Protein 6XYS (pdb70)

InterPro domains:
  IPR000997 Cholinesterase [PR00878] (109-123)
  IPR000997 Cholinesterase [PR00878] (186-215)
  IPR000997 Cholinesterase [PR00878] (406-414)
  IPR000997 Cholinesterase [PR00878] (472-480)
  IPR000997 Cholinesterase [PR00878] (510-517)
  IPR000997 Cholinesterase [PR00878] (518-530)
  IPR001445 Acetylcholinesterase, insect [PR00880] (46-51)
  IPR001445 Acetylcholinesterase, insect [PR00880] (60-68)
  IPR001445 Acetylcholinesterase, insect [PR00880] (89-93)
  IPR001445 Acetylcholinesterase, insect [PR00880] (107-112)
  IPR001445 Acetylcholinesterase, insect [PR00880] (141-146)
  IPR001445 Acetylcholinesterase, insect [PR00880] (201-210)
  IPR001445 Acetylcholinesterase, insect [PR00880] (254-258)
  IPR001445 Acetylcholinesterase, insect [PR00880] (352-358)
  IPR001445 Acetylcholinesterase, insect [PR00880] (564-571)
  IPR002018 Carboxylesterase, type B [PF00135] (43-601)
  IPR019819 Carboxylesterase type B, conserved site [PS00941] (129-139)
  IPR019826 Carboxylesterase type B, active site [PS00122] (263-278)
  IPR029058 Alpha/Beta hydrolase fold [G3DSA:3.40.50.1820] (39-623)
  IPR029058 Alpha/Beta hydrolase fold [SSF53474] (42-609)

Nearest PDB structures (foldseek):
  6xys-assembly1_A-2  TM=1.002E+00  e=0.000E+00  Drosophila melanogaster
  6xyu-assembly1_A  TM=1.000E+00  e=0.000E+00  Drosophila melanogaster
  2xup-assembly1_B  TM=9.476E-01  e=1.719E-56  Mus musculus
  4m0e-assembly1_B  TM=9.428E-01  e=2.270E-56  Homo sapiens
  6wuv-assembly1_B  TM=9.493E-01  e=4.942E-56  Homo sapiens

Radius of gyration: 22.42 Å; Cα contacts (8 Å, |Δi|>4): 1233; chains: 1; bounding box: 50×58×64 Å

Secondary structure (DSSP, 8-state):
-TTEEEETTEEEE-EEEEETTEEEEEEEEEE-B----GGGTTSPPPBPPP--S-EE--SPPPBPS-----SSSS-HHHHTTS-SS-B-S---EEEEEEE---EEEEEEE--STTSS--TTSGGG--HHHHHHHT-EEEEE----THHHH-B-GGGS-GGGGGGSBS-HHHHHHHHHHHHHHHTTGGGTEEEEEEEEEEETHHHHHHHHHHH-TTTTTS--EEEEES--TTSGGG-B-HHHHHHHHHHHHHHTSS-SSSTTTS-THHHHHHHSS-HHHHHHHGGGG--STT--S---B--SSSS-S-HHHHHHH---TT-EEEEEEETTTTHHHHHHHTTTTS-SSS-----SHHHHHHHHHHTTTS-HHHHHHHHHHT--SSS-TTHHHHHHHHHHHHIIIIIHHHHHHHHHHHHTT-EEEEEEE----TT--S-GGG-S-TTTTHHHHTTGGG-TTS---HHHHHHHHHHHHHHHHHHHHS----TT---PPP-SSS--EEEE-S-TTS-SEE-HHHHHHHHIIIIIHHHHT--

Foldseek 3Di:
DLQWFQAPQGIEGFDWDQDPNWIKTKFAFAAQFPLCAQQNQQFATHGDHHDYDHHYRYDHFAAEQADADPPPPPLVLRCLQPDPHHYDSSFFGKMKIFIVCFFAEEEEFEADLLHGGGCPRVLNDLNCLCGVLVHMYMYGHFHGFCRQAQDAQVVEDPVCCRVRLGRSSLSSVLSNLVSCLRCRVSRGGDQQLYEYEYFALSLQSQQLCPLFPVNHPSHQEYEREQYHCLFQSAEEENVLSLVLNLQLLCLLPLPSVCCYVDNCSSVSSVSPRDSVSSSPSSCVVDDLQSNGSGHHYCRCHSNVDRVLVSLVPDQSQPHQYEYEYEDQEQLVRCCPVPVVQADFAEAWQAAPVVLLVVLCRNPVVADPLVSVVLSVVLDDDPDDRRLSSSLSVSLSRRQNRTGLSVLVVLQSNVVSNYQYAYEYEQAAWPPPSTYCSSRTYRPNCSSLLSLVLCVPVDDTPPVSSVLSVLNVQLNSCCSVPSGSADPPGDGHTAYPVQNWHAYRYSPPPDDRIDGPPSCVSNCSVPPVSVVSRPD

Structure (mmCIF, N/CA/C/O backbone):
data_6XYS
#
_entry.id   6XYS
#
_cell.length_a   94.620
_cell.length_b   94.620
_cell.length_c   159.010
_cell.angle_alpha   90.000
_cell.angle_beta   90.000
_cell.angle_gamma   90.000
#
_symmetry.space_group_name_H-M   'P 43 21 2'
#
loop_
_entity.id
_entity.type
_entity.pdbx_description
1 polymer Acetylcholinesterase
2 branched alpha-D-mannopyranose-(1-3)-beta-D-mannopyranose-(1-3)-alpha-D-mannopyranose-(1-4)-2-acetamido-2-deoxy-beta-D-glucopyranose-(1-4)-2-acetamido-2-deoxy-beta-D-glucopyranose
3 non-polymer 'CHLORIDE ION'
4 non-polymer 'ACETATE ION'
5 water water
#
loop_
_atom_site.group_PDB
_atom_site.id
_atom_site.type_symbol
_atom_site.label_atom_id
_atom_site.label_alt_id
_atom_site.label_comp_id
_atom_site.label_asym_id
_atom_site.label_entity_id
_atom_site.label_seq_id
_atom_site.pdbx_PDB_ins_code
_atom_site.Cartn_x
_atom_site.Cartn_y
_atom_site.Cartn_z
_atom_site.occupancy
_atom_site.B_iso_or_equiv
_atom_site.auth_seq_id
_atom_site.auth_comp_id
_atom_site.auth_asym_id
_atom_site.auth_atom_id
_atom_site.pdbx_PDB_model_num
ATOM 1 N N . ASP A 1 3 ? 26.42532 43.36267 -22.25954 1.000 83.98316 3 ASP A N 1
ATOM 2 C CA . ASP A 1 3 ? 27.27226 43.89204 -21.20208 1.000 94.57008 3 ASP A CA 1
ATOM 3 C C . ASP A 1 3 ? 26.71735 43.47105 -19.82550 1.000 96.13778 3 ASP A C 1
ATOM 4 O O . ASP A 1 3 ? 25.70837 43.99590 -19.35985 1.000 94.51195 3 ASP A O 1
ATOM 9 N N . ARG A 1 4 ? 27.37926 42.49832 -19.19154 1.000 99.35987 4 ARG A N 1
ATOM 10 C CA . ARG A 1 4 ? 26.98568 42.02710 -17.86386 1.000 103.81145 4 ARG A CA 1
ATOM 11 C C . ARG A 1 4 ? 27.11038 43.10176 -16.78817 1.000 101.74550 4 ARG A C 1
ATOM 12 O O . ARG A 1 4 ? 26.59976 42.91615 -15.67424 1.000 102.30787 4 ARG A O 1
ATOM 20 N N . LEU A 1 5 ? 27.79174 44.20442 -17.08298 1.000 90.58344 5 LEU A N 1
ATOM 21 C CA . LEU A 1 5 ? 27.86113 45.34164 -16.18619 1.000 79.24704 5 LEU A CA 1
ATOM 22 C C . LEU A 1 5 ? 26.78809 46.36817 -16.49136 1.000 80.66343 5 LEU A C 1
ATOM 23 O O . LEU A 1 5 ? 26.95865 47.55198 -16.17963 1.000 84.97376 5 LEU A O 1
ATOM 28 N N . VAL A 1 6 ? 25.68523 45.93780 -17.09233 1.000 76.63545 6 VAL A N 1
ATOM 29 C CA . VAL A 1 6 ? 24.57139 46.81581 -17.40813 1.000 75.13166 6 VAL A CA 1
ATOM 30 C C . VAL A 1 6 ? 23.34341 46.32720 -16.67250 1.000 72.95059 6 VAL A C 1
ATOM 31 O O . VAL A 1 6 ? 23.00309 45.13880 -16.74027 1.000 67.59276 6 VAL A O 1
ATOM 35 N N . VAL A 1 7 ? 22.68695 47.24710 -15.97134 1.000 70.05888 7 VAL A N 1
ATOM 36 C CA . VAL A 1 7 ? 21.38955 47.01343 -15.35967 1.000 66.24350 7 VAL A CA 1
ATOM 37 C C . VAL A 1 7 ? 20.38286 47.91944 -16.04551 1.000 67.76768 7 VAL A C 1
ATOM 38 O O . VAL A 1 7 ? 20.64010 49.11692 -16.22765 1.000 69.58563 7 VAL A O 1
ATOM 42 N N . GLN A 1 8 ? 19.24361 47.35674 -16.43283 1.000 66.37821 8 GLN A N 1
ATOM 43 C CA . GLN A 1 8 ? 18.15890 48.19278 -16.92993 1.000 75.87394 8 GLN A CA 1
ATOM 44 C C . GLN A 1 8 ? 17.36480 48.70056 -15.73696 1.000 73.71874 8 GLN A C 1
ATOM 45 O O . GLN A 1 8 ? 16.71445 47.91399 -15.03696 1.000 68.55381 8 GLN A O 1
ATOM 51 N N . THR A 1 9 ? 17.41675 50.01105 -15.50451 1.000 73.62258 9 THR A N 1
ATOM 52 C CA . THR A 1 9 ? 16.65799 50.60833 -14.41500 1.000 73.13961 9 THR A CA 1
ATOM 53 C C . THR A 1 9 ? 15.31987 51.12195 -14.92778 1.000 74.63519 9 THR A C 1
ATOM 54 O O . THR A 1 9 ? 15.11735 51.30857 -16.12927 1.000 76.22386 9 THR A O 1
ATOM 58 N N . SER A 1 10 ? 14.40858 51.37103 -13.98063 1.000 67.91398 10 SER A N 1
ATOM 59 C CA . SER A 1 10 ? 13.10405 51.93486 -14.29804 1.000 65.50028 10 SER A CA 1
ATOM 60 C C . SER A 1 10 ? 13.20152 53.16397 -15.18375 1.000 63.28978 10 SER A C 1
ATOM 61 O O . SER A 1 10 ? 12.21693 53.52782 -15.83562 1.000 58.14403 10 SER A O 1
ATOM 64 N N . SER A 1 11 ? 14.35318 53.83201 -15.19430 1.000 70.05858 11 SER A N 1
ATOM 65 C CA . SER A 1 11 ? 14.56112 55.01712 -16.00650 1.000 75.02935 11 SER A CA 1
ATOM 66 C C . SER A 1 11 ? 15.53497 54.78256 -17.15831 1.000 74.02620 11 SER A C 1
ATOM 67 O O . SER A 1 11 ? 15.87312 55.73441 -17.86564 1.000 78.72909 11 SER A O 1
ATOM 70 N N . GLY A 1 12 ? 16.00356 53.55114 -17.36106 1.000 66.28170 12 GLY A N 1
ATOM 71 C CA . GLY A 1 12 ? 16.96070 53.27474 -18.40494 1.000 67.68956 12 GLY A CA 1
ATOM 72 C C . GLY A 1 12 ? 18.03274 52.26729 -18.03151 1.000 65.60996 12 GLY A C 1
ATOM 73 O O . GLY A 1 12 ? 18.28183 51.99123 -16.84675 1.000 66.39293 12 GLY A O 1
ATOM 74 N N . PRO A 1 13 ? 18.66922 51.66964 -19.04946 1.000 62.58304 13 PRO A N 1
ATOM 75 C CA . PRO A 1 13 ? 19.86552 50.86094 -18.79625 1.000 62.91785 13 PRO A CA 1
ATOM 76 C C . PRO A 1 13 ? 20.98632 51.73115 -18.24833 1.000 71.65879 13 PRO A C 1
ATOM 77 O O . PRO A 1 13 ? 21.11785 52.90764 -18.60652 1.000 63.96718 13 PRO A O 1
ATOM 81 N N . VAL A 1 14 ? 21.78562 51.14656 -17.34598 1.000 61.59030 14 VAL A N 1
ATOM 82 C CA . VAL A 1 14 ? 22.96661 51.81094 -16.81273 1.000 61.69612 14 VAL A CA 1
ATOM 83 C C . VAL A 1 14 ? 24.11573 50.82247 -16.80075 1.000 63.24741 14 VAL A C 1
ATOM 84 O O . VAL A 1 14 ? 23.92761 49.61752 -16.60442 1.000 65.91642 14 VAL A O 1
ATOM 88 N N . ARG A 1 15 ? 25.31614 51.35510 -17.00335 1.000 71.58997 15 ARG A N 1
ATOM 89 C CA . ARG A 1 15 ? 26.55276 50.58991 -17.04185 1.000 72.61688 15 ARG A CA 1
ATOM 90 C C . ARG A 1 15 ? 27.39719 51.00412 -15.85075 1.000 66.98601 15 ARG A C 1
ATOM 91 O O . ARG A 1 15 ? 27.65484 52.19500 -15.66267 1.000 65.50155 15 ARG A O 1
ATOM 99 N N . GLY A 1 16 ? 27.83219 50.02958 -15.05696 1.000 64.80840 16 GLY A N 1
ATOM 100 C CA . GLY A 1 16 ? 28.71281 50.28087 -13.94411 1.000 73.96234 16 GLY A CA 1
ATOM 101 C C . GLY A 1 16 ? 30.06997 49.63699 -14.13341 1.000 74.42075 16 GLY A C 1
ATOM 102 O O . GLY A 1 16 ? 30.37454 49.06230 -15.17890 1.000 77.92453 16 GLY A O 1
ATOM 103 N N . ARG A 1 17 ? 30.88117 49.71811 -13.08232 1.000 71.76097 17 ARG A N 1
ATOM 104 C CA . ARG A 1 17 ? 32.19424 49.09631 -13.07142 1.000 75.51396 17 ARG A CA 1
ATOM 105 C C . ARG A 1 17 ? 32.15823 47.83665 -12.22551 1.000 73.59521 17 ARG A C 1
ATOM 106 O O . ARG A 1 17 ? 31.34806 47.71261 -11.30641 1.000 75.37080 17 ARG A O 1
ATOM 114 N N . SER A 1 18 ? 33.03610 46.90026 -12.55272 1.000 74.89489 18 SER A N 1
ATOM 115 C CA . S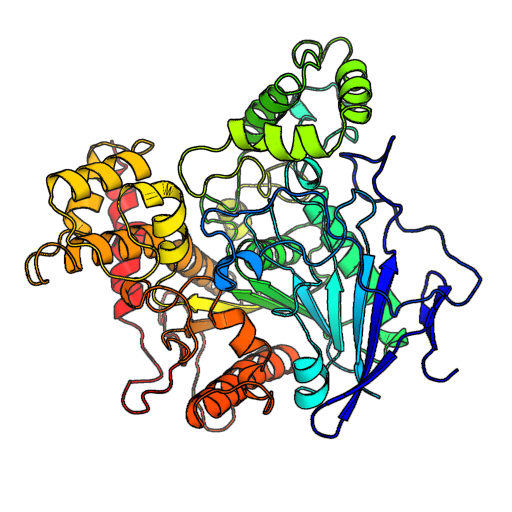ER A 1 18 ? 33.30449 45.76162 -11.69001 1.000 75.41275 18 SER A CA 1
ATOM 116 C C . SER A 1 18 ? 34.49427 46.04318 -10.79016 1.000 78.61725 18 SER A C 1
ATOM 117 O O . SER A 1 18 ? 35.51654 46.57522 -11.23061 1.000 74.20306 18 SER A O 1
ATOM 120 N N . VAL A 1 19 ? 34.35214 45.67103 -9.52516 1.000 84.45789 19 VAL A N 1
ATOM 121 C CA . VAL A 1 19 ? 35.43675 45.70407 -8.55392 1.000 86.28139 19 VAL A CA 1
ATOM 122 C C . VAL A 1 19 ? 35.43745 44.36916 -7.82635 1.000 79.94572 19 VAL A C 1
ATOM 123 O O . VAL A 1 19 ? 34.37642 43.80837 -7.52840 1.000 83.07328 19 VAL A O 1
ATOM 127 N N . THR A 1 20 ? 36.61799 43.83360 -7.58924 1.000 80.83864 20 THR A N 1
ATOM 128 C CA . THR A 1 20 ? 36.75389 42.61247 -6.81184 1.000 83.68396 20 THR A CA 1
ATOM 129 C C . THR A 1 20 ? 37.38145 42.99800 -5.47170 1.000 81.64950 20 THR A C 1
ATOM 130 O O . THR A 1 20 ? 38.56745 43.33702 -5.39893 1.000 80.35425 20 THR A O 1
ATOM 134 N N . VAL A 1 21 ? 36.56376 42.99094 -4.42608 1.000 72.02133 21 VAL A N 1
ATOM 135 C CA . VAL A 1 21 ? 36.98198 43.33112 -3.07133 1.000 80.86677 21 VAL A CA 1
ATOM 136 C C . VAL A 1 21 ? 36.89078 42.07469 -2.23197 1.000 81.63466 21 VAL A C 1
ATOM 137 O O . VAL A 1 21 ? 35.80000 41.51241 -2.07597 1.000 70.30615 21 VAL A O 1
ATOM 141 N N . GLN A 1 22 ? 38.01913 41.63681 -1.68327 1.000 88.75405 22 GLN A N 1
ATOM 142 C CA . GLN A 1 22 ? 37.99350 40.62920 -0.62717 1.000 98.93058 22 GLN A CA 1
ATOM 143 C C . GLN A 1 22 ? 37.30503 39.34740 -1.10159 1.000 95.18759 22 GLN A C 1
ATOM 144 O O . GLN A 1 22 ? 36.50944 38.73867 -0.38229 1.000 99.82774 22 GLN A O 1
ATOM 150 N N . GLY A 1 23 ? 37.57684 38.95261 -2.34258 1.000 91.16671 23 GLY A N 1
ATOM 151 C CA . GLY A 1 23 ? 37.06569 37.71499 -2.87277 1.000 87.58406 23 GLY A CA 1
ATOM 152 C C . GLY A 1 23 ? 35.75206 37.82288 -3.61620 1.000 88.61797 23 GLY A C 1
ATOM 153 O O . GLY A 1 23 ? 35.49301 37.00733 -4.50213 1.000 85.55664 23 GLY A O 1
ATOM 154 N N . ARG A 1 24 ? 34.90959 38.79246 -3.27535 1.000 94.48759 24 ARG A N 1
ATOM 155 C CA . ARG A 1 24 ? 33.65922 38.98370 -3.99770 1.000 98.06339 24 ARG A CA 1
ATOM 156 C C . ARG A 1 24 ? 33.82437 40.02581 -5.10555 1.000 88.76421 24 ARG A C 1
ATOM 157 O O . ARG A 1 24 ? 34.63374 40.95110 -5.00214 1.000 82.58067 24 ARG A O 1
ATOM 165 N N . GLU A 1 25 ? 33.06349 39.84779 -6.18533 1.000 85.49986 25 GLU A N 1
ATOM 166 C CA . GLU A 1 25 ? 32.95829 40.85129 -7.23443 1.000 84.31718 25 GLU A CA 1
ATOM 167 C C . GLU A 1 25 ? 31.77489 41.75420 -6.90976 1.000 70.81814 25 GLU A C 1
ATOM 168 O O . GLU A 1 25 ? 30.70628 41.26779 -6.52848 1.000 68.95800 25 GLU A O 1
ATOM 174 N N . VAL A 1 26 ? 31.96585 43.06521 -7.04768 1.000 66.88353 26 VAL A N 1
ATOM 175 C CA . VAL A 1 26 ? 30.90811 44.04580 -6.82327 1.000 61.78336 26 VAL A CA 1
ATOM 176 C C . VAL A 1 26 ? 30.79466 44.93372 -8.05587 1.000 62.55793 26 VAL A C 1
ATOM 177 O O . VAL A 1 26 ? 31.80034 45.46804 -8.53425 1.000 73.79966 26 VAL A O 1
ATOM 181 N N . HIS A 1 27 ? 29.57495 45.11716 -8.54959 1.000 62.13319 27 HIS A N 1
ATOM 182 C CA . HIS A 1 27 ? 29.31433 46.02232 -9.66188 1.000 69.67697 27 HIS A CA 1
ATOM 183 C C . HIS A 1 27 ? 28.83835 47.34685 -9.08391 1.000 67.35397 27 HIS A C 1
ATOM 184 O O . HIS A 1 27 ? 27.72562 47.43545 -8.55748 1.000 66.86816 27 HIS A O 1
ATOM 191 N N . VAL A 1 28 ? 29.67356 48.37638 -9.19499 1.000 63.73736 28 VAL A N 1
ATOM 192 C CA . VAL A 1 28 ? 29.43297 49.65471 -8.53821 1.000 64.20879 28 VAL A CA 1
ATOM 193 C C . VAL A 1 28 ? 29.00266 50.67977 -9.58456 1.000 59.85131 28 VAL A C 1
ATOM 194 O O . VAL A 1 28 ? 29.81049 51.14472 -10.39850 1.000 63.36110 28 VAL A O 1
ATOM 198 N N . TYR A 1 29 ? 27.72771 51.06404 -9.51904 1.000 62.76587 29 TYR A N 1
ATOM 199 C CA . TYR A 1 29 ? 27.10735 52.02986 -10.42276 1.000 68.87560 29 TYR A CA 1
ATOM 200 C C . TYR A 1 29 ? 26.98625 53.37345 -9.70221 1.000 74.24041 29 TYR A C 1
ATOM 201 O O . TYR A 1 29 ? 26.16926 53.51798 -8.79029 1.000 81.96355 29 TYR A O 1
ATOM 210 N N . THR A 1 30 ? 27.77677 54.36434 -10.11671 1.000 78.19271 30 THR A N 1
ATOM 211 C CA . THR A 1 30 ? 27.71290 55.70690 -9.54257 1.000 75.50871 30 THR A CA 1
ATOM 212 C C . THR A 1 30 ? 27.24171 56.72322 -10.58049 1.000 72.56460 30 THR A C 1
ATOM 213 O O . THR A 1 30 ? 27.66987 56.69043 -11.74329 1.000 78.61203 30 THR A O 1
ATOM 217 N N . GLY A 1 31 ? 26.33933 57.60340 -10.15348 1.000 62.51475 31 GLY A N 1
ATOM 218 C CA . GLY A 1 31 ? 25.85973 58.69529 -10.96931 1.000 59.54798 31 GLY A CA 1
ATOM 219 C C . GLY A 1 31 ? 24.50053 58.51508 -11.61606 1.000 63.67078 31 GLY A C 1
ATOM 220 O O . GLY A 1 31 ? 24.17402 59.27815 -12.53134 1.000 67.15057 31 GLY A O 1
ATOM 221 N N . ILE A 1 32 ? 23.70958 57.53178 -11.19944 1.000 54.49745 32 ILE A N 1
ATOM 222 C CA . ILE A 1 32 ? 22.38749 57.34244 -11.79867 1.000 53.83820 32 ILE A CA 1
ATOM 223 C C . ILE A 1 32 ? 21.48785 58.50539 -11.39695 1.000 67.99819 32 ILE A C 1
ATOM 224 O O . ILE A 1 32 ? 21.28735 58.73557 -10.20235 1.000 64.50523 32 ILE A O 1
ATOM 229 N N . PRO A 1 33 ? 20.91302 59.25307 -12.32928 1.000 69.13512 33 PRO A N 1
ATOM 230 C CA . PRO A 1 33 ? 19.99364 60.32160 -11.92492 1.000 65.05583 33 PRO A CA 1
ATOM 231 C C . PRO A 1 33 ? 18.70124 59.74306 -11.37932 1.000 62.70917 33 PRO A C 1
ATOM 232 O O . PRO A 1 33 ? 18.16197 58.76363 -11.90658 1.000 61.70545 33 PRO A O 1
ATOM 236 N N . TYR A 1 34 ? 18.20925 60.35504 -10.29762 1.000 55.88361 34 TYR A N 1
ATOM 237 C CA . TYR A 1 34 ? 16.94421 59.94006 -9.71557 1.000 57.99553 34 TYR A CA 1
ATOM 238 C C . TYR A 1 34 ? 15.91153 61.04376 -9.70518 1.000 56.75639 34 TYR A C 1
ATOM 239 O O . TYR A 1 34 ? 14.75200 60.78438 -9.36659 1.000 62.17558 34 TYR A O 1
ATOM 248 N N . ALA A 1 35 ? 16.29070 62.24761 -10.10386 1.000 49.79344 35 ALA A N 1
ATOM 249 C CA . ALA A 1 35 ? 15.37092 63.35728 -10.25137 1.000 58.22432 35 ALA A CA 1
ATOM 250 C C . ALA A 1 35 ? 15.90325 64.22524 -11.37486 1.000 58.18284 35 ALA A C 1
ATOM 251 O O . ALA A 1 35 ? 17.08051 64.11948 -11.75278 1.000 55.72215 35 ALA A O 1
ATOM 253 N N . LYS A 1 36 ? 15.04029 65.09479 -11.90371 1.000 63.03562 36 LYS A N 1
ATOM 254 C CA . LYS A 1 36 ? 15.56664 66.11978 -12.78971 1.000 75.70064 36 LYS A CA 1
ATOM 255 C C . LYS A 1 36 ? 16.52660 66.99301 -11.99711 1.000 80.29609 36 LYS A C 1
ATOM 256 O O . LYS A 1 36 ? 16.32281 67.20401 -10.79093 1.000 77.28548 36 LYS A O 1
ATOM 262 N N . PRO A 1 37 ? 17.61660 67.44564 -12.59571 1.000 80.58771 37 PRO A N 1
ATOM 263 C CA . PRO A 1 37 ? 18.49792 68.37966 -11.91249 1.000 84.55497 37 PRO A CA 1
ATOM 264 C C . PRO A 1 37 ? 17.68692 69.55854 -11.38631 1.000 86.45328 37 PRO A C 1
ATOM 265 O O . PRO A 1 37 ? 17.06254 70.28882 -12.16465 1.000 91.79193 37 PRO A O 1
ATOM 269 N N . PRO A 1 38 ? 17.64973 69.73813 -10.08054 1.000 79.25666 38 PRO A N 1
ATOM 270 C CA . PRO A 1 38 ? 16.75074 70.75111 -9.50875 1.000 85.28591 38 PRO A CA 1
ATOM 271 C C . PRO A 1 38 ? 17.24317 72.16789 -9.75577 1.000 88.32124 38 PRO A C 1
ATOM 272 O O . PRO A 1 38 ? 17.56242 72.89367 -8.80536 1.000 93.64016 38 PRO A O 1
ATOM 276 N N . VAL A 1 39 ? 17.29239 72.57962 -11.02424 1.000 84.94024 39 VAL A N 1
ATOM 277 C CA . VAL A 1 39 ? 17.91536 73.83871 -11.41207 1.000 83.93343 39 VAL A CA 1
ATOM 278 C C . VAL A 1 39 ? 16.87224 74.76042 -12.02904 1.000 79.78720 39 VAL A C 1
ATOM 279 O O . VAL A 1 39 ? 15.77232 74.34370 -12.39104 1.000 79.88012 39 VAL A O 1
ATOM 283 N N . GLU A 1 40 ? 17.24157 76.03375 -12.13545 1.000 83.07398 40 GLU A N 1
ATOM 284 C CA . GLU A 1 40 ? 16.38362 77.02872 -12.75903 1.000 98.60187 40 GLU A CA 1
ATOM 285 C C . GLU A 1 40 ? 15.04210 77.09047 -12.04585 1.000 93.58788 40 GLU A C 1
ATOM 286 O O . GLU A 1 40 ? 14.94614 77.54691 -10.90166 1.000 100.56975 40 GLU A O 1
ATOM 292 N N . ASP A 1 41 ? 14.00837 76.60800 -12.72894 1.000 87.17492 41 ASP A N 1
ATOM 293 C CA . ASP A 1 41 ? 12.66686 76.60620 -12.16949 1.000 83.69529 41 ASP A CA 1
ATOM 294 C C . ASP A 1 41 ? 12.58770 75.72825 -10.92812 1.000 75.61061 41 ASP A C 1
ATOM 295 O O . ASP A 1 41 ? 11.85830 76.03825 -9.98513 1.000 69.24960 41 ASP A O 1
ATOM 300 N N . LEU A 1 42 ? 13.34624 74.64115 -10.90486 1.000 75.74366 42 LEU A N 1
ATOM 301 C CA . LEU A 1 42 ? 13.19481 73.59290 -9.90764 1.000 73.51762 42 LEU A CA 1
ATOM 302 C C . LEU A 1 42 ? 14.06582 73.78896 -8.66899 1.000 75.15610 42 LEU A C 1
ATOM 303 O O . LEU A 1 42 ? 13.96332 72.98790 -7.73141 1.000 78.88206 42 LEU A O 1
ATOM 308 N N . ARG A 1 43 ? 14.92883 74.80509 -8.65026 1.000 76.54431 43 ARG A N 1
ATOM 309 C CA . ARG A 1 43 ? 15.57499 75.21423 -7.40949 1.000 80.75785 43 ARG A CA 1
ATOM 310 C C . ARG A 1 43 ? 14.51121 75.54071 -6.36500 1.000 78.03539 43 ARG A C 1
ATOM 311 O O . ARG A 1 43 ? 13.51837 76.21257 -6.66756 1.000 72.51018 43 ARG A O 1
ATOM 319 N N . PHE A 1 44 ? 14.70494 75.02996 -5.14506 1.000 68.53741 44 PHE A N 1
ATOM 320 C CA . PHE A 1 44 ? 13.85927 75.19448 -3.96614 1.000 64.91606 44 PHE A CA 1
ATOM 321 C C . PHE A 1 44 ? 12.60299 74.34158 -4.02134 1.000 67.72667 44 PHE A C 1
ATOM 322 O O . PHE A 1 44 ? 11.83601 74.35080 -3.06533 1.000 63.44216 44 PHE A O 1
ATOM 330 N N . ARG A 1 45 ? 12.34539 73.61934 -5.09413 1.000 65.93334 45 ARG A N 1
ATOM 331 C CA . ARG A 1 45 ? 11.09699 72.88416 -5.16437 1.000 61.85879 45 ARG A CA 1
ATOM 332 C C . ARG A 1 45 ? 11.32425 71.41430 -4.85288 1.000 59.17303 45 ARG A C 1
ATOM 333 O O . ARG A 1 45 ? 12.45653 70.91893 -4.84326 1.000 52.16604 45 ARG A O 1
ATOM 341 N N . LYS A 1 46 ? 10.22861 70.72066 -4.56569 1.000 54.73667 46 LYS A N 1
ATOM 342 C CA . LYS A 1 46 ? 10.32675 69.28618 -4.39873 1.000 55.30674 46 LYS A CA 1
ATOM 343 C C . LYS A 1 46 ? 10.93720 68.67362 -5.65780 1.000 54.33230 46 LYS A C 1
ATOM 344 O O . LYS A 1 46 ? 10.85395 69.25317 -6.74230 1.000 66.73971 46 LYS A O 1
ATOM 350 N N . PRO A 1 47 ? 11.59119 67.52729 -5.53638 1.000 56.18736 47 PRO A N 1
ATOM 351 C CA . PRO A 1 47 ? 12.19952 66.91503 -6.71121 1.000 48.59177 47 PRO A CA 1
ATOM 352 C C . PRO A 1 47 ? 11.12806 66.32700 -7.62548 1.000 62.34879 47 PRO A C 1
ATOM 353 O O . PRO A 1 47 ? 10.11047 65.81175 -7.15762 1.000 67.71940 47 PRO A O 1
ATOM 357 N N . VAL A 1 48 ? 11.33327 66.44891 -8.93887 1.000 56.35682 48 VAL A N 1
ATOM 358 C CA . VAL A 1 48 ? 10.54783 65.63559 -9.87645 1.000 63.50474 48 VAL A CA 1
ATOM 359 C C . VAL A 1 48 ? 11.39396 64.44570 -10.31729 1.000 58.19374 48 VAL A C 1
ATOM 360 O O . VAL A 1 48 ? 12.60929 64.59193 -10.50943 1.000 59.94287 48 VAL A O 1
ATOM 364 N N . PRO A 1 49 ? 10.79758 63.26467 -10.49348 1.000 57.51531 49 PRO A N 1
ATOM 365 C CA . PRO A 1 49 ? 11.55333 62.10547 -10.98134 1.000 59.08328 49 PRO A CA 1
ATOM 366 C C . PRO A 1 49 ? 12.26206 62.41453 -12.29103 1.000 68.34930 49 PRO A C 1
ATOM 367 O O . PRO A 1 49 ? 11.87702 63.30804 -13.04713 1.000 54.14613 49 PRO A O 1
ATOM 371 N N . ALA A 1 50 ? 13.30698 61.64765 -12.56028 1.000 66.27899 50 ALA A N 1
ATOM 372 C CA . ALA A 1 50 ? 14.12031 61.90570 -13.72998 1.000 64.74442 50 ALA A CA 1
ATOM 373 C C . ALA A 1 50 ? 13.41620 61.34998 -14.96456 1.000 59.41832 50 ALA A C 1
ATOM 374 O O . ALA A 1 50 ? 12.87581 60.24029 -14.93499 1.000 59.77682 50 ALA A O 1
ATOM 376 N N . GLU A 1 51 ? 13.38228 62.13325 -16.03395 1.000 62.07582 51 GLU A N 1
ATOM 377 C CA . GLU A 1 51 ? 12.84038 61.60092 -17.27565 1.000 69.82020 51 GLU A CA 1
ATOM 378 C C . GLU A 1 51 ? 13.71744 60.45259 -17.75557 1.000 68.07917 51 GLU A C 1
ATOM 379 O O . GLU A 1 51 ? 14.94556 60.51885 -17.62437 1.000 67.72326 51 GLU A O 1
ATOM 385 N N . PRO A 1 52 ? 13.12769 59.36508 -18.24529 1.000 75.37873 52 PRO A N 1
ATOM 386 C CA . PRO A 1 52 ? 13.92876 58.18445 -18.59607 1.000 77.89912 52 PRO A CA 1
ATOM 387 C C . PRO A 1 52 ? 14.85383 58.44315 -19.77046 1.000 77.75394 52 PRO A C 1
ATOM 388 O O . PRO A 1 52 ? 14.60895 59.31162 -20.60754 1.000 75.02154 52 PRO A O 1
ATOM 392 N N . TRP A 1 53 ? 15.93990 57.68006 -19.80622 1.000 84.25225 53 TRP A N 1
ATOM 393 C CA . TRP A 1 53 ? 16.94144 57.74166 -20.85747 1.000 88.03235 53 TRP A CA 1
ATOM 394 C C . TRP A 1 53 ? 16.91485 56.44795 -21.65544 1.000 92.59862 53 TRP A C 1
ATOM 395 O O . TRP A 1 53 ? 16.41183 55.41813 -21.18987 1.000 84.88031 53 TRP A O 1
ATOM 406 N N . HIS A 1 54 ? 17.48014 56.52125 -22.86533 1.000 104.06350 54 HIS A N 1
ATOM 407 C CA . HIS A 1 54 ? 17.43994 55.43819 -23.84422 1.000 109.60292 54 HIS A CA 1
ATOM 408 C C . HIS A 1 54 ? 18.75575 54.68104 -23.93911 1.000 96.72096 54 HIS A C 1
ATOM 409 O O . HIS A 1 54 ? 18.77865 53.46019 -23.73928 1.000 90.40477 54 HIS A O 1
ATOM 416 N N . GLY A 1 55 ? 19.85846 55.36690 -24.26512 1.000 88.65954 55 GLY A N 1
ATOM 417 C CA . GLY A 1 55 ? 21.15475 54.72186 -24.31879 1.000 86.63811 55 GLY A CA 1
ATOM 418 C C . GLY A 1 55 ? 21.59135 54.20716 -22.95689 1.000 81.35009 55 GLY A C 1
ATOM 419 O O . GLY A 1 55 ? 21.03551 54.54451 -21.91051 1.000 75.37928 55 GLY A O 1
ATOM 420 N N . VAL A 1 56 ? 22.61037 53.35381 -22.96716 1.000 85.14530 56 VAL A N 1
ATOM 421 C CA . VAL A 1 56 ? 23.12400 52.84110 -21.70199 1.000 81.70016 56 VAL A CA 1
ATOM 422 C C . VAL A 1 56 ? 23.88171 53.96661 -21.00171 1.000 79.88035 56 VAL A C 1
ATOM 423 O O . VAL A 1 56 ? 24.92950 54.40885 -21.47896 1.000 73.99903 56 VAL A O 1
ATOM 427 N N . LEU A 1 57 ? 23.35183 54.43230 -19.86414 1.000 78.38019 57 LEU A N 1
ATOM 428 C CA . LEU A 1 57 ? 23.96338 55.54635 -19.14076 1.000 80.73551 57 LEU A CA 1
ATOM 429 C C . LEU A 1 57 ? 25.28235 55.12127 -18.51479 1.000 80.40283 57 LEU A C 1
ATOM 430 O O . LEU A 1 57 ? 25.38043 54.04290 -17.92194 1.000 86.72671 57 LEU A O 1
ATOM 435 N N . ASP A 1 58 ? 26.29183 55.98083 -18.65324 1.000 80.11926 58 ASP A N 1
ATOM 436 C CA . ASP A 1 58 ? 27.60142 55.81385 -18.02437 1.000 80.13537 58 ASP A CA 1
ATOM 437 C C . ASP A 1 58 ? 27.45613 56.03941 -16.52568 1.000 79.97774 58 ASP A C 1
ATOM 438 O O . ASP A 1 58 ? 27.43553 57.18137 -16.06056 1.000 75.42615 58 ASP A O 1
ATOM 443 N N . ALA A 1 59 ? 27.33351 54.94594 -15.76453 1.000 81.73454 59 ALA A N 1
ATOM 444 C CA . ALA A 1 59 ? 27.34300 55.00972 -14.30577 1.000 80.67747 59 ALA A CA 1
ATOM 445 C C . ALA A 1 59 ? 28.66498 54.48838 -13.74811 1.000 75.81705 59 ALA A C 1
ATOM 446 O O . ALA A 1 59 ? 28.68008 53.55536 -12.93594 1.000 69.39888 59 ALA A O 1
ATOM 448 N N . THR A 1 60 ? 29.77399 55.06519 -14.21305 1.000 67.01104 60 THR A N 1
ATOM 449 C CA . THR A 1 60 ? 31.11613 54.83495 -13.69464 1.000 72.27078 60 THR A CA 1
ATOM 450 C C . THR A 1 60 ? 31.71338 56.08575 -13.07348 1.000 75.59587 60 THR A C 1
ATOM 451 O O . THR A 1 60 ? 32.32327 55.99981 -12.00635 1.000 94.51861 60 THR A O 1
ATOM 455 N N . GLY A 1 61 ? 31.51676 57.25195 -13.69103 1.000 73.34233 61 GLY A N 1
ATOM 456 C CA . GLY A 1 61 ? 31.91202 58.49254 -13.05020 1.000 77.78903 61 GLY A CA 1
ATOM 457 C C . GLY A 1 61 ? 31.18040 58.71391 -11.73552 1.000 86.15144 61 GLY A C 1
ATOM 458 O O . GLY A 1 61 ? 30.02605 58.30969 -11.55288 1.000 81.55292 61 GLY A O 1
ATOM 459 N N . LEU A 1 62 ? 31.87225 59.35499 -10.79387 1.000 87.66622 62 LEU A N 1
ATOM 460 C CA . LEU A 1 62 ? 31.22170 59.79688 -9.57000 1.000 86.11858 62 LEU A CA 1
ATOM 461 C C . LEU A 1 62 ? 30.30149 60.97944 -9.85329 1.000 79.56446 62 LEU A C 1
ATOM 462 O O . LEU A 1 62 ? 30.55019 61.79219 -10.74692 1.000 74.84470 62 LEU A O 1
ATOM 467 N N . SER A 1 63 ? 29.22841 61.07231 -9.07396 1.000 73.11628 63 SER A N 1
ATOM 468 C CA . SER A 1 63 ? 28.31569 62.19250 -9.20632 1.000 72.77530 63 SER A CA 1
ATOM 469 C C . SER A 1 63 ? 29.03113 63.51652 -8.95773 1.000 78.87829 63 SER A C 1
ATOM 470 O O . SER A 1 63 ? 30.13209 63.56581 -8.40212 1.000 90.92841 63 SER A O 1
ATOM 473 N N . ALA A 1 64 ? 28.37824 64.60247 -9.36478 1.000 74.06987 64 ALA A N 1
ATOM 474 C CA . ALA A 1 64 ? 28.73365 65.92917 -8.88046 1.000 76.79293 64 ALA A CA 1
ATOM 475 C C . ALA A 1 64 ? 28.19158 66.12604 -7.46392 1.000 76.68239 64 ALA A C 1
ATOM 476 O O . ALA A 1 64 ? 27.12515 65.61521 -7.11730 1.000 76.09709 64 ALA A O 1
ATOM 478 N N . THR A 1 65 ? 28.93284 66.87339 -6.64207 1.000 78.33414 65 THR A N 1
ATOM 479 C CA . THR A 1 65 ? 28.55290 67.09133 -5.24649 1.000 79.23414 65 THR A CA 1
ATOM 480 C C . THR A 1 65 ? 27.60483 68.28118 -5.13349 1.000 72.01562 65 THR A C 1
ATOM 481 O O . THR A 1 65 ? 27.83568 69.32173 -5.76175 1.000 76.27465 65 THR A O 1
ATOM 485 N N . CYS A 1 66 ? 26.53643 68.12171 -4.34053 1.000 60.31713 66 CYS A N 1
ATOM 486 C CA . CYS A 1 66 ? 25.55376 69.18357 -4.14699 1.000 67.42443 66 CYS A CA 1
ATOM 487 C C . CYS A 1 66 ? 26.23356 70.47601 -3.71598 1.000 74.13358 66 CYS A C 1
ATOM 488 O O . CYS A 1 66 ? 27.32348 70.44211 -3.13067 1.000 81.20408 66 CYS A O 1
ATOM 491 N N . VAL A 1 67 ? 25.62207 71.62509 -4.01617 1.000 75.07208 67 VAL 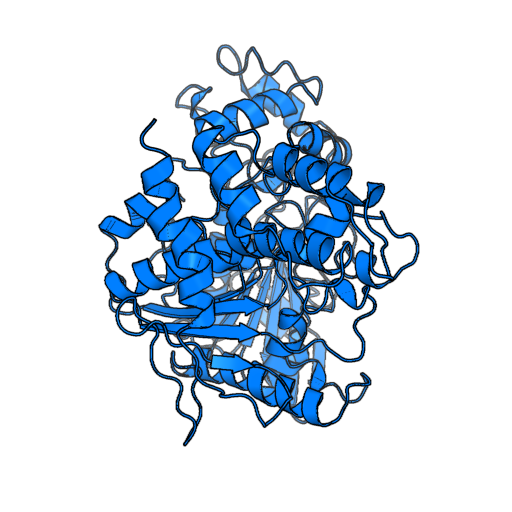A N 1
ATOM 492 C CA . VAL A 1 67 ? 26.31051 72.88601 -3.75705 1.000 83.65181 67 VAL A CA 1
ATOM 493 C C . VAL A 1 67 ? 26.44931 73.07245 -2.25768 1.000 87.99371 67 VAL A C 1
ATOM 494 O O . VAL A 1 67 ? 25.50172 72.84442 -1.49717 1.000 88.71736 67 VAL A O 1
ATOM 498 N N . GLN A 1 68 ? 27.64724 73.45522 -1.83218 1.000 93.20744 68 GLN A N 1
ATOM 499 C CA . GLN A 1 68 ? 28.03071 73.65120 -0.44271 1.000 90.85448 68 GLN A CA 1
ATOM 500 C C . GLN A 1 68 ? 29.38280 74.34859 -0.44254 1.000 94.29885 68 GLN A C 1
ATOM 501 O O . GLN A 1 68 ? 30.15625 74.20868 -1.39240 1.000 96.32684 68 GLN A O 1
ATOM 507 N N . GLU A 1 69 ? 29.66254 75.11100 0.61135 1.000 94.61494 69 GLU A N 1
ATOM 508 C CA . GLU A 1 69 ? 31.02093 75.61444 0.76397 1.000 88.87319 69 GLU A CA 1
ATOM 509 C C . GLU A 1 69 ? 31.87222 74.55103 1.45122 1.000 84.18036 69 GLU A C 1
ATOM 510 O O . GLU A 1 69 ? 31.38334 73.47819 1.82640 1.000 83.30322 69 GLU A O 1
ATOM 516 N N . ARG A 1 70 ? 33.16667 74.81468 1.60056 1.000 80.50622 70 ARG A N 1
ATOM 517 C CA . ARG A 1 70 ? 34.02183 73.80435 2.20592 1.000 89.05002 70 ARG A CA 1
ATOM 518 C C . ARG A 1 70 ? 34.95297 74.40230 3.25447 1.000 100.74562 70 ARG A C 1
ATOM 519 O O . ARG A 1 70 ? 35.52480 75.48312 3.07244 1.000 104.96724 70 ARG A O 1
ATOM 527 N N . TYR A 1 71 ? 35.05942 73.69073 4.37108 1.000 105.85683 71 TYR A N 1
ATOM 528 C CA . TYR A 1 71 ? 35.92345 74.09304 5.46462 1.000 109.82613 71 TYR A CA 1
ATOM 529 C C . TYR A 1 71 ? 37.38577 74.01345 5.06547 1.000 102.92108 71 TYR A C 1
ATOM 530 O O . TYR A 1 71 ? 37.85715 72.97668 4.59419 1.000 104.94783 71 TYR A O 1
ATOM 539 N N . GLU A 1 72 ? 38.12950 75.08196 5.30859 1.000 99.20504 72 GLU A N 1
ATOM 540 C CA . GLU A 1 72 ? 39.57367 74.93774 5.25083 1.000 105.06911 72 GLU A CA 1
ATOM 541 C C . GLU A 1 72 ? 40.23242 75.75190 6.35322 1.000 117.43270 72 GLU A C 1
ATOM 542 O O . GLU A 1 72 ? 41.14546 76.54301 6.12143 1.000 135.25962 72 GLU A O 1
ATOM 548 N N . TYR A 1 73 ? 39.79686 75.50765 7.58344 1.000 116.55274 73 TYR A N 1
ATOM 549 C CA . TYR A 1 73 ? 40.48652 76.02877 8.74841 1.000 122.17911 73 TYR A CA 1
ATOM 550 C C . TYR A 1 73 ? 41.83263 75.35508 8.95893 1.000 126.39805 73 TYR A C 1
ATOM 551 O O . TYR A 1 73 ? 42.57133 75.76935 9.85514 1.000 133.18741 73 TYR A O 1
ATOM 560 N N . PHE A 1 74 ? 42.16329 74.33517 8.16318 1.000 120.09299 74 PHE A N 1
ATOM 561 C CA . PHE A 1 74 ? 43.46093 73.66375 8.23519 1.000 119.85771 74 PHE A CA 1
ATOM 562 C C . PHE A 1 74 ? 43.92048 73.37652 6.81610 1.000 116.42115 74 PHE A C 1
ATOM 563 O O . PHE A 1 74 ? 43.56674 72.34860 6.22190 1.000 116.38063 74 PHE A O 1
ATOM 571 N N . PRO A 1 75 ? 44.73332 74.26190 6.24114 1.000 117.44651 75 PRO A N 1
ATOM 572 C CA . PRO A 1 75 ? 45.05308 74.14969 4.81694 1.000 119.92204 75 PRO A CA 1
ATOM 573 C C . PRO A 1 75 ? 46.00475 72.98950 4.57936 1.000 117.87735 75 PRO A C 1
ATOM 574 O O . PRO A 1 75 ? 47.03417 72.86282 5.24920 1.000 122.72265 75 PRO A O 1
ATOM 578 N N . GLY A 1 76 ? 45.65327 72.14695 3.62078 1.000 113.39275 76 GLY A N 1
ATOM 579 C CA . GLY A 1 76 ? 46.45800 70.96824 3.34119 1.000 110.61745 76 GLY A CA 1
ATOM 580 C C . GLY A 1 76 ? 46.13222 69.80962 4.23675 1.000 112.12931 76 GLY A C 1
ATOM 581 O O . GLY A 1 76 ? 45.90662 68.69944 3.74472 1.000 112.73311 76 GLY A O 1
ATOM 582 N N . PHE A 1 77 ? 46.10031 70.04468 5.55210 1.000 110.35178 77 PHE A N 1
ATOM 583 C CA . PHE A 1 77 ? 45.76220 69.03507 6.54518 1.000 104.89403 77 PHE A CA 1
ATOM 584 C C . PHE A 1 77 ? 44.65764 68.15757 5.99698 1.000 99.95426 77 PHE A C 1
ATOM 585 O O . PHE A 1 77 ? 43.51186 68.59764 5.86882 1.000 103.42595 77 PHE A O 1
ATOM 593 N N . SER A 1 78 ? 45.02291 66.94025 5.60188 1.000 104.40523 78 SER A N 1
ATOM 594 C CA . SER A 1 78 ? 44.07688 66.07011 4.92014 1.000 110.48738 78 SER A CA 1
ATOM 595 C C . SER A 1 78 ? 42.79729 65.91515 5.73346 1.000 108.82761 78 SER A C 1
ATOM 596 O O . SER A 1 78 ? 41.69139 66.10239 5.20749 1.000 114.16847 78 SER A O 1
ATOM 599 N N . GLY A 1 79 ? 42.93784 65.63546 7.03636 1.000 98.42407 79 GLY A N 1
ATOM 600 C CA . GLY A 1 79 ? 41.82548 65.29129 7.90317 1.000 85.42782 79 GLY A CA 1
ATOM 601 C C . GLY A 1 79 ? 40.58978 66.16519 7.79528 1.000 82.83495 79 GLY A C 1
ATOM 602 O O . GLY A 1 79 ? 39.46442 65.72047 8.07635 1.000 79.00284 79 GLY A O 1
ATOM 603 N N . GLU A 1 80 ? 40.79676 67.41757 7.37634 1.000 88.30380 80 GLU A N 1
ATOM 604 C CA . GLU A 1 80 ? 39.68357 68.32906 7.13905 1.000 92.09913 80 GLU A CA 1
ATOM 605 C C . GLU A 1 80 ? 39.12123 68.17359 5.74024 1.000 91.45244 80 GLU A C 1
ATOM 606 O O . GLU A 1 80 ? 37.89899 68.15757 5.55480 1.000 88.29488 80 GLU A O 1
ATOM 612 N N . GLU A 1 81 ? 39.99975 68.09586 4.73801 1.000 106.03909 81 GLU A N 1
ATOM 613 C CA . GLU A 1 81 ? 39.51338 68.02144 3.36785 1.000 108.44805 81 GLU A CA 1
ATOM 614 C C . GLU A 1 81 ? 38.81828 66.69787 3.06953 1.000 104.39279 81 GLU A C 1
ATOM 615 O O . GLU A 1 81 ? 38.11940 66.60714 2.05190 1.000 109.48605 81 GLU A O 1
ATOM 621 N N . ILE A 1 82 ? 38.94779 65.68739 3.93877 1.000 94.68256 82 ILE A N 1
ATOM 622 C CA . ILE A 1 82 ? 38.25356 64.42580 3.69190 1.000 90.50744 82 ILE A CA 1
ATOM 623 C C . ILE A 1 82 ? 36.75068 64.55842 3.88328 1.000 94.67059 82 ILE A C 1
ATOM 624 O O . ILE A 1 82 ? 35.99611 63.65348 3.49682 1.000 96.45656 82 ILE A O 1
ATOM 629 N N A TRP A 1 83 ? 36.30327 65.67213 4.45948 0.537 93.94856 83 TRP A N 1
ATOM 630 N N B TRP A 1 83 ? 36.29011 65.66492 4.45976 0.463 94.02531 83 TRP A N 1
ATOM 631 C CA A TRP A 1 83 ? 34.89263 66.01032 4.57695 0.537 92.82156 83 TRP A CA 1
ATOM 632 C CA B TRP A 1 83 ? 34.86908 65.96968 4.54396 0.463 92.49450 83 TRP A CA 1
ATOM 633 C C A TRP A 1 83 ? 34.45113 67.02117 3.52874 0.537 89.93161 83 TRP A C 1
ATOM 634 C C B TRP A 1 83 ? 34.46078 67.06741 3.57128 0.463 90.24395 83 TRP A C 1
ATOM 635 O O A TRP A 1 83 ? 33.27810 67.40522 3.50871 0.537 90.86064 83 TRP A O 1
ATOM 636 O O B TRP A 1 83 ? 33.33302 67.56524 3.64658 0.463 91.46591 83 TRP A O 1
ATOM 657 N N . ASN A 1 84 ? 35.33528 67.45442 2.69538 1.000 88.42978 84 ASN A N 1
ATOM 658 C CA . ASN A 1 84 ? 35.08059 68.44336 1.66641 1.000 88.44013 84 ASN A CA 1
ATOM 659 C C . ASN A 1 84 ? 34.79323 67.76659 0.32468 1.000 81.74576 84 ASN A C 1
ATOM 660 O O . ASN A 1 84 ? 35.24824 66.64137 0.08732 1.000 72.75249 84 ASN A O 1
ATOM 665 N N . PRO A 1 85 ? 34.02118 68.41110 -0.55926 1.000 84.01602 85 PRO A N 1
ATOM 666 C CA . PRO A 1 85 ? 33.61616 67.74811 -1.80889 1.000 85.17957 85 PRO A CA 1
ATOM 667 C C . PRO A 1 85 ? 34.82582 67.33622 -2.62839 1.000 82.52361 85 PRO A C 1
ATOM 668 O O . PRO A 1 85 ? 35.68315 68.15679 -2.96108 1.000 88.50320 85 PRO A O 1
ATOM 672 N N . ASN A 1 86 ? 34.90351 66.03561 -2.91089 1.000 77.50159 86 ASN A N 1
ATOM 673 C CA . ASN A 1 86 ? 35.92109 65.47135 -3.78505 1.000 81.49923 86 ASN A CA 1
ATOM 674 C C . ASN A 1 86 ? 35.56255 65.58635 -5.25871 1.000 92.55543 86 ASN A C 1
ATOM 675 O O . ASN A 1 86 ? 36.39922 65.25674 -6.10986 1.000 101.20028 86 ASN A O 1
ATOM 680 N N . THR A 1 87 ? 34.34271 66.01221 -5.58428 1.000 90.97926 87 THR A N 1
ATOM 681 C CA . THR A 1 87 ? 33.94586 66.20535 -6.96815 1.000 74.77682 87 THR A CA 1
ATOM 682 C C . THR A 1 87 ? 33.37396 67.59852 -7.17868 1.000 90.68610 87 THR A C 1
ATOM 683 O O . THR A 1 87 ? 33.14971 68.36866 -6.24146 1.000 85.88329 87 THR A O 1
ATOM 687 N N . ASN A 1 88 ? 33.15955 67.90711 -8.45447 1.000 100.39993 88 ASN A N 1
ATOM 688 C CA . ASN A 1 88 ? 32.62359 69.19710 -8.84781 1.000 102.34500 88 ASN A CA 1
ATOM 689 C C . ASN A 1 88 ? 31.30451 69.44110 -8.12741 1.000 88.68809 88 ASN A C 1
ATOM 690 O O . ASN A 1 88 ? 30.49829 68.52389 -7.93483 1.000 78.39290 88 ASN A O 1
ATOM 695 N N . VAL A 1 89 ? 31.12393 70.68085 -7.69056 1.000 84.81405 89 VAL A N 1
ATOM 696 C CA . VAL A 1 89 ? 29.94982 71.11960 -6.94771 1.000 86.62550 89 VAL A CA 1
ATOM 697 C C . VAL A 1 89 ? 28.99880 71.81646 -7.91379 1.000 84.86961 89 VAL A C 1
ATOM 698 O O . VAL A 1 89 ? 29.35029 72.84358 -8.50117 1.000 95.53315 89 VAL A O 1
ATOM 702 N N . SER A 1 90 ? 27.79926 71.26584 -8.08691 1.000 72.36902 90 SER A N 1
ATOM 703 C CA . SER A 1 90 ? 26.78075 71.88509 -8.92275 1.000 73.04444 90 SER A CA 1
ATOM 704 C C . SER A 1 90 ? 25.41144 71.54286 -8.36537 1.000 82.09838 90 SER A C 1
ATOM 705 O O . SER A 1 90 ? 25.24452 70.54153 -7.66051 1.000 91.45769 90 SER A O 1
ATOM 708 N N . GLU A 1 91 ? 24.42219 72.38920 -8.67178 1.000 70.06223 91 GLU A N 1
ATOM 709 C CA . GLU A 1 91 ? 23.05381 72.02483 -8.30973 1.000 66.97876 91 GLU A CA 1
ATOM 710 C C . GLU A 1 91 ? 22.64000 70.72365 -8.97291 1.000 81.02421 91 GLU A C 1
ATOM 711 O O . GLU A 1 91 ? 21.83768 69.97127 -8.41561 1.000 82.18759 91 GLU A O 1
ATOM 717 N N . ASP A 1 92 ? 23.14373 70.46981 -10.18385 1.000 89.35497 92 ASP A N 1
ATOM 718 C CA . ASP A 1 92 ? 23.00276 69.19128 -10.86552 1.000 77.68549 92 ASP A CA 1
ATOM 719 C C . ASP A 1 92 ? 23.70528 68.14453 -10.01935 1.000 67.23158 92 ASP A C 1
ATOM 720 O O . ASP A 1 92 ? 24.90911 67.91240 -10.16473 1.000 69.45881 92 ASP A O 1
ATOM 725 N N . CYS A 1 93 ? 22.97518 67.52737 -9.10590 1.000 71.86092 93 CYS A N 1
ATOM 726 C CA . CYS A 1 93 ? 23.64319 66.71841 -8.08870 1.000 70.37821 93 CYS A CA 1
ATOM 727 C C . CYS A 1 93 ? 22.78020 65.57606 -7.59140 1.000 64.43015 93 CYS A C 1
ATOM 728 O O . CYS A 1 93 ? 23.26786 64.67554 -6.90299 1.000 75.29379 93 CYS A O 1
ATOM 731 N N . LEU A 1 94 ? 21.51200 65.59255 -7.98052 1.000 58.52622 94 LEU A N 1
ATOM 732 C CA . LEU A 1 94 ? 20.54417 64.59031 -7.57187 1.000 61.20088 94 LEU A CA 1
ATOM 733 C C . LEU A 1 94 ? 20.80455 63.29551 -8.33701 1.000 66.50213 94 LEU A C 1
ATOM 734 O O . LEU A 1 94 ? 20.09265 62.93705 -9.27850 1.000 66.86282 94 LEU A O 1
ATOM 739 N N . TYR A 1 95 ? 21.82536 62.55862 -7.89032 1.000 64.78865 95 TYR A N 1
ATOM 740 C CA . TYR A 1 95 ? 22.15047 61.25221 -8.44822 1.000 64.40504 95 TYR A CA 1
ATOM 741 C C . TYR A 1 95 ? 22.30364 60.19531 -7.35441 1.000 62.14237 95 TYR A C 1
ATOM 742 O O . TYR A 1 95 ? 22.59036 60.49603 -6.19223 1.000 74.10504 95 TYR A O 1
ATOM 751 N N . ILE A 1 96 ? 22.13452 58.93941 -7.76528 1.000 59.51218 96 ILE A N 1
ATOM 752 C CA . ILE A 1 96 ? 22.17104 57.77285 -6.89449 1.000 56.48275 96 ILE A CA 1
ATOM 753 C C . ILE A 1 96 ? 23.44271 56.98804 -7.18085 1.000 58.83357 96 ILE A C 1
ATOM 754 O O . ILE A 1 96 ? 24.00408 57.04841 -8.27656 1.000 72.14133 96 ILE A O 1
ATOM 759 N N . ASN A 1 97 ? 23.91532 56.26973 -6.17316 1.000 57.96660 97 ASN A N 1
ATOM 760 C CA . ASN A 1 97 ? 24.98870 55.30692 -6.34126 1.000 67.23338 97 ASN A CA 1
ATOM 761 C C . ASN A 1 97 ? 24.52093 53.97313 -5.76961 1.000 71.58247 97 ASN A C 1
ATOM 762 O O . ASN A 1 97 ? 23.82052 53.93723 -4.74944 1.000 71.34613 97 ASN A O 1
ATOM 767 N N . VAL A 1 98 ? 24.87700 52.88122 -6.45171 1.000 61.98327 98 VAL A N 1
ATOM 768 C CA . VAL A 1 98 ? 24.42764 51.53707 -6.09747 1.000 58.29560 98 VAL A CA 1
ATOM 769 C C . VAL A 1 98 ? 25.60192 50.56747 -6.17566 1.000 59.53994 98 VAL A C 1
ATOM 770 O O . VAL A 1 98 ? 26.29128 50.49726 -7.19792 1.000 57.82873 98 VAL A O 1
ATOM 774 N N . TRP A 1 99 ? 25.83279 49.83158 -5.08487 1.000 62.64976 99 TRP A N 1
ATOM 775 C CA . TRP A 1 99 ? 26.82998 48.76813 -5.01469 1.000 61.97345 99 TRP A CA 1
ATOM 776 C C . TRP A 1 99 ? 26.09392 47.44247 -5.01520 1.000 68.94006 99 TRP A C 1
ATOM 777 O O . TRP A 1 99 ? 25.28316 47.19254 -4.11958 1.000 70.75625 99 TRP A O 1
ATOM 788 N N . ALA A 1 100 ? 26.37218 46.58995 -6.00259 1.000 66.35921 100 ALA A N 1
ATOM 789 C CA . ALA A 1 100 ? 25.66546 45.31968 -6.10397 1.000 55.00057 100 ALA A CA 1
ATOM 790 C C . ALA A 1 100 ? 26.66407 44.18617 -6.28226 1.000 60.90199 100 ALA A C 1
ATOM 791 O O . ALA A 1 100 ? 27.48600 44.22599 -7.21840 1.000 73.07489 100 ALA A O 1
ATOM 793 N N . PRO A 1 101 ? 26.66236 43.19584 -5.39823 1.000 67.73408 101 PRO A N 1
ATOM 794 C CA . PRO A 1 101 ? 27.54442 42.03595 -5.57797 1.000 74.36953 101 PRO A CA 1
ATOM 795 C C . PRO A 1 101 ? 27.13101 41.21897 -6.78841 1.000 69.84904 101 PRO A C 1
ATOM 796 O O . PRO A 1 101 ? 25.96101 41.20620 -7.17242 1.000 63.82076 101 PRO A O 1
ATOM 800 N N . ALA A 1 102 ? 28.09831 40.49281 -7.35097 1.000 70.85699 102 ALA A N 1
ATOM 801 C CA . ALA A 1 102 ? 27.88174 39.67650 -8.54582 1.000 78.29620 102 ALA A CA 1
ATOM 802 C C . ALA A 1 102 ? 27.25921 38.32426 -8.20476 1.000 82.55107 102 ALA A C 1
ATOM 803 O O . ALA A 1 102 ? 26.23225 37.94707 -8.77725 1.000 86.77545 102 ALA A O 1
ATOM 805 N N . ASN A 1 139 ? 15.18652 35.66232 -2.10326 1.000 92.42667 139 ASN A N 1
ATOM 806 C CA . ASN A 1 139 ? 14.31436 36.57479 -2.84755 1.000 89.05601 139 ASN A CA 1
ATOM 807 C C . ASN A 1 139 ? 14.95871 37.96400 -3.00230 1.000 70.50116 139 ASN A C 1
ATOM 808 O O . ASN A 1 139 ? 14.28087 39.00334 -3.05322 1.000 50.96842 139 ASN A O 1
ATOM 813 N N . GLY A 1 140 ? 16.27483 37.98996 -3.08295 1.000 71.37139 140 GLY A N 1
ATOM 814 C CA . GLY A 1 140 ? 16.88909 39.30043 -3.19599 1.000 70.90699 140 GLY A CA 1
ATOM 815 C C . GLY A 1 140 ? 17.75850 39.60515 -1.99082 1.000 75.81865 140 GLY A C 1
ATOM 816 O O . GLY A 1 140 ? 17.42178 39.26293 -0.84978 1.000 77.71544 140 GLY A O 1
ATOM 817 N N . LEU A 1 141 ? 18.88802 40.25790 -2.25602 1.000 71.23107 141 LEU A N 1
ATOM 818 C CA . LEU A 1 141 ? 19.85608 40.63905 -1.24254 1.000 65.15601 141 LEU A CA 1
ATOM 819 C C . LEU A 1 141 ? 19.36270 41.84834 -0.42834 1.000 64.52891 141 LEU A C 1
ATOM 820 O O . LEU A 1 141 ? 18.55184 42.64334 -0.91571 1.000 66.26981 141 LEU A O 1
ATOM 825 N N . PRO A 1 142 ? 19.84532 42.01575 0.81058 1.000 53.68464 142 PRO A N 1
ATOM 826 C CA . PRO A 1 142 ? 19.41824 43.16661 1.62493 1.000 58.40584 142 PRO A CA 1
ATOM 827 C C . PRO A 1 142 ? 19.99883 44.47521 1.10697 1.000 59.13470 142 PRO A C 1
ATOM 828 O O . PRO A 1 142 ? 21.09820 44.51358 0.54878 1.000 59.19982 142 PRO A O 1
ATOM 832 N N . ILE A 1 143 ? 19.24945 45.55908 1.31597 1.000 59.28901 143 ILE A N 1
ATOM 833 C CA . ILE A 1 143 ? 19.57682 46.88051 0.77670 1.000 65.53479 143 ILE A CA 1
ATOM 834 C C . ILE A 1 143 ? 19.90523 47.80102 1.93875 1.000 61.11777 143 ILE A C 1
ATOM 835 O O . ILE A 1 143 ? 19.04182 48.04926 2.78680 1.000 68.32654 143 ILE A O 1
ATOM 840 N N . LEU A 1 144 ? 21.12521 48.34211 1.96055 1.000 52.03611 144 LEU A N 1
ATOM 841 C CA . LEU A 1 144 ? 21.50665 49.37273 2.92322 1.000 50.41888 144 LEU A CA 1
ATOM 842 C C . LEU A 1 144 ? 21.66423 50.68525 2.17939 1.000 55.01608 144 LEU A C 1
ATOM 843 O O . LEU A 1 144 ? 22.48213 50.78317 1.26040 1.000 67.97046 144 LEU A O 1
ATOM 848 N N . ILE A 1 145 ? 20.89892 51.69018 2.58308 1.000 44.23589 145 ILE A N 1
ATOM 849 C CA . ILE A 1 145 ? 20.91561 52.99622 1.94215 1.000 51.75547 145 ILE A CA 1
ATOM 850 C C . ILE A 1 145 ? 21.63667 53.95741 2.86661 1.000 49.67753 145 ILE A C 1
ATOM 851 O O . ILE A 1 145 ? 21.21643 54.14948 4.01448 1.000 40.36778 145 ILE A O 1
ATOM 856 N N . TRP A 1 146 ? 22.68200 54.60219 2.35306 1.000 47.35101 146 TRP A N 1
ATOM 857 C CA . TRP A 1 146 ? 23.51976 55.47792 3.15551 1.000 48.80678 146 TRP A CA 1
ATOM 858 C C . TRP A 1 146 ? 23.12821 56.93089 2.94368 1.000 51.29817 146 TRP A C 1
ATOM 859 O O . TRP A 1 146 ? 23.12567 57.41743 1.80860 1.000 61.64969 146 TRP A O 1
ATOM 870 N N . ILE A 1 147 ? 22.82437 57.62815 4.03651 1.000 45.49028 147 ILE A N 1
ATOM 871 C CA . ILE A 1 147 ? 22.55195 59.05770 3.99864 1.000 38.92937 147 ILE A CA 1
ATOM 872 C C . ILE A 1 147 ? 23.69729 59.76861 4.68823 1.000 57.56967 147 ILE A C 1
ATOM 873 O O . ILE A 1 147 ? 23.98166 59.51409 5.86234 1.000 66.96493 147 ILE A O 1
ATOM 878 N N . TYR A 1 148 ? 24.37670 60.63806 3.96199 1.000 59.99939 148 TYR A N 1
ATOM 879 C CA . TYR A 1 148 ? 25.53337 61.25452 4.57460 1.000 63.61716 148 TYR A CA 1
ATOM 880 C C . TYR A 1 148 ? 25.09648 62.38314 5.49456 1.000 62.60949 148 TYR A C 1
ATOM 881 O O . TYR A 1 148 ? 23.99410 62.92838 5.37353 1.000 60.67422 148 TYR A O 1
ATOM 890 N N . GLY A 1 149 ? 26.00023 62.74935 6.40335 1.000 56.99337 149 GLY A N 1
ATOM 891 C CA . GLY A 1 149 ? 25.75973 63.81642 7.34251 1.000 65.52120 149 GLY A CA 1
ATOM 892 C C . GLY A 1 149 ? 26.42602 65.10570 6.91714 1.000 62.32519 149 GLY A C 1
ATOM 893 O O . GLY A 1 149 ? 26.94477 65.23906 5.81518 1.000 58.13169 149 GLY A O 1
ATOM 894 N N . GLY A 1 150 ? 26.42317 66.07040 7.82980 1.000 70.98953 150 GLY A N 1
ATOM 895 C CA . GLY A 1 150 ? 27.04130 67.34332 7.53392 1.000 65.64997 150 GLY A CA 1
ATOM 896 C C . GLY A 1 150 ? 26.12298 68.48927 7.87426 1.000 60.34368 150 GLY A C 1
ATOM 897 O O . GLY A 1 150 ? 26.21678 69.57288 7.29305 1.000 63.58483 150 GLY A O 1
ATOM 898 N N . GLY A 1 151 ? 25.23145 68.25452 8.82894 1.000 68.28854 151 GLY A N 1
ATOM 899 C CA . GLY A 1 151 ? 24.42111 69.32723 9.36251 1.000 73.59175 151 GLY A CA 1
ATOM 900 C C . GLY A 1 151 ? 23.49147 69.94748 8.35314 1.000 67.77070 151 GLY A C 1
ATOM 901 O O . GLY A 1 151 ? 23.18740 71.14107 8.45086 1.000 70.27180 151 GLY A O 1
ATOM 902 N N . PHE A 1 152 ? 23.03816 69.16798 7.37728 1.000 65.45549 152 PHE A N 1
ATOM 903 C CA . PHE A 1 152 ? 22.13225 69.65584 6.33837 1.000 64.39389 152 PHE A CA 1
ATOM 904 C C . PHE A 1 152 ? 22.71463 70.87591 5.63893 1.000 68.10147 152 PHE A C 1
ATOM 905 O O . PHE A 1 152 ? 21.99709 71.81155 5.27445 1.000 73.92743 152 PHE A O 1
ATOM 913 N N . MET A 1 153 ? 24.03945 70.86376 5.45954 1.000 65.06110 153 MET A N 1
ATOM 914 C CA . MET A 1 153 ? 24.77270 72.04053 5.01110 1.000 68.55173 153 MET A CA 1
ATOM 915 C C . MET A 1 153 ? 26.01687 71.63758 4.22062 1.000 72.99598 153 MET A C 1
ATOM 916 O O . MET A 1 153 ? 26.66472 72.47173 3.58051 1.000 75.07957 153 MET A O 1
ATOM 921 N N . THR A 1 154 ? 26.32643 70.34840 4.23446 1.000 72.97302 154 THR A N 1
ATOM 922 C CA . THR A 1 154 ? 27.59618 69.81900 3.75981 1.000 77.93994 154 THR A CA 1
ATOM 923 C C . THR A 1 154 ? 27.39035 68.32554 3.51914 1.000 74.34607 154 THR A C 1
ATOM 924 O O . THR A 1 154 ? 26.36188 67.74699 3.89230 1.000 73.17020 154 THR A O 1
ATOM 928 N N . GLY A 1 155 ? 28.35831 67.71211 2.87892 1.000 61.90183 155 GLY A N 1
ATOM 929 C CA . GLY A 1 155 ? 28.26941 66.27639 2.76032 1.000 62.10815 155 GLY A CA 1
ATOM 930 C C . GLY A 1 155 ? 28.03078 65.87583 1.32126 1.000 66.29087 155 GLY A C 1
ATOM 931 O O . GLY A 1 155 ? 27.44027 66.61998 0.52902 1.000 59.92891 155 GLY A O 1
ATOM 932 N N . SER A 1 156 ? 28.50466 64.68409 0.97404 1.000 61.79291 156 SER A N 1
ATOM 933 C CA . SER A 1 156 ? 28.37745 64.15206 -0.36898 1.000 73.41936 156 SER A CA 1
ATOM 934 C C . SER A 1 156 ? 28.39309 62.64132 -0.25095 1.000 73.99171 156 SER A C 1
ATOM 935 O O . SER A 1 156 ? 29.10305 62.09921 0.59634 1.000 71.04346 156 SER A O 1
ATOM 938 N N . ALA A 1 157 ? 27.60077 61.96347 -1.08646 1.000 74.89190 157 ALA A N 1
ATOM 939 C CA . ALA A 1 157 ? 27.65321 60.50377 -1.05819 1.000 74.94635 157 ALA A CA 1
ATOM 940 C C . ALA A 1 157 ? 28.95347 59.94623 -1.62770 1.000 63.94109 157 ALA A C 1
ATOM 941 O O . ALA A 1 157 ? 29.15464 58.72575 -1.55935 1.000 52.90991 157 ALA A O 1
ATOM 943 N N . THR A 1 158 ? 29.84731 60.79795 -2.14018 1.000 63.75784 158 THR A N 1
ATOM 944 C CA . THR A 1 158 ? 30.97206 60.34902 -2.94630 1.000 76.79965 158 THR A CA 1
ATOM 945 C C . THR A 1 158 ? 32.31066 60.38677 -2.23090 1.000 92.01319 158 THR A C 1
ATOM 946 O O . THR A 1 158 ? 33.30639 59.92567 -2.80969 1.000 105.52530 158 THR A O 1
ATOM 950 N N . LEU A 1 159 ? 32.37699 60.94817 -1.02334 1.000 82.10662 159 LEU A N 1
ATOM 951 C CA . LEU A 1 159 ? 33.62765 60.94885 -0.27864 1.000 80.56802 159 LEU A CA 1
ATOM 952 C C . LEU A 1 159 ? 34.07736 59.51413 -0.04517 1.000 79.08085 159 LEU A C 1
ATOM 953 O O . LEU A 1 159 ? 33.26679 58.63453 0.26127 1.000 84.70494 159 LEU A O 1
ATOM 958 N N . ASP A 1 160 ? 35.37657 59.27207 -0.19234 1.000 78.20930 160 ASP A N 1
ATOM 959 C CA . ASP A 1 160 ? 35.85724 57.89944 -0.09006 1.000 80.68664 160 ASP A CA 1
ATOM 960 C C . ASP A 1 160 ? 35.57464 57.30202 1.27672 1.000 86.43247 160 ASP A C 1
ATOM 961 O O . ASP A 1 160 ? 35.42900 56.07900 1.39840 1.000 84.87828 160 ASP A O 1
ATOM 966 N N . ILE A 1 161 ? 35.45638 58.14590 2.29765 1.000 92.39942 161 ILE A N 1
ATOM 967 C CA . ILE A 1 161 ? 35.00699 57.67471 3.59896 1.000 91.27331 161 ILE A CA 1
ATOM 968 C C . ILE A 1 161 ? 33.72916 56.84698 3.45408 1.000 80.95170 161 ILE A C 1
ATOM 969 O O . ILE A 1 161 ? 33.55945 55.83153 4.14162 1.000 73.04599 161 ILE A O 1
ATOM 974 N N . TYR A 1 162 ? 32.86474 57.19955 2.49216 1.000 78.91683 162 TYR A N 1
ATOM 975 C CA . TYR A 1 162 ? 31.58891 56.51572 2.28158 1.000 71.02818 162 TYR A CA 1
ATOM 976 C C . TYR A 1 162 ? 31.66595 55.38699 1.26152 1.000 68.95236 162 TYR A C 1
ATOM 977 O O . TYR A 1 162 ? 30.61866 54.86591 0.85182 1.000 71.35244 162 TYR A O 1
ATOM 986 N N . ASN A 1 163 ? 32.86625 54.99342 0.84359 1.000 66.52476 163 ASN A N 1
ATOM 987 C CA . ASN A 1 163 ? 32.96894 53.91858 -0.12474 1.000 67.53601 163 ASN A CA 1
ATOM 988 C C . ASN A 1 163 ? 32.37702 52.64750 0.44124 1.000 63.42320 163 ASN A C 1
ATOM 989 O O . ASN A 1 163 ? 32.88772 52.09055 1.41964 1.000 67.10830 163 ASN A O 1
ATOM 994 N N . ALA A 1 164 ? 31.31906 52.17171 -0.19715 1.000 59.45165 164 ALA A N 1
ATOM 995 C CA . ALA A 1 164 ? 30.65470 50.95074 0.21993 1.000 53.11434 164 ALA A CA 1
ATOM 996 C C . ALA A 1 164 ? 31.20448 49.69397 -0.45203 1.000 60.65090 164 ALA A C 1
ATOM 997 O O . ALA A 1 164 ? 30.53035 48.66056 -0.40875 1.000 68.02468 164 ALA A O 1
ATOM 999 N N . ASP A 1 165 ? 32.40249 49.74036 -1.05453 1.000 56.27067 165 ASP A N 1
ATOM 1000 C CA . ASP A 1 165 ? 32.91520 48.55470 -1.73902 1.000 69.30575 165 ASP A CA 1
ATOM 1001 C C . ASP A 1 165 ? 33.07790 47.38329 -0.77333 1.000 79.81633 165 ASP A C 1
ATOM 1002 O O . ASP A 1 165 ? 32.59231 46.27629 -1.03119 1.000 82.72692 165 ASP A O 1
ATOM 1007 N N . ILE A 1 166 ? 33.74459 47.61538 0.35888 1.000 86.56601 166 ILE A N 1
ATOM 1008 C CA . ILE A 1 166 ? 33.99078 46.54264 1.31912 1.000 89.33184 166 ILE A CA 1
ATOM 1009 C C . ILE A 1 166 ? 32.68975 46.06217 1.95217 1.000 76.44104 166 ILE A C 1
ATOM 1010 O O . ILE A 1 166 ? 32.48843 44.85781 2.14925 1.000 78.25875 166 ILE A O 1
ATOM 1015 N N . MET A 1 167 ? 31.78360 46.98434 2.26994 1.000 61.13095 167 MET A N 1
ATOM 1016 C CA . MET A 1 167 ? 30.52850 46.58603 2.89272 1.000 57.33033 167 MET A CA 1
ATOM 1017 C C . MET A 1 167 ? 29.73098 45.65947 1.98574 1.000 63.37190 167 MET A C 1
ATOM 1018 O O . MET A 1 167 ? 29.21572 44.62596 2.42873 1.000 66.50315 167 MET A O 1
ATOM 1023 N N . ALA A 1 168 ? 29.60291 46.02537 0.71055 1.000 71.22033 168 ALA A N 1
ATOM 1024 C CA . ALA A 1 168 ? 28.88947 45.17770 -0.24306 1.000 66.75709 168 ALA A CA 1
ATOM 1025 C C . ALA A 1 168 ? 29.54959 43.80666 -0.36503 1.000 67.33810 168 ALA A C 1
ATOM 1026 O O . ALA A 1 168 ? 28.88401 42.77359 -0.25885 1.000 73.69866 168 ALA A O 1
ATOM 1028 N N . ALA A 1 169 ? 30.86636 43.77521 -0.55797 1.000 65.08752 169 ALA A N 1
ATOM 1029 C CA . ALA A 1 169 ? 31.53300 42.49909 -0.79533 1.000 75.77464 169 ALA A CA 1
ATOM 1030 C C . ALA A 1 169 ? 31.49481 41.62307 0.44883 1.000 85.16411 169 ALA A C 1
ATOM 1031 O O . ALA A 1 169 ? 31.01297 40.48244 0.40832 1.000 90.29286 169 ALA A O 1
ATOM 1033 N N . VAL A 1 170 ? 31.99028 42.15219 1.56936 1.000 81.72191 170 VAL A N 1
ATOM 1034 C CA . VAL A 1 170 ? 32.07932 41.37264 2.79893 1.000 68.79253 170 VAL A CA 1
ATOM 1035 C C . VAL A 1 170 ? 30.68625 41.04910 3.32686 1.000 66.84880 170 VAL A C 1
ATOM 1036 O O . VAL A 1 170 ? 30.37548 39.89427 3.64074 1.000 69.91285 170 VAL A O 1
ATOM 1040 N N . GLY A 1 171 ? 29.81759 42.05548 3.40338 1.000 57.13804 171 GLY A N 1
ATOM 1041 C CA . GLY A 1 171 ? 28.48125 41.83314 3.91084 1.000 62.48480 171 GLY A CA 1
ATOM 1042 C C . GLY A 1 171 ? 27.53556 41.17840 2.93711 1.000 72.15297 171 GLY A C 1
ATOM 1043 O O . GLY A 1 171 ? 26.41899 40.82352 3.33636 1.000 76.75964 171 GLY A O 1
ATOM 1044 N N . ASN A 1 172 ? 27.96113 40.98962 1.69044 1.000 68.65940 172 ASN A N 1
ATOM 1045 C CA . ASN A 1 172 ? 27.11824 40.46668 0.62407 1.000 54.70287 172 ASN A CA 1
ATOM 1046 C C . ASN A 1 172 ? 25.73726 41.09344 0.67128 1.000 60.97067 172 ASN A C 1
ATOM 1047 O O . ASN A 1 172 ? 24.71994 40.43928 0.89559 1.000 73.60244 172 ASN A O 1
ATOM 1052 N N . VAL A 1 173 ? 25.72774 42.40293 0.46683 1.000 59.14451 173 VAL A N 1
ATOM 1053 C CA . VAL A 1 173 ? 24.51556 43.20002 0.57018 1.000 54.59852 173 VAL A CA 1
ATOM 1054 C C . VAL A 1 173 ? 24.63053 44.28806 -0.46340 1.000 57.18006 173 VAL A C 1
ATOM 1055 O O . VAL A 1 173 ? 25.72397 44.62846 -0.91472 1.000 63.46335 173 VAL A O 1
ATOM 1059 N N . ILE A 1 174 ? 23.49233 44.85453 -0.81467 1.000 57.53966 174 ILE A N 1
ATOM 1060 C CA . ILE A 1 174 ? 23.45031 45.98705 -1.71883 1.000 53.13381 174 ILE A CA 1
ATOM 1061 C C . ILE A 1 174 ? 23.49429 47.24223 -0.87775 1.000 62.74571 174 ILE A C 1
ATOM 1062 O O . ILE A 1 174 ? 22.63143 47.46324 -0.01639 1.000 67.40834 174 ILE A O 1
ATOM 1067 N N . VAL A 1 175 ? 24.51549 48.05163 -1.10319 1.000 60.19770 175 VAL A N 1
ATOM 1068 C CA . VAL A 1 175 ? 24.58075 49.37514 -0.51212 1.000 60.90090 175 VAL A CA 1
ATOM 1069 C C . VAL A 1 175 ? 24.26829 50.40280 -1.59523 1.000 63.29229 175 VAL A C 1
ATOM 1070 O O . VAL A 1 175 ? 24.80250 50.33072 -2.71294 1.000 61.35445 175 VAL A O 1
ATOM 1074 N N . ALA A 1 176 ? 23.38903 51.34702 -1.27067 1.000 53.83441 176 ALA A N 1
ATOM 1075 C CA . ALA A 1 176 ? 23.14214 52.47789 -2.14108 1.000 58.20944 176 ALA A CA 1
ATOM 1076 C C . ALA A 1 176 ? 23.37433 53.76156 -1.36528 1.000 58.29954 176 ALA A C 1
ATOM 1077 O O . ALA A 1 176 ? 23.38468 53.76929 -0.13425 1.000 57.96214 176 ALA A O 1
ATOM 1079 N N . SER A 1 177 ? 23.60088 54.84608 -2.10517 1.000 62.81839 177 SER A N 1
ATOM 1080 C CA . SER A 1 177 ? 23.65832 56.17736 -1.51823 1.000 57.45415 177 SER A CA 1
ATOM 1081 C C . SER A 1 177 ? 23.23887 57.17512 -2.58333 1.000 65.42644 177 SER A C 1
ATOM 1082 O O . SER A 1 177 ? 22.95702 56.81053 -3.73038 1.000 65.38964 177 SER A O 1
ATOM 1085 N N . PHE A 1 178 ? 23.21654 58.44718 -2.19848 1.000 64.38959 178 PHE A N 1
ATOM 1086 C CA . PHE A 1 178 ? 22.65804 59.45970 -3.07416 1.000 55.41021 178 PHE A CA 1
ATOM 1087 C C . PHE A 1 178 ? 22.89416 60.82894 -2.47155 1.000 51.31449 178 PHE A C 1
ATOM 1088 O O . PHE A 1 178 ? 22.81924 60.99692 -1.25210 1.000 71.91045 178 PHE A O 1
ATOM 1096 N N . GLN A 1 179 ? 23.15478 61.79867 -3.33280 1.000 51.63359 179 GLN A N 1
ATOM 1097 C CA . GLN A 1 179 ? 23.12631 63.18953 -2.92590 1.000 57.25062 179 GLN A CA 1
ATOM 1098 C C . GLN A 1 179 ? 21.68984 63.64908 -2.70062 1.000 62.66970 179 GLN A C 1
ATOM 1099 O O . GLN A 1 179 ? 20.76631 63.27559 -3.43881 1.000 54.45405 179 GLN A O 1
ATOM 1105 N N . TYR A 1 180 ? 21.50731 64.43514 -1.63965 1.000 60.48015 180 TYR A N 1
ATOM 1106 C CA . TYR A 1 180 ? 20.29327 65.18552 -1.38020 1.000 50.37658 180 TYR A CA 1
ATOM 1107 C C . TYR A 1 180 ? 20.69494 66.64688 -1.27629 1.000 52.64753 180 TYR A C 1
ATOM 1108 O O . TYR A 1 180 ? 21.81627 66.95899 -0.86687 1.000 55.13297 180 TYR A O 1
ATOM 1117 N N . ARG A 1 181 ? 19.80489 67.54439 -1.69623 1.000 58.63348 181 ARG A N 1
ATOM 1118 C CA . ARG A 1 181 ? 20.11800 68.96812 -1.61952 1.000 63.59763 181 ARG A CA 1
ATOM 1119 C C . ARG A 1 181 ? 20.30876 69.39015 -0.15772 1.000 66.53412 181 ARG A C 1
ATOM 1120 O O . ARG A 1 181 ? 19.46568 69.10910 0.69781 1.000 58.47398 181 ARG A O 1
ATOM 1128 N N . VAL A 1 182 ? 21.43058 70.05929 0.12047 1.000 68.57421 182 VAL A N 1
ATOM 1129 C CA . VAL A 1 182 ? 21.77218 70.54916 1.44580 1.000 67.43040 182 VAL A CA 1
ATOM 1130 C C . VAL A 1 182 ? 21.90436 72.06409 1.39400 1.000 69.66320 182 VAL A C 1
ATOM 1131 O O . VAL A 1 182 ? 21.93609 72.68145 0.33052 1.000 64.88193 182 VAL A O 1
ATOM 1135 N N . GLY A 1 183 ? 22.03579 72.65242 2.57772 1.000 72.05140 183 GLY A N 1
ATOM 1136 C CA . GLY A 1 183 ? 22.08917 74.09183 2.67613 1.000 75.43357 183 GLY A CA 1
ATOM 1137 C C . GLY A 1 183 ? 20.74610 74.70629 2.31546 1.000 68.00373 183 GLY A C 1
ATOM 1138 O O . GLY A 1 183 ? 19.69136 74.05296 2.30667 1.000 57.91917 183 GLY A O 1
ATOM 1139 N N . ALA A 1 184 ? 20.79647 75.99720 1.99898 1.000 72.59844 184 ALA A N 1
ATOM 1140 C CA . ALA A 1 184 ? 19.58924 76.66275 1.53671 1.000 74.89279 184 ALA A CA 1
ATOM 1141 C C . ALA A 1 184 ? 18.98518 75.98604 0.31035 1.000 79.80606 184 ALA A C 1
ATOM 1142 O O . ALA A 1 184 ? 17.79680 76.18931 0.03836 1.000 84.33031 184 ALA A O 1
ATOM 1144 N N . PHE A 1 185 ? 19.76396 75.17280 -0.42361 1.000 74.28922 185 PHE A N 1
ATOM 1145 C CA . PHE A 1 185 ? 19.24156 74.52911 -1.62862 1.000 77.02848 185 PHE A CA 1
ATOM 1146 C C . PHE A 1 185 ? 18.24618 73.43880 -1.28011 1.000 83.19959 185 PHE A C 1
ATOM 1147 O O . PHE A 1 185 ? 17.36353 73.12842 -2.09287 1.000 85.44425 185 PHE A O 1
ATOM 1155 N N . GLY A 1 186 ? 18.36298 72.86244 -0.07809 1.000 78.12288 186 GLY A N 1
ATOM 1156 C CA . GLY A 1 186 ? 17.51973 71.75252 0.32299 1.000 70.55748 186 GLY A CA 1
ATOM 1157 C C . GLY A 1 186 ? 16.43598 72.11102 1.31846 1.000 70.38078 186 GLY A C 1
ATOM 1158 O O . GLY A 1 186 ? 15.48007 71.34278 1.50097 1.000 70.18071 186 GLY A O 1
ATOM 1159 N N . PHE A 1 187 ? 16.56138 73.28639 1.96060 1.000 67.21665 187 PHE A N 1
ATOM 1160 C CA . PHE A 1 187 ? 15.79605 73.53157 3.16999 1.000 70.04177 187 PHE A CA 1
ATOM 1161 C C . PHE A 1 187 ? 15.20194 74.91547 3.31394 1.000 68.32078 187 PHE A C 1
ATOM 1162 O O . PHE A 1 187 ? 14.57320 75.18438 4.34191 1.000 68.61999 187 PHE A O 1
ATOM 1170 N N . LEU A 1 188 ? 15.36092 75.78425 2.33247 1.000 61.86022 188 LEU A N 1
ATOM 1171 C CA . LEU A 1 188 ? 14.70182 77.07461 2.37267 1.000 64.08311 188 LEU A CA 1
ATOM 1172 C C . LEU A 1 188 ? 13.19101 76.89041 2.48972 1.000 62.71019 188 LEU A C 1
ATOM 1173 O O . LEU A 1 188 ? 12.59933 76.06485 1.79226 1.000 65.77075 188 LEU A O 1
ATOM 1178 N N . HIS A 1 189 ? 12.56876 77.65266 3.39462 1.000 70.20002 189 HIS A N 1
ATOM 1179 C CA . HIS A 1 189 ? 11.18197 77.43509 3.81386 1.000 76.13795 189 HIS A CA 1
ATOM 1180 C C . HIS A 1 189 ? 10.49324 78.79028 3.84591 1.000 77.52630 189 HIS A C 1
ATOM 1181 O O . HIS A 1 189 ? 10.85377 79.64147 4.66586 1.000 79.77486 189 HIS A O 1
ATOM 1188 N N . LEU A 1 190 ? 9.50973 79.00186 2.94112 1.000 77.05852 190 LEU A N 1
ATOM 1189 C CA . LEU A 1 190 ? 8.80884 80.28293 2.88761 1.000 71.91556 190 LEU A CA 1
ATOM 1190 C C . LEU A 1 190 ? 7.31011 80.18426 2.61215 1.000 66.31788 190 LEU A C 1
ATOM 1191 O O . LEU A 1 190 ? 6.66753 81.22724 2.42673 1.000 69.38132 190 LEU A O 1
ATOM 1196 N N . ALA A 1 191 ? 6.72334 78.99262 2.57833 1.000 63.43984 191 ALA A N 1
ATOM 1197 C CA . ALA A 1 191 ? 5.30710 78.90980 2.23274 1.000 64.01496 191 ALA A CA 1
ATOM 1198 C C . ALA A 1 191 ? 4.41497 79.68097 3.19634 1.000 70.63032 191 ALA A C 1
ATOM 1199 O O . ALA A 1 191 ? 3.49099 80.36410 2.71719 1.000 74.11099 191 ALA A O 1
ATOM 1201 N N . PRO A 1 192 ? 4.61254 79.62902 4.52445 1.000 69.66994 192 PRO A N 1
ATOM 1202 C CA . PRO A 1 192 ? 3.80625 80.47881 5.41036 1.000 72.97872 192 PRO A CA 1
ATOM 1203 C C . PRO A 1 192 ? 3.77492 81.94188 5.00804 1.000 80.75026 192 PRO A C 1
ATOM 1204 O O . PRO A 1 192 ? 2.70562 82.56222 5.07629 1.000 86.88058 192 PRO A O 1
ATOM 1208 N N . GLU A 1 193 ? 4.89593 82.50732 4.55698 1.000 79.52678 193 GLU A N 1
ATOM 1209 C CA . GLU A 1 193 ? 4.89942 83.91264 4.16924 1.000 76.44864 193 GLU A CA 1
ATOM 1210 C C . GLU A 1 193 ? 4.32702 84.15926 2.78903 1.000 78.35312 193 GLU A C 1
ATOM 1211 O O . GLU A 1 193 ? 4.25347 85.32026 2.37308 1.000 82.23066 193 GLU A O 1
ATOM 1217 N N . MET A 1 194 ? 3.93497 83.11498 2.07428 1.000 76.03515 194 MET A N 1
ATOM 1218 C CA . MET A 1 194 ? 3.34883 83.28688 0.75403 1.000 80.03448 194 MET A CA 1
ATOM 1219 C C . MET A 1 194 ? 1.88512 82.88948 0.75742 1.000 77.89222 194 MET A C 1
ATOM 1220 O O . MET A 1 194 ? 1.45908 82.06611 1.57229 1.000 75.28145 194 MET A O 1
ATOM 1225 N N . PRO A 1 195 ? 1.10323 83.44103 -0.15040 1.000 80.97483 195 PRO A N 1
ATOM 1226 C CA . PRO A 1 195 ? -0.25580 82.93303 -0.36480 1.000 81.09443 195 PRO A CA 1
ATOM 1227 C C . PRO A 1 195 ? -0.28397 81.44711 -0.67401 1.000 80.65284 195 PRO A C 1
ATOM 1228 O O . PRO A 1 195 ? 0.74971 80.82831 -0.94826 1.000 80.73842 195 PRO A O 1
ATOM 1232 N N . SER A 1 196 ? -1.48536 80.87284 -0.63974 1.000 81.76703 196 SER A N 1
ATOM 1233 C CA . SER A 1 196 ? -1.62727 79.42609 -0.75599 1.000 78.85572 196 SER A CA 1
ATOM 1234 C C . SER A 1 196 ? -1.13393 78.91734 -2.10528 1.000 75.94943 196 SER A C 1
ATOM 1235 O O . SER A 1 196 ? -0.44205 77.88889 -2.17632 1.000 70.39505 196 SER A O 1
ATOM 1238 N N . GLU A 1 197 ? -1.47787 79.62873 -3.18647 1.000 80.28637 197 GLU A N 1
ATOM 1239 C CA . GLU A 1 197 ? -1.11270 79.17756 -4.52473 1.000 79.11759 197 GLU A CA 1
ATOM 1240 C C . GLU A 1 197 ? 0.38637 78.94909 -4.64587 1.000 76.33193 197 GLU A C 1
ATOM 1241 O O . GLU A 1 197 ? 0.82169 78.06101 -5.39119 1.000 73.29827 197 GLU A O 1
ATOM 1247 N N . PHE A 1 198 ? 1.18676 79.71168 -3.89994 1.000 75.00032 198 PHE A N 1
ATOM 1248 C CA . PHE A 1 198 ? 2.63576 79.60785 -3.95532 1.000 73.52001 198 PHE A CA 1
ATOM 1249 C C . PHE A 1 198 ? 3.19565 78.55793 -3.00550 1.000 69.34920 198 PHE A C 1
ATOM 1250 O O . PHE A 1 198 ? 4.39129 78.60473 -2.69049 1.000 72.30788 198 PHE A O 1
ATOM 1258 N N . ALA A 1 199 ? 2.37220 77.60006 -2.56829 1.000 67.25534 199 ALA A N 1
ATOM 1259 C CA . ALA A 1 199 ? 2.83684 76.61650 -1.59479 1.000 71.29380 199 ALA A CA 1
ATOM 1260 C C . ALA A 1 199 ? 4.05764 75.86413 -2.09622 1.000 75.84554 199 ALA A C 1
ATOM 1261 O O . ALA A 1 199 ? 5.03832 75.70081 -1.36172 1.000 77.61981 199 ALA A O 1
ATOM 1263 N N . GLU A 1 200 ? 4.02127 75.39343 -3.34072 1.000 79.07908 200 GLU A N 1
ATOM 1264 C CA . GLU A 1 200 ? 5.11020 74.55731 -3.82453 1.000 76.68774 200 GLU A CA 1
ATOM 1265 C C . GLU A 1 200 ? 6.32066 75.35605 -4.27159 1.000 77.71947 200 GLU A C 1
ATOM 1266 O O . GLU A 1 200 ? 7.26125 74.76523 -4.81741 1.000 60.74378 200 GLU A O 1
ATOM 1272 N N . GLU A 1 201 ? 6.33096 76.66349 -4.00123 1.000 64.25681 201 GLU A N 1
ATOM 1273 C CA . GLU A 1 201 ? 7.44062 77.51236 -4.40272 1.000 69.83696 201 GLU A CA 1
ATOM 1274 C C . GLU A 1 201 ? 8.65908 77.31091 -3.51383 1.000 74.66456 201 GLU A C 1
ATOM 1275 O O . GLU A 1 201 ? 9.78694 77.20485 -4.01478 1.000 72.13351 201 GLU A O 1
ATOM 1281 N N . ALA A 1 202 ? 8.44915 77.24579 -2.19642 1.000 75.62234 202 ALA A N 1
ATOM 1282 C CA . ALA A 1 202 ? 9.52873 76.98813 -1.24537 1.000 78.43194 202 ALA A CA 1
ATOM 1283 C C . ALA A 1 202 ? 8.95766 76.30658 0.00126 1.000 79.32447 202 ALA A C 1
ATOM 1284 O O . ALA A 1 202 ? 8.96225 76.86969 1.09763 1.000 76.00554 202 ALA A O 1
ATOM 1286 N N . PRO A 1 203 ? 8.48291 75.06390 -0.14868 1.000 76.14942 203 PRO A N 1
ATOM 1287 C CA . PRO A 1 203 ? 7.82511 74.40228 0.99002 1.000 67.37585 203 PRO A CA 1
ATOM 1288 C C . PRO A 1 203 ? 8.75881 74.14154 2.15283 1.000 62.71486 203 PRO A C 1
ATOM 1289 O O . PRO A 1 203 ? 8.28545 73.99558 3.28689 1.000 52.86421 203 PRO A O 1
ATOM 1293 N N . GLY A 1 204 ? 10.06085 74.08410 1.89489 1.000 67.45111 204 GLY A N 1
ATOM 1294 C CA . GLY A 1 204 ? 11.02947 73.54988 2.80957 1.000 50.75546 204 GLY A CA 1
ATOM 1295 C C . GLY A 1 204 ? 11.11131 72.04590 2.75609 1.000 47.91348 204 GLY A C 1
ATOM 1296 O O . GLY A 1 204 ? 10.15218 71.35694 2.38399 1.000 59.22528 204 GLY A O 1
ATOM 1297 N N . ASN A 1 205 ? 12.27467 71.53434 3.14821 1.000 55.85675 205 ASN A N 1
ATOM 1298 C CA . ASN A 1 205 ? 12.57235 70.12586 3.37401 1.000 51.07738 205 ASN A CA 1
ATOM 1299 C C . ASN A 1 205 ? 12.80010 69.37680 2.08003 1.000 47.27045 205 ASN A C 1
ATOM 1300 O O . ASN A 1 205 ? 12.77827 68.12266 2.10428 1.000 48.91444 205 ASN A O 1
ATOM 1305 N N . VAL A 1 206 ? 12.99918 70.07853 0.95623 1.000 56.68938 206 VAL A N 1
ATOM 1306 C CA . VAL A 1 206 ? 13.07028 69.38824 -0.33303 1.000 52.10061 206 VAL A CA 1
ATOM 1307 C C . VAL A 1 206 ? 14.24737 68.41474 -0.34758 1.000 48.97884 206 VAL A C 1
ATOM 1308 O O . VAL A 1 206 ? 14.13078 67.29591 -0.87585 1.000 43.55470 206 VAL A O 1
ATOM 1312 N N . GLY A 1 207 ? 15.33864 68.76700 0.36244 1.000 46.78686 207 GLY A N 1
ATOM 1313 C CA . GLY A 1 207 ? 16.41469 67.81285 0.63242 1.000 50.37358 207 GLY A CA 1
ATOM 1314 C C . GLY A 1 207 ? 15.93688 66.49109 1.21008 1.000 55.74235 207 GLY A C 1
ATOM 1315 O O . GLY A 1 207 ? 16.43104 65.42276 0.83149 1.000 62.26061 207 GLY A O 1
ATOM 1316 N N . LEU A 1 208 ? 14.95197 66.53850 2.11218 1.000 45.03819 208 LEU A N 1
ATOM 1317 C CA . LEU A 1 208 ? 14.38972 65.30419 2.65779 1.000 43.01118 208 LEU A CA 1
ATOM 1318 C C . LEU A 1 208 ? 13.50403 64.61236 1.64126 1.000 47.23457 208 LEU A C 1
ATOM 1319 O O . LEU A 1 208 ? 13.53245 63.38146 1.50859 1.000 50.33907 208 LEU A O 1
ATOM 1324 N N . TRP A 1 209 ? 12.67919 65.39317 0.94669 1.000 49.44130 209 TRP A N 1
ATOM 1325 C CA . TRP A 1 209 ? 11.95233 64.87760 -0.20757 1.000 52.03017 209 TRP A CA 1
ATOM 1326 C C . TRP A 1 209 ? 12.88841 64.23933 -1.22427 1.000 52.34908 209 TRP A C 1
ATOM 1327 O O . TRP A 1 209 ? 12.56861 63.18968 -1.78459 1.000 39.01545 209 TRP A O 1
ATOM 1338 N N . ASP A 1 210 ? 14.03877 64.86852 -1.48647 1.000 40.88795 210 ASP A N 1
ATOM 1339 C CA . ASP A 1 210 ? 15.04929 64.25044 -2.34249 1.000 41.34238 210 ASP A CA 1
ATOM 1340 C C . ASP A 1 210 ? 15.35556 62.83344 -1.88325 1.000 51.15796 210 ASP A C 1
ATOM 1341 O O . ASP A 1 210 ? 15.21720 61.87315 -2.65135 1.000 55.87638 210 ASP A O 1
ATOM 1346 N N . GLN A 1 211 ? 15.78778 62.70270 -0.62119 1.000 56.44135 211 GLN A N 1
ATOM 1347 C CA . GLN A 1 211 ? 16.00744 61.40326 0.01391 1.000 51.55574 211 GLN A CA 1
ATOM 1348 C C . GLN A 1 211 ? 14.79540 60.50550 -0.14358 1.000 45.75293 211 GLN A C 1
ATOM 1349 O O . GLN A 1 211 ? 14.92187 59.34115 -0.52893 1.000 46.37040 211 GLN A O 1
ATOM 1355 N N . ALA A 1 212 ? 13.61070 61.02288 0.18944 1.000 35.71576 212 ALA A N 1
ATOM 1356 C CA . ALA A 1 212 ? 12.39903 60.23970 0.01509 1.000 35.13330 212 ALA A CA 1
ATOM 1357 C C . ALA A 1 212 ? 12.32572 59.69282 -1.403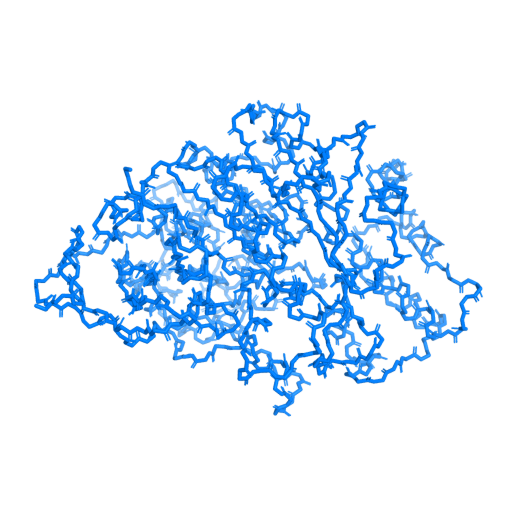78 1.000 37.66251 212 ALA A C 1
ATOM 1358 O O . ALA A 1 212 ? 12.16473 58.48436 -1.60628 1.000 38.46231 212 ALA A O 1
ATOM 1360 N N . LEU A 1 213 ? 12.48013 60.58185 -2.39668 1.000 46.39093 213 LEU A N 1
ATOM 1361 C CA . LEU A 1 213 ? 12.49081 60.17548 -3.80213 1.000 55.19732 213 LEU A CA 1
ATOM 1362 C C . LEU A 1 213 ? 13.57475 59.14155 -4.06849 1.000 44.70926 213 LEU A C 1
ATOM 1363 O O . LEU A 1 213 ? 13.29653 58.07592 -4.62832 1.000 45.82739 213 LEU A O 1
ATOM 1368 N N . ALA A 1 214 ? 14.81439 59.42837 -3.65404 1.000 38.24763 214 ALA A N 1
ATOM 1369 C CA . ALA A 1 214 ? 15.90715 58.48162 -3.88247 1.000 45.57301 214 ALA A CA 1
ATOM 1370 C C . ALA A 1 214 ? 15.58611 57.11810 -3.29847 1.000 49.82015 214 ALA A C 1
ATOM 1371 O O . ALA A 1 214 ? 15.76097 56.08500 -3.96047 1.000 51.31522 214 ALA A O 1
ATOM 1373 N N . ILE A 1 215 ? 15.10613 57.10628 -2.04819 1.000 49.47362 215 ILE A N 1
ATOM 1374 C CA . ILE A 1 215 ? 14.69486 55.87146 -1.39580 1.000 51.52440 215 ILE A CA 1
ATOM 1375 C C . ILE A 1 215 ? 13.55825 55.21896 -2.16612 1.000 54.28345 215 ILE A C 1
ATOM 1376 O O . ILE A 1 215 ? 13.53167 53.99535 -2.34269 1.000 62.30634 215 ILE A O 1
ATOM 1381 N N . ARG A 1 216 ? 12.58687 56.01343 -2.61660 1.000 49.28025 216 ARG A N 1
ATOM 1382 C CA . ARG A 1 216 ? 11.51588 55.43951 -3.42343 1.000 63.01925 216 ARG A CA 1
ATOM 1383 C C . ARG A 1 216 ? 12.07633 54.83609 -4.71240 1.000 57.60671 216 ARG A C 1
ATOM 1384 O O . ARG A 1 216 ? 11.70106 53.71870 -5.09896 1.000 52.38796 216 ARG A O 1
ATOM 1392 N N . TRP A 1 217 ? 13.02263 55.54013 -5.35018 1.000 52.29092 217 TRP A N 1
ATOM 1393 C CA . TRP A 1 217 ? 13.70119 55.00874 -6.52572 1.000 56.24348 217 TRP A CA 1
ATOM 1394 C C . TRP A 1 217 ? 14.33327 53.65860 -6.23020 1.000 59.53777 217 TRP A C 1
ATOM 1395 O O . TRP A 1 217 ? 14.25313 52.73168 -7.04828 1.000 60.40150 217 TRP A O 1
ATOM 1406 N N . LEU A 1 218 ? 14.95489 53.52169 -5.05359 1.000 61.65232 218 LEU A N 1
ATOM 1407 C CA . LEU A 1 218 ? 15.69442 52.30009 -4.74155 1.000 50.47602 218 LEU A CA 1
ATOM 1408 C C . LEU A 1 218 ? 14.76163 51.12706 -4.48259 1.000 54.27371 218 LEU A C 1
ATOM 1409 O O . LEU A 1 218 ? 15.08464 49.99278 -4.84498 1.000 63.98699 218 LEU A O 1
ATOM 1414 N N . LYS A 1 219 ? 13.59857 51.37079 -3.87894 1.000 55.66992 219 LYS A N 1
ATOM 1415 C CA . LYS A 1 219 ? 12.62134 50.30034 -3.73877 1.000 60.44964 219 LYS A CA 1
ATOM 1416 C C . LYS A 1 219 ? 12.12979 49.82820 -5.10855 1.000 66.21219 219 LYS A C 1
ATOM 1417 O O . LYS A 1 219 ? 11.97974 48.62119 -5.35156 1.000 65.68192 219 LYS A O 1
ATOM 1423 N N . ASP A 1 220 ? 11.88420 50.77102 -6.01882 1.000 64.11400 220 ASP A N 1
ATOM 1424 C CA . ASP A 1 220 ? 11.40637 50.41329 -7.34766 1.000 64.44781 220 ASP A CA 1
ATOM 1425 C C . ASP A 1 220 ? 12.40528 49.53612 -8.08107 1.000 65.61719 220 ASP A C 1
ATOM 1426 O O . ASP A 1 220 ? 12.01490 48.60051 -8.79385 1.000 63.98952 220 ASP A O 1
ATOM 1431 N N . ASN A 1 221 ? 13.69748 49.84301 -7.94256 1.000 57.75683 221 ASN A N 1
ATOM 1432 C CA . ASN A 1 221 ? 14.73781 49.19242 -8.72405 1.000 53.12021 221 ASN A CA 1
ATOM 1433 C C . ASN A 1 221 ? 15.52629 48.19873 -7.90682 1.000 57.75516 221 ASN A C 1
ATOM 1434 O O . ASN A 1 221 ? 16.57635 47.72150 -8.36431 1.000 50.65323 221 ASN A O 1
ATOM 1439 N N . ALA A 1 222 ? 15.02556 47.87050 -6.71255 1.000 61.96738 222 ALA A N 1
ATOM 1440 C CA . ALA A 1 222 ? 15.67647 46.89465 -5.85380 1.000 59.64913 222 ALA A CA 1
ATOM 1441 C C . ALA A 1 222 ? 15.94994 45.60664 -6.60555 1.000 61.20752 222 ALA A C 1
ATOM 1442 O O . ALA A 1 222 ? 17.09568 45.15652 -6.70125 1.000 55.05731 222 ALA A O 1
ATOM 1444 N N . HIS A 1 223 ? 14.89458 45.00669 -7.15956 1.000 66.62050 223 HIS A N 1
ATOM 1445 C CA . HIS A 1 223 ? 15.05471 43.73188 -7.84343 1.000 71.36969 223 HIS A CA 1
ATOM 1446 C C . HIS A 1 223 ? 16.03864 43.84132 -9.00296 1.000 67.39830 223 HIS A C 1
ATOM 1447 O O . HIS A 1 223 ? 16.81736 42.91324 -9.24325 1.000 59.54032 223 HIS A O 1
ATOM 1454 N N . ALA A 1 224 ? 16.05859 44.97999 -9.70049 1.000 69.37837 224 ALA A N 1
ATOM 1455 C CA . ALA A 1 224 ? 16.88726 45.08868 -10.89846 1.000 72.43721 224 ALA A CA 1
ATOM 1456 C C . ALA A 1 224 ? 18.37491 45.05838 -10.58492 1.000 71.14903 224 ALA A C 1
ATOM 1457 O O . ALA A 1 224 ? 19.18191 44.81215 -11.48983 1.000 79.38566 224 ALA A O 1
ATOM 1459 N N . PHE A 1 225 ? 18.75206 45.31617 -9.33750 1.000 59.30578 225 PHE A N 1
ATOM 1460 C CA . PHE A 1 225 ? 20.13772 45.26273 -8.89848 1.000 56.54784 225 PHE A CA 1
ATOM 1461 C C . PHE A 1 225 ? 20.43746 44.02570 -8.07347 1.000 58.37043 225 PHE A C 1
ATOM 1462 O O . PHE A 1 225 ? 21.56678 43.88354 -7.58510 1.000 56.63348 225 PHE A O 1
ATOM 1470 N N . GLY A 1 226 ? 19.46375 43.13529 -7.90809 1.000 54.86521 226 GLY A N 1
ATOM 1471 C CA . GLY A 1 226 ? 19.63932 41.93562 -7.12123 1.000 56.47741 226 GLY A CA 1
ATOM 1472 C C . GLY A 1 226 ? 19.18013 42.02982 -5.67822 1.000 65.97583 226 GLY A C 1
ATOM 1473 O O . GLY A 1 226 ? 19.57117 41.18510 -4.86665 1.000 70.67259 226 GLY A O 1
ATOM 1474 N N . GLY A 1 227 ? 18.35670 43.00865 -5.33699 1.000 63.58326 227 GLY A N 1
ATOM 1475 C CA . GLY A 1 227 ? 17.96948 43.16417 -3.95963 1.000 68.67056 227 GLY A CA 1
ATOM 1476 C C . GLY A 1 227 ? 16.50354 42.97998 -3.64146 1.000 73.38354 227 GLY A C 1
ATOM 1477 O O . GLY A 1 227 ? 15.62411 43.12044 -4.49903 1.000 75.59323 227 GLY A O 1
ATOM 1478 N N . ASN A 1 228 ? 16.24548 42.67905 -2.37497 1.000 69.06728 228 ASN A N 1
ATOM 1479 C CA . ASN A 1 228 ? 14.89309 42.58901 -1.86496 1.000 62.43570 228 ASN A CA 1
ATOM 1480 C C . ASN A 1 228 ? 14.41259 43.98291 -1.49170 1.000 61.71860 228 ASN A C 1
ATOM 1481 O O . ASN A 1 228 ? 14.96453 44.58755 -0.56339 1.000 73.13743 228 ASN A O 1
ATOM 1486 N N . PRO A 1 229 ? 13.39808 44.52125 -2.16593 1.000 54.12418 229 PRO A N 1
ATOM 1487 C CA . PRO A 1 229 ? 12.91588 45.86926 -1.81062 1.000 49.90874 229 PRO A CA 1
ATOM 1488 C C . PRO A 1 229 ? 12.33493 45.96105 -0.40060 1.000 57.12691 229 PRO A C 1
ATOM 1489 O O . PRO A 1 229 ? 12.32754 47.04929 0.19478 1.000 61.33290 229 PRO A O 1
ATOM 1493 N N . GLU A 1 230 ? 11.81057 44.86223 0.13900 1.000 50.83672 230 GLU A N 1
ATOM 1494 C CA . GLU A 1 230 ? 11.25082 44.90399 1.47916 1.000 66.41628 230 GLU A CA 1
ATOM 1495 C C . GLU A 1 230 ? 12.32928 44.77386 2.55811 1.000 65.39995 230 GLU A C 1
ATOM 1496 O O . GLU A 1 230 ? 12.11986 45.19648 3.70111 1.000 63.61140 230 GLU A O 1
ATOM 1502 N N . TRP A 1 231 ? 13.49502 44.25983 2.19335 1.000 54.44565 231 TRP A N 1
ATOM 1503 C CA . TRP A 1 231 ? 14.63248 44.09815 3.08403 1.000 44.20280 231 TRP A CA 1
ATOM 1504 C C . TRP A 1 231 ? 15.51552 45.34545 3.16251 1.000 42.34940 231 TRP A C 1
ATOM 1505 O O . TRP A 1 231 ? 16.75202 45.25337 3.19157 1.000 44.50265 231 TRP A O 1
ATOM 1516 N N . MET A 1 232 ? 14.93568 46.53678 3.20861 1.000 42.79819 232 MET A N 1
ATOM 1517 C CA . MET A 1 232 ? 15.74780 47.74385 3.16513 1.000 37.91414 232 MET A CA 1
ATOM 1518 C C . MET A 1 232 ? 16.06773 48.25958 4.55897 1.000 53.36486 232 MET A C 1
ATOM 1519 O O . MET A 1 232 ? 15.29699 48.09799 5.51293 1.000 50.79181 232 MET A O 1
ATOM 1524 N N . THR A 1 233 ? 17.21153 48.92390 4.64515 1.000 51.76600 233 THR A N 1
ATOM 1525 C CA . THR A 1 233 ? 17.74195 49.43324 5.88940 1.000 53.28941 233 THR A CA 1
ATOM 1526 C C . THR A 1 233 ? 18.36422 50.77678 5.58487 1.000 53.40882 233 THR A C 1
ATOM 1527 O O . THR A 1 233 ? 19.24300 50.85276 4.72786 1.000 47.31328 233 THR A O 1
ATOM 1531 N N . LEU A 1 234 ? 17.91733 51.82590 6.27763 1.000 51.13604 234 LEU A N 1
ATOM 1532 C CA . LEU A 1 234 ? 18.58819 53.11422 6.20544 1.000 45.15095 234 LEU A CA 1
ATOM 1533 C C . LEU A 1 234 ? 19.69619 53.16256 7.25047 1.000 53.43845 234 LEU A C 1
ATOM 1534 O O . LEU A 1 234 ? 19.61891 52.51088 8.29519 1.000 54.10046 234 LEU A O 1
ATOM 1539 N N . PHE A 1 235 ? 20.75059 53.90118 6.94378 1.000 48.99500 235 PHE A N 1
ATOM 1540 C CA . PHE A 1 235 ? 21.78607 54.12268 7.92636 1.000 51.62444 235 PHE A CA 1
ATOM 1541 C C . PHE A 1 235 ? 22.56150 55.35617 7.51970 1.000 56.10807 235 PHE A C 1
ATOM 1542 O O . PHE A 1 235 ? 22.80230 55.59857 6.33493 1.000 63.44793 235 PHE A O 1
ATOM 1550 N N . GLY A 1 236 ? 22.92786 56.13863 8.52298 1.000 52.80778 236 GLY A N 1
ATOM 1551 C CA . GLY A 1 236 ? 23.56284 57.41827 8.29175 1.000 50.02947 236 GLY A CA 1
ATOM 1552 C C . GLY A 1 236 ? 24.19496 57.93017 9.56802 1.000 59.31719 236 GLY A C 1
ATOM 1553 O O . GLY A 1 236 ? 24.03205 57.36343 10.65611 1.000 54.91169 236 GLY A O 1
ATOM 1554 N N . GLU A 1 237 ? 24.90033 59.04087 9.41740 1.000 54.36997 237 GLU A N 1
ATOM 1555 C CA . GLU A 1 237 ? 25.72578 59.58337 10.47192 1.000 56.71801 237 GLU A CA 1
ATOM 1556 C C . GLU A 1 237 ? 25.48468 61.08385 10.56283 1.000 64.00059 237 GLU A C 1
ATOM 1557 O O . GLU A 1 237 ? 25.49293 61.77127 9.53829 1.000 62.04938 237 GLU A O 1
ATOM 1563 N N . SER A 1 238 ? 25.24500 61.57899 11.78268 1.000 72.70672 238 SER A N 1
ATOM 1564 C CA . SER A 1 238 ? 24.96282 63.00342 12.07108 1.000 67.02285 238 SER A CA 1
ATOM 1565 C C . SER A 1 238 ? 23.66007 63.39594 11.37403 1.000 64.23601 238 SER A C 1
ATOM 1566 O O . SER A 1 238 ? 22.63621 62.71379 11.56469 1.000 52.74288 238 SER A O 1
ATOM 1569 N N . ALA A 1 239 ? 23.65027 64.46780 10.56710 1.000 66.17546 239 ALA A N 1
ATOM 1570 C CA . ALA A 1 239 ? 22.47883 64.83169 9.77083 1.000 61.14341 239 ALA A CA 1
ATOM 1571 C C . ALA A 1 239 ? 21.98377 63.66878 8.90964 1.000 56.33606 239 ALA A C 1
ATOM 1572 O O . ALA A 1 239 ? 20.77202 63.50544 8.71277 1.000 55.30745 239 ALA A O 1
ATOM 1574 N N . GLY A 1 240 ? 22.89693 62.83727 8.40017 1.000 48.43163 240 GLY A N 1
ATOM 1575 C CA . GLY A 1 240 ? 22.45573 61.60722 7.74792 1.000 54.10972 240 GLY A CA 1
ATOM 1576 C C . GLY A 1 240 ? 21.68309 60.70734 8.69266 1.000 61.41166 240 GLY A C 1
ATOM 1577 O O . GLY A 1 240 ? 20.59792 60.20859 8.35885 1.000 56.30568 240 GLY A O 1
ATOM 1578 N N . SER A 1 241 ? 22.23906 60.49752 9.89472 1.000 61.33680 241 SER A N 1
ATOM 1579 C CA . SER A 1 241 ? 21.53539 59.79872 10.95920 1.000 55.20591 241 SER A CA 1
ATOM 1580 C C . SER A 1 241 ? 20.17910 60.43282 11.21874 1.000 47.88746 241 SER A C 1
ATOM 1581 O O . SER A 1 241 ? 19.15235 59.74890 11.28967 1.000 49.68544 241 SER A O 1
ATOM 1584 N N . SER A 1 242 ? 20.15312 61.75114 11.33649 1.000 44.31792 242 SER A N 1
ATOM 1585 C CA . SER A 1 242 ? 18.87796 62.43776 11.49016 1.000 55.55711 242 SER A CA 1
ATOM 1586 C C . SER A 1 242 ? 17.97705 62.23315 10.28361 1.000 52.18528 242 SER A C 1
ATOM 1587 O O . SER A 1 242 ? 16.75443 62.13598 10.41926 1.000 58.85880 242 SER A O 1
ATOM 1590 N N . SER A 1 243 ? 18.55492 62.20043 9.08709 1.000 55.17658 243 SER A N 1
ATOM 1591 C CA . SER A 1 243 ? 17.72598 62.02449 7.89809 1.000 42.39461 243 SER A CA 1
ATOM 1592 C C . SER A 1 243 ? 17.11937 60.63359 7.86334 1.000 46.16660 243 SER A C 1
ATOM 1593 O O . SER A 1 243 ? 15.91423 60.48368 7.62514 1.000 49.70394 243 SER A O 1
ATOM 1596 N N . VAL A 1 244 ? 17.91541 59.61024 8.16802 1.000 44.88331 244 VAL A N 1
ATOM 1597 C CA . VAL A 1 244 ? 17.33339 58.29361 8.39212 1.000 43.73660 244 VAL A CA 1
ATOM 1598 C C . VAL A 1 244 ? 16.12060 58.41594 9.30391 1.000 43.18660 244 VAL A C 1
ATOM 1599 O O . VAL A 1 244 ? 15.01767 57.96343 8.96036 1.000 40.03362 244 VAL A O 1
ATOM 1603 N N . ASN A 1 245 ? 16.30639 59.07020 10.46589 1.000 57.07346 245 ASN A N 1
ATOM 1604 C CA . ASN A 1 245 ? 15.23568 59.27180 11.45144 1.000 43.87364 245 ASN A CA 1
ATOM 1605 C C . ASN A 1 245 ? 13.98353 59.81965 10.79119 1.000 44.86610 245 ASN A C 1
ATOM 1606 O O . ASN A 1 245 ? 12.89677 59.24088 10.90172 1.000 47.11060 245 ASN A O 1
ATOM 1611 N N . ALA A 1 246 ? 14.13362 60.94161 10.08428 1.000 45.52644 246 ALA A N 1
ATOM 1612 C CA . ALA A 1 246 ? 12.99795 61.57701 9.43102 1.000 39.99538 246 ALA A CA 1
ATOM 1613 C C . ALA A 1 246 ? 12.34953 60.63936 8.41832 1.000 48.75352 246 ALA A C 1
ATOM 1614 O O . ALA A 1 246 ? 11.12251 60.45983 8.41383 1.000 58.24959 246 ALA A O 1
ATOM 1616 N N . GLN A 1 247 ? 13.16061 60.00299 7.57144 1.000 41.39751 247 GLN A N 1
ATOM 1617 C CA . GLN A 1 247 ? 12.59595 59.06235 6.60874 1.000 46.59459 247 GLN A CA 1
ATOM 1618 C C . GLN A 1 247 ? 11.82042 57.94710 7.30070 1.000 46.19744 247 GLN A C 1
ATOM 1619 O O . GLN A 1 247 ? 10.79894 57.48820 6.77837 1.000 47.16866 247 GLN A O 1
ATOM 1625 N N . LEU A 1 248 ? 12.25420 57.52321 8.49081 1.000 51.04703 248 LEU A N 1
ATOM 1626 C CA . LEU A 1 248 ? 11.51319 56.47508 9.19424 1.000 45.79467 248 LEU A CA 1
ATOM 1627 C C . LEU A 1 248 ? 10.21088 56.99816 9.79838 1.000 43.05089 248 LEU A C 1
ATOM 1628 O O . LEU A 1 248 ? 9.18879 56.30487 9.77543 1.000 48.60922 248 LEU A O 1
ATOM 1633 N N . MET A 1 249 ? 10.22009 58.20881 10.35113 1.000 52.04997 249 MET A N 1
ATOM 1634 C CA . MET A 1 249 ? 9.07065 58.69809 11.11008 1.000 55.96525 249 MET A CA 1
ATOM 1635 C C . MET A 1 249 ? 8.07035 59.45896 10.26453 1.000 55.79487 249 MET A C 1
ATOM 1636 O O . MET A 1 249 ? 6.90321 59.57730 10.66218 1.000 60.06957 249 MET A O 1
ATOM 1641 N N . SER A 1 250 ? 8.50149 60.00684 9.13791 1.000 55.21591 250 SER A N 1
ATOM 1642 C CA . SER A 1 250 ? 7.64730 60.93639 8.42975 1.000 49.55567 250 SER A CA 1
ATOM 1643 C C . SER A 1 250 ? 6.38548 60.23440 7.96355 1.000 47.56910 250 SER A C 1
ATOM 1644 O O . SER A 1 250 ? 6.46166 59.12903 7.40564 1.000 47.34713 250 SER A O 1
ATOM 1647 N N . PRO A 1 251 ? 5.21912 60.81660 8.19156 1.000 47.88503 251 PRO A N 1
ATOM 1648 C CA . PRO A 1 251 ? 4.01547 60.30436 7.52430 1.000 57.35446 251 PRO A CA 1
ATOM 1649 C C . PRO A 1 251 ? 4.17183 60.22859 6.00837 1.000 64.30416 251 PRO A C 1
ATOM 1650 O O . PRO A 1 251 ? 3.53280 59.37402 5.37902 1.000 66.66124 251 PRO A O 1
ATOM 1654 N N . VAL A 1 252 ? 5.00894 61.08757 5.40599 1.000 55.11817 252 VAL A N 1
ATOM 1655 C CA . VAL A 1 252 ? 5.19163 61.05619 3.95699 1.000 59.70434 252 VAL A CA 1
ATOM 1656 C C . VAL A 1 252 ? 5.71071 59.69965 3.50816 1.000 60.44931 252 VAL A C 1
ATOM 1657 O O . VAL A 1 252 ? 5.20028 59.09911 2.55073 1.000 60.44086 252 VAL A O 1
ATOM 1661 N N . THR A 1 253 ? 6.71636 59.19055 4.20493 1.000 49.41022 253 THR A N 1
ATOM 1662 C CA . THR A 1 253 ? 7.44745 58.01476 3.78567 1.000 49.76559 253 THR A CA 1
ATOM 1663 C C . THR A 1 253 ? 7.15892 56.78419 4.61587 1.000 61.03694 253 THR A C 1
ATOM 1664 O O . THR A 1 253 ? 7.77326 55.74424 4.36814 1.000 63.03662 253 THR A O 1
ATOM 1668 N N . ARG A 1 254 ? 6.28614 56.87071 5.61407 1.000 76.02138 254 ARG A N 1
ATOM 1669 C CA . ARG A 1 254 ? 6.31454 55.87079 6.67231 1.000 87.52588 254 ARG A CA 1
ATOM 1670 C C . ARG A 1 254 ? 5.78722 54.54215 6.16171 1.000 78.31417 254 ARG A C 1
ATOM 1671 O O . ARG A 1 254 ? 4.81718 54.48764 5.39946 1.000 69.31126 254 ARG A O 1
ATOM 1679 N N . GLY A 1 255 ? 6.45068 53.46898 6.58725 1.000 75.81917 255 GLY A N 1
ATOM 1680 C CA . GLY A 1 255 ? 6.24316 52.15683 6.04737 1.000 76.50191 255 GLY A CA 1
ATOM 1681 C C . GLY A 1 255 ? 7.21904 51.78817 4.95204 1.000 87.78149 255 GLY A C 1
ATOM 1682 O O . GLY A 1 255 ? 7.53506 50.60455 4.79865 1.000 98.72409 255 GLY A O 1
ATOM 1683 N N . LEU A 1 256 ? 7.70461 52.77688 4.18548 1.000 88.89055 256 LEU A N 1
ATOM 1684 C CA . LEU A 1 256 ? 8.65716 52.49565 3.11224 1.000 85.80678 256 LEU A CA 1
ATOM 1685 C C . LEU A 1 256 ? 9.81325 51.64618 3.63150 1.000 85.52344 256 LEU A C 1
ATOM 1686 O O . LEU A 1 256 ? 10.18167 50.63718 3.01558 1.000 96.46677 256 LEU A O 1
ATOM 1691 N N . VAL A 1 257 ? 10.36291 52.00544 4.78853 1.000 70.85074 257 VAL A N 1
ATOM 1692 C CA . VAL A 1 257 ? 11.34330 51.15447 5.45215 1.000 65.23277 257 VAL A CA 1
ATOM 1693 C C . VAL A 1 257 ? 11.27591 51.39571 6.95997 1.000 65.41552 257 VAL A C 1
ATOM 1694 O O . VAL A 1 257 ? 11.22978 52.53999 7.42346 1.000 58.61733 257 VAL A O 1
ATOM 1698 N N . LYS A 1 258 ? 11.23798 50.31218 7.72674 1.000 57.46729 258 LYS A N 1
ATOM 1699 C CA . LYS A 1 258 ? 11.13074 50.39618 9.17526 1.000 52.05160 258 LYS A CA 1
ATOM 1700 C C . LYS A 1 258 ? 12.36979 49.81173 9.85737 1.000 50.06956 258 LYS A C 1
ATOM 1701 O O . LYS A 1 258 ? 12.27935 49.20630 10.92047 1.000 47.94302 258 LYS A O 1
ATOM 1707 N N . ARG A 1 259 ? 13.54108 49.97387 9.25026 1.000 45.72308 259 ARG A N 1
ATOM 1708 C CA . ARG A 1 259 ? 14.77918 49.46192 9.82084 1.000 47.53265 259 ARG A CA 1
ATOM 1709 C C . ARG A 1 259 ? 15.86931 50.47260 9.53618 1.000 54.25536 259 ARG A C 1
ATOM 1710 O O . ARG A 1 259 ? 16.21386 50.70531 8.37261 1.000 59.19735 259 ARG A O 1
ATOM 1718 N N . GLY A 1 260 ? 16.40693 51.06424 10.58959 1.000 55.70016 260 GLY A N 1
ATOM 1719 C CA . GLY A 1 260 ? 17.31754 52.18093 10.43723 1.000 53.67125 260 GLY A CA 1
ATOM 1720 C C . GLY A 1 260 ? 18.42586 52.13514 11.46374 1.000 51.40396 260 GLY A C 1
ATOM 1721 O O . GLY A 1 260 ? 18.25550 51.65429 12.58388 1.000 54.66287 260 GLY A O 1
ATOM 1722 N N . MET A 1 261 ? 19.58097 52.61401 11.03837 1.000 41.89620 261 MET A N 1
ATOM 1723 C CA . MET A 1 261 ? 20.73444 52.81872 11.88340 1.000 41.53938 261 MET A CA 1
ATOM 1724 C C . MET A 1 261 ? 21.06724 54.29697 11.86999 1.000 50.05004 261 MET A C 1
ATOM 1725 O O . MET A 1 261 ? 21.25779 54.89022 10.80260 1.000 60.72926 261 MET A O 1
ATOM 1730 N N . MET A 1 262 ? 21.12432 54.88501 13.05307 1.000 45.36087 262 MET A N 1
ATOM 1731 C CA . MET A 1 262 ? 21.32840 56.31442 13.21330 1.000 45.50296 262 MET A CA 1
ATOM 1732 C C . MET A 1 262 ? 22.60502 56.52198 14.02231 1.000 56.95394 262 MET A C 1
ATOM 1733 O O . MET A 1 262 ? 22.71136 56.07276 15.16388 1.000 61.02726 262 MET A O 1
ATOM 1738 N N . GLN A 1 263 ? 23.58729 57.15414 13.42516 1.000 63.41584 263 GLN A N 1
ATOM 1739 C CA . GLN A 1 263 ? 24.88789 57.31090 14.05237 1.000 57.95024 263 GLN A CA 1
ATOM 1740 C C . GLN A 1 263 ? 24.99751 58.76000 14.45707 1.000 58.64081 263 GLN A C 1
ATOM 1741 O O . GLN A 1 263 ? 25.33345 59.61188 13.63056 1.000 62.21520 263 GLN A O 1
ATOM 1747 N N . SER A 1 264 ? 24.69288 59.02697 15.72472 1.000 51.83123 264 SER A N 1
ATOM 1748 C CA . SER A 1 264 ? 24.92995 60.32428 16.35577 1.000 50.63408 264 SER A CA 1
ATOM 1749 C C . SER A 1 264 ? 24.06459 61.40956 15.73814 1.000 57.55277 264 SER A C 1
ATOM 1750 O O . SER A 1 264 ? 24.51882 62.52959 15.51545 1.000 74.90327 264 SER A O 1
ATOM 1753 N N . GLY A 1 265 ? 22.81681 61.08145 15.45503 1.000 48.99836 265 GLY A N 1
ATOM 1754 C CA . GLY A 1 265 ? 21.95677 62.04242 14.80044 1.000 44.50294 265 GLY A CA 1
ATOM 1755 C C . GLY A 1 265 ? 20.50847 61.66439 14.96054 1.000 48.08967 265 GLY A C 1
ATOM 1756 O O . GLY A 1 265 ? 20.03875 60.65451 14.42357 1.000 47.77494 265 GLY A O 1
ATOM 1757 N N . THR A 1 266 ? 19.80673 62.45933 15.75352 1.000 53.57808 266 THR A N 1
ATOM 1758 C CA . THR A 1 266 ? 18.39589 62.26089 16.00492 1.000 55.41898 266 THR A CA 1
ATOM 1759 C C . THR A 1 266 ? 17.73016 63.61886 15.89882 1.000 55.12993 266 THR A C 1
ATOM 1760 O O . THR A 1 266 ? 18.33232 64.65285 16.20419 1.000 63.48515 266 THR A O 1
ATOM 1764 N N . MET A 1 267 ? 16.48756 63.60181 15.43697 1.000 49.23512 267 MET A N 1
ATOM 1765 C CA . MET A 1 267 ? 15.81304 64.83265 15.06902 1.000 58.75557 267 MET A CA 1
ATOM 1766 C C . MET A 1 267 ? 15.40287 65.67294 16.26662 1.000 61.76285 267 MET A C 1
ATOM 1767 O O . MET A 1 267 ? 15.16111 66.87465 16.10001 1.000 58.30983 267 MET A O 1
ATOM 1772 N N . ASN A 1 268 ? 15.30118 65.07109 17.45853 1.000 59.14155 268 ASN A N 1
ATOM 1773 C CA . ASN A 1 268 ? 15.05572 65.85970 18.66032 1.000 58.65913 268 ASN A CA 1
ATOM 1774 C C . ASN A 1 268 ? 16.23904 66.73899 19.02226 1.000 53.37785 268 ASN A C 1
ATOM 1775 O O . ASN A 1 268 ? 16.07261 67.66277 19.81803 1.000 57.98149 268 ASN A O 1
ATOM 1780 N N . ALA A 1 269 ? 17.42323 66.47709 18.46696 1.000 57.83257 269 ALA A N 1
ATOM 1781 C CA . ALA A 1 269 ? 18.58628 67.28536 18.80114 1.000 56.16711 269 ALA A CA 1
ATOM 1782 C C . ALA A 1 269 ? 18.40675 68.70917 18.27299 1.000 65.00809 269 ALA A C 1
ATOM 1783 O O . ALA A 1 269 ? 17.72028 68.92364 17.27212 1.000 76.23913 269 ALA A O 1
ATOM 1785 N N . PRO A 1 270 ? 18.98534 69.70505 18.94884 1.000 64.14972 270 PRO A N 1
ATOM 1786 C CA . PRO A 1 270 ? 18.69500 71.10407 18.57154 1.000 76.25756 270 PRO A CA 1
ATOM 1787 C C . PRO A 1 270 ? 19.18364 71.47924 17.17852 1.000 82.96215 270 PRO A C 1
ATOM 1788 O O . PRO A 1 270 ? 18.58763 72.34897 16.52570 1.000 86.52243 270 PRO A O 1
ATOM 1792 N N . TRP A 1 271 ? 20.25924 70.84905 16.71119 1.000 77.37742 271 TRP A N 1
ATOM 1793 C CA . TRP A 1 271 ? 20.78969 71.08077 15.37936 1.000 69.15831 271 TRP A CA 1
ATOM 1794 C C . TRP A 1 271 ? 20.01939 70.33769 14.30368 1.000 73.32168 271 TRP A C 1
ATOM 1795 O O . TRP A 1 271 ? 20.31291 70.51783 13.11706 1.000 80.22006 271 TRP A O 1
ATOM 1806 N N . SER A 1 272 ? 19.06436 69.49144 14.67705 1.000 63.11873 272 SER A N 1
ATOM 1807 C CA . SER A 1 272 ? 18.44166 68.58695 13.72053 1.000 62.78289 272 SER A CA 1
ATOM 1808 C C . SER A 1 272 ? 16.95110 68.82566 13.54420 1.000 54.54421 272 SER A C 1
ATOM 1809 O O . SER A 1 272 ? 16.27608 68.04423 12.85561 1.000 48.87439 272 SER A O 1
ATOM 1812 N N . HIS A 1 273 ? 16.40751 69.86155 14.16262 1.000 53.37865 273 HIS A N 1
ATOM 1813 C CA . HIS A 1 273 ? 15.04274 70.23689 13.86011 1.000 57.68415 273 HIS A CA 1
ATOM 1814 C C . HIS A 1 273 ? 14.94516 71.72510 14.06837 1.000 62.17659 273 HIS A C 1
ATOM 1815 O O . HIS A 1 273 ? 15.80799 72.33589 14.69679 1.000 62.72599 273 HIS A O 1
ATOM 1822 N N . MET A 1 274 ? 13.92228 72.30914 13.46154 1.000 68.39487 274 MET A N 1
ATOM 1823 C CA . MET A 1 274 ? 13.76759 73.74978 13.48181 1.000 67.90407 274 MET A CA 1
ATOM 1824 C C . MET A 1 274 ? 12.32020 74.07098 13.16267 1.000 73.15748 274 MET A C 1
ATOM 1825 O O . MET A 1 274 ? 11.72128 73.48331 12.25633 1.000 73.49619 274 MET A O 1
ATOM 1830 N N . THR A 1 275 ? 11.76374 74.97695 13.94930 1.000 73.39904 275 THR A N 1
ATOM 1831 C CA . THR A 1 275 ? 10.40949 75.44693 13.75046 1.000 67.78053 275 THR A CA 1
ATOM 1832 C C . THR A 1 275 ? 10.26660 76.06287 12.36879 1.000 67.76185 275 THR A C 1
ATOM 1833 O O . THR A 1 275 ? 11.23682 76.52840 11.76265 1.000 71.97017 275 THR A O 1
ATOM 1837 N N . SER A 1 276 ? 9.03147 76.07263 11.87250 1.000 64.74926 276 SER A N 1
ATOM 1838 C CA . SER A 1 276 ? 8.74638 76.77025 10.62409 1.000 56.50941 276 SER A CA 1
ATOM 1839 C C . SER A 1 276 ? 9.12404 78.24883 10.70613 1.000 69.18592 276 SER A C 1
ATOM 1840 O O . SER A 1 276 ? 9.77137 78.78214 9.79888 1.000 64.97310 276 SER A O 1
ATOM 1843 N N . GLU A 1 277 ? 8.73783 78.92625 11.79991 1.000 78.78789 277 GLU A N 1
ATOM 1844 C CA . GLU A 1 277 ? 8.87328 80.38557 11.87374 1.000 82.48757 277 GLU A CA 1
ATOM 1845 C C . GLU A 1 277 ? 10.32988 80.80279 11.90788 1.000 82.28243 277 GLU A C 1
ATOM 1846 O O . GLU A 1 277 ? 10.69434 81.85549 11.36633 1.000 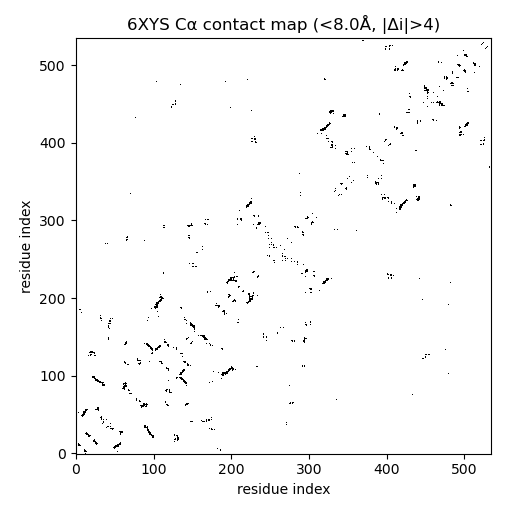83.85258 277 GLU A O 1
ATOM 1852 N N . LYS A 1 278 ? 11.17148 79.99535 12.55232 1.000 82.88399 278 LYS A N 1
ATOM 1853 C CA . LYS A 1 278 ? 12.60757 80.22620 12.48573 1.000 84.59907 278 LYS A CA 1
ATOM 1854 C C . LYS A 1 278 ? 13.10341 80.12577 11.04782 1.000 72.87148 278 LYS A C 1
ATOM 1855 O O . LYS A 1 278 ? 13.75584 81.04301 10.54254 1.000 74.43284 278 LYS A O 1
ATOM 1861 N N . ALA A 1 279 ? 12.76107 79.03215 10.35882 1.000 74.61129 279 ALA A N 1
ATOM 1862 C CA . ALA A 1 279 ? 13.22521 78.83240 8.98328 1.000 68.46214 279 ALA A CA 1
ATOM 1863 C C . ALA A 1 279 ? 12.79030 79.97132 8.06432 1.000 74.50555 279 ALA A C 1
ATOM 1864 O O . ALA A 1 279 ? 13.54017 80.36680 7.16362 1.000 84.75378 279 ALA A O 1
ATOM 1866 N N . VAL A 1 280 ? 11.58831 80.51710 8.27878 1.000 74.11677 280 VAL A N 1
ATOM 1867 C CA . VAL A 1 280 ? 11.13376 81.66581 7.49392 1.000 75.54655 280 VAL A CA 1
ATOM 1868 C C . VAL A 1 280 ? 11.99150 82.89374 7.78509 1.000 83.31058 280 VAL A C 1
ATOM 1869 O O . VAL A 1 280 ? 12.32653 83.66714 6.88043 1.000 80.45799 280 VAL A O 1
ATOM 1873 N N . GLU A 1 281 ? 12.35291 83.10094 9.05176 1.000 89.18893 281 GLU A N 1
ATOM 1874 C CA . GLU A 1 281 ? 13.25794 84.19934 9.38106 1.000 95.41505 281 GLU A CA 1
ATOM 1875 C C . GLU A 1 281 ? 14.59808 84.01651 8.68369 1.000 83.45385 281 GLU A C 1
ATOM 1876 O O . GLU A 1 281 ? 15.08349 84.91899 7.99831 1.000 83.80704 281 GLU A O 1
ATOM 1882 N N . ILE A 1 282 ? 15.21138 82.84632 8.86369 1.000 76.18975 282 ILE A N 1
ATOM 1883 C CA . ILE A 1 282 ? 16.44787 82.50896 8.16459 1.000 79.67826 282 ILE A CA 1
ATOM 1884 C C . ILE A 1 282 ? 16.26473 82.66379 6.66339 1.000 78.45301 282 ILE A C 1
ATOM 1885 O O . ILE A 1 282 ? 17.10053 83.25960 5.97074 1.000 77.52217 282 ILE A O 1
ATOM 1890 N N . GLY A 1 283 ? 15.16753 82.11172 6.14158 1.000 73.02960 283 GLY A N 1
ATOM 1891 C CA . GLY A 1 283 ? 14.93196 82.17257 4.71034 1.000 88.87539 283 GLY A CA 1
ATOM 1892 C C . GLY A 1 283 ? 14.76042 83.59383 4.21922 1.000 92.14632 283 GLY A C 1
ATOM 1893 O O . GLY A 1 283 ? 15.27801 83.96427 3.16036 1.000 90.11460 283 GLY A O 1
ATOM 1894 N N . LYS A 1 284 ? 14.04695 84.41490 4.99260 1.000 85.21382 284 LYS A N 1
ATOM 1895 C CA . LYS A 1 284 ? 13.86805 85.80231 4.59819 1.000 83.45519 284 LYS A CA 1
ATOM 1896 C C . LYS A 1 284 ? 15.18238 86.55518 4.65525 1.000 87.01175 284 LYS A C 1
ATOM 1897 O O . LYS A 1 284 ? 15.42110 87.45259 3.83963 1.000 95.61951 284 LYS A O 1
ATOM 1903 N N . ALA A 1 285 ? 16.04753 86.19815 5.60208 1.000 89.50241 285 ALA A N 1
ATOM 1904 C CA . ALA A 1 285 ? 17.36095 86.82411 5.66953 1.000 96.48907 285 ALA A CA 1
ATOM 1905 C C . ALA A 1 285 ? 18.16561 86.49972 4.42242 1.000 96.23425 285 ALA A C 1
ATOM 1906 O O . ALA A 1 285 ? 18.63710 87.40167 3.72339 1.000 105.68556 285 ALA A O 1
ATOM 1908 N N . LEU A 1 286 ? 18.29187 85.21088 4.10446 1.000 91.06875 286 LEU A N 1
ATOM 1909 C CA . LEU A 1 286 ? 19.06246 84.81244 2.93279 1.000 99.92266 286 LEU A CA 1
ATOM 1910 C C . LEU A 1 286 ? 18.55669 85.48692 1.65776 1.000 103.49704 286 LEU A C 1
ATOM 1911 O O . LEU A 1 286 ? 19.36021 85.93607 0.83215 1.000 92.27959 286 LEU A O 1
ATOM 1916 N N . ILE A 1 287 ? 17.23316 85.58878 1.48710 1.000 104.32578 287 ILE A N 1
ATOM 1917 C CA . ILE A 1 287 ? 16.66066 86.04985 0.22227 1.000 101.06822 287 ILE A CA 1
ATOM 1918 C C . ILE A 1 287 ? 16.62866 87.56685 0.15063 1.000 105.08785 287 ILE A C 1
ATOM 1919 O O . ILE A 1 287 ? 15.84768 88.14801 -0.60709 1.000 103.30903 287 ILE A O 1
ATOM 1924 N N . ASN A 1 288 ? 17.44810 88.21572 0.96692 1.000 108.33350 288 ASN A N 1
ATOM 1925 C CA . ASN A 1 288 ? 17.92257 89.55042 0.64525 1.000 111.84788 288 ASN A CA 1
ATOM 1926 C C . ASN A 1 288 ? 19.35451 89.76432 1.10056 1.000 110.87847 288 ASN A C 1
ATOM 1927 O O . ASN A 1 288 ? 20.00875 90.67533 0.58337 1.000 111.81869 288 ASN A O 1
ATOM 1932 N N . ASP A 1 289 ? 19.86992 88.95012 2.03371 1.000 107.05599 289 ASP A N 1
ATOM 1933 C CA . ASP A 1 289 ? 21.29334 88.61875 2.02199 1.000 115.27488 289 ASP A CA 1
ATOM 1934 C C . ASP A 1 289 ? 21.77813 88.39515 0.59106 1.000 119.10214 289 ASP A C 1
ATOM 1935 O O . ASP A 1 289 ? 22.94763 88.64737 0.27869 1.000 122.33427 289 ASP A O 1
ATOM 1940 N N . CYS A 1 290 ? 20.89105 87.89863 -0.27909 1.000 114.84339 290 CYS A N 1
ATOM 1941 C CA . CYS A 1 290 ? 21.12435 87.73643 -1.70560 1.000 116.62040 290 CYS A CA 1
ATOM 1942 C C . CYS A 1 290 ? 20.50278 88.86667 -2.52937 1.000 130.02643 290 CYS A C 1
ATOM 1943 O O . CYS A 1 290 ? 20.25410 88.69630 -3.72824 1.000 130.20776 290 CYS A O 1
ATOM 1946 N N . ASN A 1 291 ? 20.25744 90.02094 -1.90554 1.000 137.88982 291 ASN A N 1
ATOM 1947 C CA . ASN A 1 291 ? 19.84346 91.25558 -2.59533 1.000 141.38226 291 ASN A CA 1
ATOM 1948 C C . ASN A 1 291 ? 18.58353 91.04597 -3.43928 1.000 127.94071 291 ASN A C 1
ATOM 1949 O O . ASN A 1 291 ? 18.43485 91.59498 -4.53301 1.000 130.33406 291 ASN A O 1
ATOM 1954 N N . CYS A 1 292 ? 17.64337 90.29593 -2.88107 1.000 118.70673 292 CYS A N 1
ATOM 1955 C CA . CYS A 1 292 ? 16.42697 89.91853 -3.57421 1.000 110.60764 292 CYS A CA 1
ATOM 1956 C C . CYS A 1 292 ? 15.16422 90.42674 -2.89049 1.000 114.50537 292 CYS A C 1
ATOM 1957 O O . CYS A 1 292 ? 14.12053 89.78844 -3.00747 1.000 109.37871 292 CYS A O 1
ATOM 1960 N N . ASN A 1 293 ? 15.27310 91.49599 -2.09253 1.000 124.91207 293 ASN A N 1
ATOM 1961 C CA . ASN A 1 293 ? 14.13979 92.18328 -1.46279 1.000 133.68252 293 ASN A CA 1
ATOM 1962 C C . ASN A 1 293 ? 13.64427 91.46737 -0.20402 1.000 131.52932 293 ASN A C 1
ATOM 1963 O O . ASN A 1 293 ? 13.75599 92.02403 0.89489 1.000 141.05874 293 ASN A O 1
ATOM 1968 N N . ALA A 1 294 ? 13.11073 90.24975 -0.33937 1.000 118.82507 294 ALA A N 1
ATOM 1969 C CA . ALA A 1 294 ? 12.62906 89.45590 0.79564 1.000 107.52959 294 ALA A CA 1
ATOM 1970 C C . ALA A 1 294 ? 11.36487 90.00758 1.46069 1.000 110.69395 294 ALA A C 1
ATOM 1971 O O . ALA A 1 294 ? 10.65406 89.27027 2.14908 1.000 92.37730 294 ALA A O 1
ATOM 1973 N N . SER A 1 295 ? 11.06119 91.28813 1.26124 1.000 110.15976 295 SER A N 1
ATOM 1974 C CA . SER A 1 295 ? 9.90766 91.91132 1.90481 1.000 109.19550 295 SER A CA 1
ATOM 1975 C C . SER A 1 295 ? 8.61997 91.81070 1.09477 1.000 117.28599 295 SER A C 1
ATOM 1976 O O . SER A 1 295 ? 7.53684 91.70783 1.68139 1.000 114.20187 295 SER A O 1
ATOM 1979 N N . MET A 1 296 ? 8.69583 91.85129 -0.23405 1.000 128.31096 296 MET A N 1
ATOM 1980 C CA . MET A 1 296 ? 7.47331 91.72599 -1.01943 1.000 137.08708 296 MET A CA 1
ATOM 1981 C C . MET A 1 296 ? 7.06057 90.27647 -1.21485 1.000 120.38555 296 MET A C 1
ATOM 1982 O O . MET A 1 296 ? 6.18332 90.00409 -2.04511 1.000 117.93364 296 MET A O 1
ATOM 1987 N N . LEU A 1 297 ? 7.66571 89.35750 -0.44914 1.000 106.80874 297 LEU A N 1
ATOM 1988 C CA . LEU A 1 297 ? 7.36785 87.92908 -0.44945 1.000 97.24284 297 LEU A CA 1
ATOM 1989 C C . LEU A 1 297 ? 5.88257 87.58659 -0.42447 1.000 104.74866 297 LEU A C 1
ATOM 1990 O O . LEU A 1 297 ? 5.52523 86.42503 -0.62787 1.000 102.52582 297 LEU A O 1
ATOM 1995 N N . LYS A 1 298 ? 5.00246 88.54251 -0.12870 1.000 113.49518 298 LYS A N 1
ATOM 1996 C CA . LYS A 1 298 ? 3.59551 88.20022 0.01458 1.000 111.41076 298 LYS A CA 1
ATOM 1997 C C . LYS A 1 298 ? 2.62695 89.09520 -0.74591 1.000 106.33727 298 LYS A C 1
ATOM 1998 O O . LYS A 1 298 ? 1.44131 88.75028 -0.81282 1.000 105.48556 298 LYS A O 1
ATOM 2004 N N . THR A 1 299 ? 3.07490 90.21035 -1.32491 1.000 100.73636 299 THR A N 1
ATOM 2005 C CA . THR A 1 299 ? 2.25813 90.92462 -2.30482 1.000 106.56797 299 THR A CA 1
ATOM 2006 C C . THR A 1 299 ? 2.57784 90.53890 -3.73698 1.000 115.91568 299 THR A C 1
ATOM 2007 O O . THR A 1 299 ? 1.68973 90.57288 -4.59304 1.000 115.39438 299 THR A O 1
ATOM 2011 N N . ASN A 1 300 ? 3.82011 90.18343 -4.00424 1.000 116.36038 300 ASN A N 1
ATOM 2012 C CA . ASN A 1 300 ? 4.28907 89.71594 -5.29662 1.000 124.27369 300 ASN A CA 1
ATOM 2013 C C . ASN A 1 300 ? 5.53980 88.90841 -4.97018 1.000 121.71686 300 ASN A C 1
ATOM 2014 O O . ASN A 1 300 ? 6.66689 89.41033 -5.07077 1.000 124.87779 300 ASN A O 1
ATOM 2019 N N . PRO A 1 301 ? 5.36199 87.66929 -4.49975 1.000 114.97921 301 PRO A N 1
ATOM 2020 C CA . PRO A 1 301 ? 6.51240 86.86108 -4.07447 1.000 105.92504 301 PRO A CA 1
ATOM 2021 C C . PRO A 1 301 ? 7.48657 86.52014 -5.19082 1.000 100.67375 301 PRO A C 1
ATOM 2022 O O . PRO A 1 301 ? 8.42589 87.27690 -5.45898 1.000 109.23951 301 PRO A O 1
ATOM 2026 N N . ALA A 1 302 ? 7.24800 85.39147 -5.86150 1.000 89.43356 302 ALA A N 1
ATOM 2027 C CA . ALA A 1 302 ? 8.24753 84.71434 -6.67967 1.000 95.48512 302 ALA A CA 1
ATOM 2028 C C . ALA A 1 302 ? 8.90165 85.56696 -7.76915 1.000 104.40127 302 ALA A C 1
ATOM 2029 O O . ALA A 1 302 ? 9.65701 85.04738 -8.59450 1.000 89.16725 302 ALA A O 1
ATOM 2031 N N . HIS A 1 303 ? 8.63594 86.87019 -7.78965 1.000 115.63296 303 HIS A N 1
ATOM 2032 C CA . HIS A 1 303 ? 9.64971 87.75764 -8.32759 1.000 101.53945 303 HIS A CA 1
ATOM 2033 C C . HIS A 1 303 ? 10.85792 87.75833 -7.40668 1.000 103.38295 303 HIS A C 1
ATOM 2034 O O . HIS A 1 303 ? 12.00536 87.84127 -7.86984 1.000 112.12112 303 HIS A O 1
ATOM 2041 N N . VAL A 1 304 ? 10.60333 87.63795 -6.09401 1.000 101.03642 304 VAL A N 1
ATOM 2042 C CA . VAL A 1 304 ? 11.65760 87.34617 -5.12501 1.000 99.56717 304 VAL A CA 1
ATOM 2043 C C . VAL A 1 304 ? 12.28334 85.99666 -5.43816 1.000 89.74368 304 VAL A C 1
ATOM 2044 O O . VAL A 1 304 ? 13.50611 85.85191 -5.46635 1.000 90.25302 304 VAL A O 1
ATOM 2048 N N . MET A 1 305 ? 11.44875 84.98990 -5.67912 1.000 86.64343 305 MET A N 1
ATOM 2049 C CA . MET A 1 305 ? 11.97855 83.70435 -6.13111 1.000 93.45807 305 MET A CA 1
ATOM 2050 C C . MET A 1 305 ? 12.72405 83.85903 -7.44904 1.000 97.79145 305 MET A C 1
ATOM 2051 O O . MET A 1 305 ? 13.91516 83.54106 -7.51600 1.000 96.29051 305 MET A O 1
ATOM 2056 N N . SER A 1 306 ? 12.04906 84.35843 -8.50536 1.000 98.81778 306 SER A N 1
ATOM 2057 C CA . SER A 1 306 ? 12.72631 84.56696 -9.78530 1.000 98.03727 306 SER A CA 1
ATOM 2058 C C . SER A 1 306 ? 14.09461 85.18555 -9.55326 1.000 94.67254 306 SER A C 1
ATOM 2059 O O . SER A 1 306 ? 15.10147 84.75516 -10.13698 1.000 94.05564 306 SER A O 1
ATOM 2062 N N . CYS A 1 307 ? 14.14820 86.18295 -8.66591 1.000 95.36935 307 CYS A N 1
ATOM 2063 C CA . CYS A 1 307 ? 15.43190 86.74667 -8.26681 1.000 100.96240 307 CYS A CA 1
ATOM 2064 C C . CYS A 1 307 ? 16.33964 85.67207 -7.66458 1.000 102.72019 307 CYS A C 1
ATOM 2065 O O . CYS A 1 307 ? 17.49417 85.52054 -8.08174 1.000 101.52990 307 CYS A O 1
ATOM 2068 N N . MET A 1 308 ? 15.84298 84.93298 -6.66289 1.000 102.98249 308 MET A N 1
ATOM 2069 C CA . MET A 1 308 ? 16.60598 83.83457 -6.07194 1.000 103.14215 308 MET A CA 1
ATOM 2070 C C . MET A 1 308 ? 16.84599 82.68592 -7.05366 1.000 105.15415 308 MET A C 1
ATOM 2071 O O . MET A 1 308 ? 17.77847 81.90112 -6.84663 1.000 99.05655 308 MET A O 1
ATOM 2076 N N . ARG A 1 309 ? 16.00913 82.53870 -8.09091 1.000 104.75012 309 ARG A N 1
ATOM 2077 C CA . ARG A 1 309 ? 16.28587 81.54353 -9.12503 1.000 107.08905 309 ARG A CA 1
ATOM 2078 C C . ARG A 1 309 ? 17.47118 81.93272 -9.99194 1.000 115.50200 309 ARG A C 1
ATOM 2079 O O . ARG A 1 309 ? 17.98084 81.08199 -10.73337 1.000 125.31342 309 ARG A O 1
ATOM 2087 N N . SER A 1 310 ? 17.90556 83.19667 -9.94325 1.000 110.10233 310 SER A N 1
ATOM 2088 C CA . SER A 1 310 ? 18.98824 83.65087 -10.80650 1.000 104.04564 310 SER A CA 1
ATOM 2089 C C . SER A 1 310 ? 20.19960 84.16159 -10.03848 1.000 107.60555 310 SER A C 1
ATOM 2090 O O . SER A 1 310 ? 21.13750 84.66223 -10.67199 1.000 119.32042 310 SER A O 1
ATOM 2093 N N . VAL A 1 311 ? 20.22501 84.04289 -8.70559 1.000 99.18002 311 VAL A N 1
ATOM 2094 C CA . VAL A 1 311 ? 21.47591 84.25601 -7.98359 1.000 100.13466 311 VAL A CA 1
ATOM 2095 C C . VAL A 1 311 ? 22.38872 83.06416 -8.23219 1.000 96.18548 311 VAL A C 1
ATOM 2096 O O . VAL A 1 311 ? 21.93885 81.90886 -8.23450 1.000 91.98758 311 VAL A O 1
ATOM 2100 N N . ASP A 1 312 ? 23.67523 83.33498 -8.46511 1.000 98.75256 312 ASP A N 1
ATOM 2101 C CA . ASP A 1 312 ? 24.63820 82.24962 -8.60312 1.000 100.96190 312 ASP A CA 1
ATOM 2102 C C . ASP A 1 312 ? 24.64320 81.40244 -7.33534 1.000 102.67530 312 ASP A C 1
ATOM 2103 O O . ASP A 1 312 ? 24.47449 81.90877 -6.21711 1.000 98.74467 312 ASP A O 1
ATOM 2108 N N . ALA A 1 313 ? 24.81414 80.09531 -7.51999 1.000 101.93164 313 ALA A N 1
ATOM 2109 C CA . ALA A 1 313 ? 24.72593 79.18651 -6.38743 1.000 101.04604 313 ALA A CA 1
ATOM 2110 C C . ALA A 1 313 ? 25.79814 79.49330 -5.35854 1.000 102.27128 313 ALA A C 1
ATOM 2111 O O . ALA A 1 313 ? 25.52592 79.49123 -4.15362 1.000 106.42466 313 ALA A O 1
ATOM 2113 N N . LYS A 1 314 ? 27.01863 79.78118 -5.81717 1.000 101.95622 314 LYS A N 1
ATOM 2114 C CA . LYS A 1 314 ? 28.11207 80.02300 -4.88690 1.000 98.43916 314 LYS A CA 1
ATOM 2115 C C . LYS A 1 314 ? 27.76250 81.12554 -3.89653 1.000 99.54769 314 LYS A C 1
ATOM 2116 O O . LYS A 1 314 ? 28.08619 81.01948 -2.70767 1.000 111.21122 314 LYS A O 1
ATOM 2122 N N . THR A 1 315 ? 27.06561 82.17322 -4.34859 1.000 98.33426 315 THR A N 1
ATOM 2123 C CA . THR A 1 315 ? 26.78740 83.28037 -3.43833 1.000 104.01116 315 THR A CA 1
ATOM 2124 C C . THR A 1 315 ? 25.81525 82.86448 -2.34232 1.000 112.07525 315 THR A C 1
ATOM 2125 O O . THR A 1 315 ? 26.01813 83.20271 -1.16775 1.000 117.31888 315 THR A O 1
ATOM 2129 N N . ILE A 1 316 ? 24.76023 82.12421 -2.69699 1.000 110.11137 316 ILE A N 1
ATOM 2130 C CA . ILE A 1 316 ? 23.90065 81.54180 -1.66842 1.000 103.26295 316 ILE A CA 1
ATOM 2131 C C . ILE A 1 316 ? 24.69202 80.56617 -0.81826 1.000 98.90054 316 ILE A C 1
ATOM 2132 O O . ILE A 1 316 ? 24.53398 80.51263 0.40662 1.000 95.35603 316 ILE A O 1
ATOM 2137 N N . SER A 1 317 ? 25.55047 79.77632 -1.46386 1.000 98.43107 317 SER A N 1
ATOM 2138 C CA . SER A 1 317 ? 26.34362 78.78486 -0.75354 1.000 98.76873 317 SER A CA 1
ATOM 2139 C C . SER A 1 317 ? 27.19575 79.42679 0.33869 1.000 110.39364 317 SER A C 1
ATOM 2140 O O . SER A 1 317 ? 27.55425 78.75498 1.31401 1.000 105.19212 317 SER A O 1
ATOM 2143 N N . VAL A 1 318 ? 27.50210 80.72501 0.21521 1.000 110.11485 318 VAL A N 1
ATOM 2144 C CA . VAL A 1 318 ? 28.25406 81.43854 1.24582 1.000 107.71945 318 VAL A CA 1
ATOM 2145 C C . VAL A 1 318 ? 27.31988 82.32637 2.06457 1.000 113.86590 318 VAL A C 1
ATOM 2146 O O . VAL A 1 318 ? 27.53170 82.52040 3.26862 1.000 122.11644 318 VAL A O 1
ATOM 2150 N N . GLN A 1 319 ? 26.27423 82.86692 1.43370 1.000 110.85009 319 GLN A N 1
ATOM 2151 C CA . GLN A 1 319 ? 25.42554 83.81853 2.14441 1.000 103.06829 319 GLN A CA 1
ATOM 2152 C C . GLN A 1 319 ? 24.54750 83.12588 3.17503 1.000 103.85462 319 GLN A C 1
ATOM 2153 O O . GLN A 1 319 ? 24.17814 83.73256 4.19070 1.000 89.75333 319 GLN A O 1
ATOM 2159 N N . GLN A 1 320 ? 24.21330 81.85796 2.92865 1.000 101.70045 320 GLN A N 1
ATOM 2160 C CA . GLN A 1 320 ? 23.40555 81.10334 3.87369 1.000 97.90444 320 GLN A CA 1
ATOM 2161 C C . GLN A 1 320 ? 24.03684 81.08133 5.25269 1.000 94.80814 320 GLN A C 1
ATOM 2162 O O . GLN A 1 320 ? 23.32122 81.05513 6.25653 1.000 104.30063 320 GLN A O 1
ATOM 2168 N N . TRP A 1 321 ? 25.36551 81.12550 5.32899 1.000 89.45600 321 TRP A N 1
ATOM 2169 C CA . TRP A 1 321 ? 26.03960 80.96369 6.61156 1.000 93.79446 321 TRP A CA 1
ATOM 2170 C C . TRP A 1 321 ? 25.93926 82.17809 7.51790 1.000 94.63564 321 TRP A C 1
ATOM 2171 O O . TRP A 1 321 ? 26.34299 82.09022 8.67934 1.000 98.89382 321 TRP A O 1
ATOM 2182 N N . ASN A 1 322 ? 25.43294 83.30092 7.03691 1.000 98.60728 322 ASN A N 1
ATOM 2183 C CA . ASN A 1 322 ? 25.40512 84.47716 7.88874 1.000 106.79136 322 ASN A CA 1
ATOM 2184 C C . A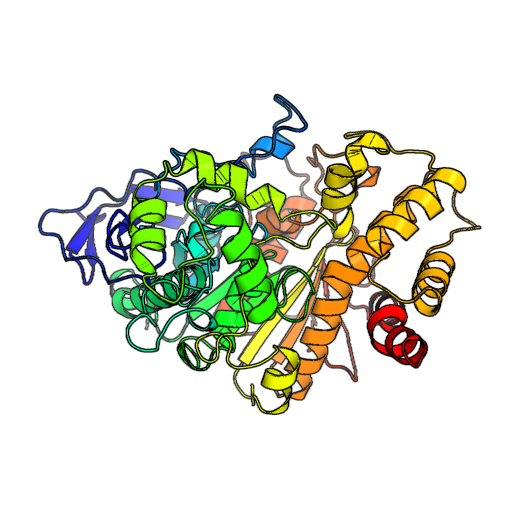SN A 1 322 ? 24.21340 84.48669 8.83181 1.000 109.44457 322 ASN A C 1
ATOM 2185 O O . ASN A 1 322 ? 24.16766 85.31823 9.75002 1.000 112.79722 322 ASN A O 1
ATOM 2190 N N . SER A 1 323 ? 23.25984 83.58512 8.62259 1.000 102.02399 323 SER A N 1
ATOM 2191 C CA . SER A 1 323 ? 22.28613 83.23132 9.63953 1.000 101.94471 323 SER A CA 1
ATOM 2192 C C . SER A 1 323 ? 22.78970 82.11870 10.54576 1.000 101.04933 323 SER A C 1
ATOM 2193 O O . SER A 1 323 ? 22.05604 81.69426 11.44249 1.000 105.69543 323 SER A O 1
ATOM 2196 N N . TYR A 1 324 ? 24.01212 81.63074 10.33236 1.000 98.14970 324 TYR A N 1
ATOM 2197 C CA . TYR A 1 324 ? 24.62642 80.67415 11.24475 1.000 101.06895 324 TYR A CA 1
ATOM 2198 C C . TYR A 1 324 ? 25.47034 81.43025 12.26007 1.000 109.77282 324 TYR A C 1
ATOM 2199 O O . TYR A 1 324 ? 26.43420 82.10721 11.88460 1.000 114.78843 324 TYR A O 1
ATOM 2208 N N . SER A 1 325 ? 25.08703 81.33576 13.53164 1.000 113.06885 325 SER A N 1
ATOM 2209 C CA . SER A 1 325 ? 25.99586 81.51636 14.65823 1.000 114.46556 325 SER A CA 1
ATOM 2210 C C . SER A 1 325 ? 25.23466 81.11174 15.90137 1.000 107.18431 325 SER A C 1
ATOM 2211 O O . SER A 1 325 ? 24.00750 81.24478 15.96875 1.000 104.26659 325 SER A O 1
ATOM 2214 N N . GLY A 1 326 ? 25.97993 80.62484 16.87651 1.000 106.08058 326 GLY A N 1
ATOM 2215 C CA . GLY A 1 326 ? 25.42830 79.68062 17.81837 1.000 108.43359 326 GLY A CA 1
ATOM 2216 C C . GLY A 1 326 ? 25.85521 78.32650 17.30211 1.000 105.73204 326 GLY A C 1
ATOM 2217 O O . GLY A 1 326 ? 25.17018 77.74382 16.44960 1.000 104.09221 326 GLY A O 1
ATOM 2218 N N . ILE A 1 327 ? 27.01536 77.84970 17.77192 1.000 102.72069 327 ILE A N 1
ATOM 2219 C CA . ILE A 1 327 ? 27.64243 76.69437 17.14963 1.000 98.37544 327 ILE A CA 1
ATOM 2220 C C . ILE A 1 327 ? 26.67708 75.52517 17.16909 1.000 88.94677 327 ILE A C 1
ATOM 2221 O O . ILE A 1 327 ? 25.99003 75.26816 18.16849 1.000 78.54931 327 ILE A O 1
ATOM 2226 N N . LEU A 1 328 ? 26.59578 74.84204 16.02717 1.000 80.66429 328 LEU A N 1
ATOM 2227 C CA . LEU A 1 328 ? 25.73229 73.69089 15.82567 1.000 75.99779 328 LEU A CA 1
ATOM 2228 C C . LEU A 1 328 ? 24.27247 74.07955 15.75914 1.000 79.92889 328 LEU A C 1
ATOM 2229 O O . LEU A 1 328 ? 23.40542 73.26970 16.07224 1.000 82.96193 328 LEU A O 1
ATOM 2234 N N . SER A 1 329 ? 23.96501 75.30963 15.36568 1.000 83.61312 329 SER A N 1
ATOM 2235 C CA . SER A 1 329 ? 22.60078 75.62523 14.94766 1.000 90.44213 329 SER A CA 1
ATOM 2236 C C . SER A 1 329 ? 22.69946 76.25320 13.56925 1.000 84.69066 329 SER A C 1
ATOM 2237 O O . SER A 1 329 ? 22.84016 77.47145 13.43782 1.000 81.36579 329 SER A O 1
ATOM 2240 N N . PHE A 1 330 ? 22.63331 75.38488 12.56031 1.000 90.19648 330 PHE A N 1
ATOM 2241 C CA . PHE A 1 330 ? 22.77710 75.72737 11.16051 1.000 89.42862 330 PHE A CA 1
ATOM 2242 C C . PHE A 1 330 ? 21.50416 76.37337 10.62406 1.000 87.52682 330 PHE A C 1
ATOM 2243 O O . PHE A 1 330 ? 20.41890 76.17779 11.17073 1.000 82.05122 330 PHE A O 1
ATOM 2251 N N . PRO A 1 331 ? 21.61372 77.13860 9.53157 1.000 89.74052 331 PRO A N 1
ATOM 2252 C CA . PRO A 1 331 ? 20.42235 77.77861 8.94321 1.000 86.44069 331 PRO A CA 1
ATOM 2253 C C . PRO A 1 331 ? 19.44736 76.80724 8.29507 1.000 87.74134 331 PRO A C 1
ATOM 2254 O O . PRO A 1 331 ? 18.29914 77.18812 8.02600 1.000 88.25527 331 PRO A O 1
ATOM 2258 N N . SER A 1 332 ? 19.85095 75.58052 8.01809 1.000 62.56480 332 SER A N 1
ATOM 2259 C CA . SER A 1 332 ? 18.96002 74.62424 7.39040 1.000 66.82348 332 SER A CA 1
ATOM 2260 C C . SER A 1 332 ? 18.82793 73.42645 8.30056 1.000 65.76529 332 SER A C 1
ATOM 2261 O O . SER A 1 332 ? 19.81412 72.98737 8.89464 1.000 73.52874 332 SER A O 1
ATOM 2264 N N . ALA A 1 333 ? 17.60640 72.91427 8.41586 1.000 58.59701 333 ALA A N 1
ATOM 2265 C CA . ALA A 1 333 ? 17.32312 71.79258 9.29897 1.000 60.73102 333 ALA A CA 1
ATOM 2266 C C . ALA A 1 333 ? 15.99345 71.19302 8.89510 1.000 55.44486 333 ALA A C 1
ATOM 2267 O O . ALA A 1 333 ? 15.15370 71.88303 8.30751 1.000 51.78522 333 ALA A O 1
ATOM 2269 N N . PRO A 1 334 ? 15.75684 69.94433 9.21710 1.000 48.26109 334 PRO A N 1
ATOM 2270 C CA . PRO A 1 334 ? 14.39901 69.42927 9.09489 1.000 46.56735 334 PRO A CA 1
ATOM 2271 C C . PRO A 1 334 ? 13.45799 70.39538 9.78109 1.000 65.04429 334 PRO A C 1
ATOM 2272 O O . PRO A 1 334 ? 13.60151 70.72216 10.97127 1.000 67.80983 334 PRO A O 1
ATOM 2276 N N . THR A 1 335 ? 12.55637 70.93883 8.97554 1.000 57.49384 335 THR A N 1
ATOM 2277 C CA . THR A 1 335 ? 11.71511 72.04844 9.36961 1.000 54.61442 335 THR A CA 1
ATOM 2278 C C . THR A 1 335 ? 10.31266 71.53763 9.63393 1.000 59.16603 335 THR A C 1
ATOM 2279 O O . THR A 1 335 ? 9.80251 70.71817 8.87137 1.000 55.37551 335 THR A O 1
ATOM 2283 N N . ILE A 1 336 ? 9.72696 71.95410 10.75523 1.000 67.49767 336 ILE A N 1
ATOM 2284 C CA . ILE A 1 336 ? 8.34881 71.57412 11.04900 1.000 64.93963 336 ILE A CA 1
ATOM 2285 C C . ILE A 1 336 ? 7.47840 72.29405 10.02863 1.000 62.07358 336 ILE A C 1
ATOM 2286 O O . ILE A 1 336 ? 7.43598 73.52691 9.99385 1.000 60.18545 336 ILE A O 1
ATOM 2291 N N . ASP A 1 337 ? 6.81697 71.53245 9.16962 1.000 66.62247 337 ASP A N 1
ATOM 2292 C CA . ASP A 1 337 ? 6.24602 72.09688 7.95414 1.000 68.84866 337 ASP A CA 1
ATOM 2293 C C . ASP A 1 337 ? 4.81233 71.66909 7.70417 1.000 71.27562 337 ASP A C 1
ATOM 2294 O O . ASP A 1 337 ? 4.22650 72.09492 6.70667 1.000 86.10988 337 ASP A O 1
ATOM 2299 N N . GLY A 1 338 ? 4.23201 70.84903 8.57032 1.000 72.38538 338 GLY A N 1
ATOM 2300 C CA . GLY A 1 338 ? 2.90320 70.34731 8.32098 1.000 73.50843 338 GLY A CA 1
ATOM 2301 C C . GLY A 1 338 ? 2.83553 69.26931 7.27281 1.000 67.27559 338 GLY A C 1
ATOM 2302 O O . GLY A 1 338 ? 1.73165 68.87998 6.88318 1.000 58.44677 338 GLY A O 1
ATOM 2303 N N . ALA A 1 339 ? 3.98767 68.75077 6.84749 1.000 72.86953 339 ALA A N 1
ATOM 2304 C CA . ALA A 1 339 ? 4.13128 67.86551 5.69974 1.000 60.53950 339 ALA A CA 1
ATOM 2305 C C . ALA A 1 339 ? 5.12861 66.75043 5.97894 1.000 57.64770 339 ALA A C 1
ATOM 2306 O O . ALA A 1 339 ? 4.75933 65.68948 6.49652 1.000 59.39027 339 ALA A O 1
ATOM 2308 N N . PHE A 1 340 ? 6.40203 66.96861 5.63607 1.000 52.38614 340 PHE A N 1
ATOM 2309 C CA . PHE A 1 340 ? 7.37923 65.92583 5.92908 1.000 47.58112 340 PHE A CA 1
ATOM 2310 C C . PHE A 1 340 ? 7.56036 65.77547 7.42336 1.000 52.07268 340 PHE A C 1
ATOM 2311 O O . PHE A 1 340 ? 7.60329 64.65200 7.93273 1.000 53.40542 340 PHE A O 1
ATOM 2319 N N . LEU A 1 341 ? 7.64173 66.90900 8.13544 1.000 51.59034 341 LEU A N 1
ATOM 2320 C CA . LEU A 1 341 ? 7.76120 66.98664 9.58833 1.000 49.97959 341 LEU A CA 1
ATOM 2321 C C . LEU A 1 341 ? 6.49898 67.68317 10.11067 1.000 56.14265 341 LEU A C 1
ATOM 2322 O O . LEU A 1 341 ? 6.49179 68.90494 10.32837 1.000 59.17206 341 LEU A O 1
ATOM 2327 N N . PRO A 1 342 ? 5.41624 66.92580 10.31187 1.000 51.31827 342 PRO A N 1
ATOM 2328 C CA . PRO A 1 342 ? 4.14159 67.55721 10.71406 1.000 57.35562 342 PRO A CA 1
ATOM 2329 C C . PRO A 1 342 ? 4.13813 68.13633 12.12189 1.000 63.84800 342 PRO A C 1
ATOM 2330 O O . PRO A 1 342 ? 3.27503 68.96660 12.42956 1.000 64.87412 342 PRO A O 1
ATOM 2334 N N . ALA A 1 343 ? 5.02956 67.70167 13.00258 1.000 68.49162 343 ALA A N 1
ATOM 2335 C CA . ALA A 1 343 ? 5.09794 68.25914 14.33956 1.000 65.93567 343 ALA A CA 1
ATOM 2336 C C . ALA A 1 343 ? 6.54836 68.28779 14.76724 1.000 71.11604 343 ALA A C 1
ATOM 2337 O O . ALA A 1 343 ? 7.44125 67.82977 14.04399 1.000 65.78317 343 ALA A O 1
ATOM 2339 N N . ASP A 1 344 ? 6.77205 68.85605 15.94457 1.000 73.70797 344 ASP A N 1
ATOM 2340 C CA . ASP A 1 344 ? 8.03487 68.66503 16.63398 1.000 74.21831 344 ASP A CA 1
ATOM 2341 C C . ASP A 1 344 ? 8.32755 67.16978 16.73870 1.000 65.14891 344 ASP A C 1
ATOM 2342 O O . ASP A 1 344 ? 7.40011 66.36688 16.93014 1.000 67.19068 344 ASP A O 1
ATOM 2347 N N . PRO A 1 345 ? 9.58518 66.75218 16.58864 1.000 55.96470 345 PRO A N 1
ATOM 2348 C CA . PRO A 1 345 ? 9.88880 65.31144 16.67171 1.000 58.76079 345 PRO A CA 1
ATOM 2349 C C . PRO A 1 345 ? 9.34643 64.62852 17.92363 1.000 56.90625 345 PRO A C 1
ATOM 2350 O O . PRO A 1 345 ? 8.76030 63.54683 17.81171 1.000 59.29142 345 PRO A O 1
ATOM 2354 N N . MET A 1 346 ? 9.49374 65.23341 19.10827 1.000 59.35536 346 MET A N 1
ATOM 2355 C CA . MET A 1 346 ? 9.05021 64.55265 20.32745 1.000 56.45364 346 MET A CA 1
ATOM 2356 C C . MET A 1 346 ? 7.52745 64.49467 20.43764 1.000 50.51129 346 MET A C 1
ATOM 2357 O O . MET A 1 346 ? 6.98479 63.49064 20.91338 1.000 57.33139 346 MET A O 1
ATOM 2362 N N . THR A 1 347 ? 6.82105 65.53288 19.97945 1.000 52.81033 347 THR A N 1
ATOM 2363 C CA . THR A 1 347 ? 5.36432 65.44668 19.85341 1.000 53.96119 347 THR A CA 1
ATOM 2364 C C . THR A 1 347 ? 4.94144 64.35586 18.87150 1.000 63.56213 347 THR A C 1
ATOM 2365 O O . THR A 1 347 ? 3.96957 63.63097 19.12060 1.000 63.39054 347 THR A O 1
ATOM 2369 N N . LEU A 1 348 ? 5.62400 64.26108 17.72159 1.000 66.84787 348 LEU A N 1
ATOM 2370 C CA . LEU A 1 348 ? 5.34619 63.17173 16.79129 1.000 69.94976 348 LEU A CA 1
ATOM 2371 C C . LEU A 1 348 ? 5.55742 61.82888 17.48057 1.000 64.82397 348 LEU A C 1
ATOM 2372 O O . LEU A 1 348 ? 4.77865 60.88786 17.29403 1.000 64.69352 348 LEU A O 1
ATOM 2377 N N . MET A 1 349 ? 6.58500 61.73454 18.31598 1.000 65.95606 349 MET A N 1
ATOM 2378 C CA . MET A 1 349 ? 6.85916 60.46781 18.97456 1.000 63.73924 349 MET A CA 1
ATOM 2379 C C . MET A 1 349 ? 5.72262 60.05803 19.89459 1.000 67.51810 349 MET A C 1
ATOM 2380 O O . MET A 1 349 ? 5.46400 58.86275 20.05125 1.000 74.08659 349 MET A O 1
ATOM 2385 N N . LYS A 1 350 ? 5.00841 61.02373 20.47978 1.000 70.04315 350 LYS A N 1
ATOM 2386 C CA . LYS A 1 350 ? 4.02107 60.68753 21.50613 1.000 78.36672 350 LYS A CA 1
ATOM 2387 C C . LYS A 1 350 ? 2.94858 59.73958 20.98440 1.000 82.37201 350 LYS A C 1
ATOM 2388 O O . LYS A 1 350 ? 2.43195 58.91106 21.74243 1.000 88.00834 350 LYS A O 1
ATOM 2394 N N . THR A 1 351 ? 2.61460 59.82426 19.70075 1.000 80.91378 351 THR A N 1
ATOM 2395 C CA . THR A 1 351 ? 1.58948 58.96475 19.12628 1.000 79.14423 351 THR A CA 1
ATOM 2396 C C . THR A 1 351 ? 2.13554 57.86315 18.22647 1.000 77.27239 351 THR A C 1
ATOM 2397 O O . THR A 1 351 ? 1.51606 56.79944 18.14041 1.000 76.88308 351 THR A O 1
ATOM 2401 N N . ALA A 1 352 ? 3.27858 58.08265 17.57212 1.000 79.83076 352 ALA A N 1
ATOM 2402 C CA . ALA A 1 352 ? 3.86631 57.06969 16.70105 1.000 77.50466 352 ALA A CA 1
ATOM 2403 C C . ALA A 1 352 ? 3.91282 55.72271 17.40814 1.000 83.28172 352 ALA A C 1
ATOM 2404 O O . ALA A 1 352 ? 4.19712 55.63996 18.60437 1.000 91.00085 352 ALA A O 1
ATOM 2406 N N . ASP A 1 353 ? 3.58349 54.66440 16.68700 1.000 81.57800 353 ASP A N 1
ATOM 2407 C CA . ASP A 1 353 ? 3.70780 53.33174 17.25698 1.000 83.88315 353 ASP A CA 1
ATOM 2408 C C . ASP A 1 353 ? 4.66126 52.53943 16.37772 1.000 72.48820 353 ASP A C 1
ATOM 2409 O O . ASP A 1 353 ? 4.30688 52.11614 15.27622 1.000 64.33017 353 ASP A O 1
ATOM 2414 N N . LEU A 1 354 ? 5.87273 52.35168 16.89694 1.000 66.56520 354 LEU A N 1
ATOM 2415 C CA . LEU A 1 354 ? 7.01238 51.78135 16.19032 1.000 63.48540 354 LEU A CA 1
ATOM 2416 C C . LEU A 1 354 ? 7.16891 50.29383 16.43286 1.000 65.61535 354 LEU A C 1
ATOM 2417 O O . LEU A 1 354 ? 8.29169 49.78319 16.45834 1.000 65.25991 354 LEU A O 1
ATOM 2422 N N . LYS A 1 355 ? 6.04052 49.59529 16.58721 1.000 66.80908 355 LYS A N 1
ATOM 2423 C CA . LYS A 1 355 ? 6.01273 48.15762 16.83976 1.000 69.06165 355 LYS A CA 1
ATOM 2424 C C . LYS A 1 355 ? 7.07487 47.38667 16.06086 1.000 64.01443 355 LYS A C 1
ATOM 2425 O O . LYS A 1 355 ? 7.85890 46.62075 16.63548 1.000 68.87708 355 LYS A O 1
ATOM 2431 N N . ASP A 1 356 ? 7.12536 47.58146 14.74697 1.000 59.73721 356 ASP A N 1
ATOM 2432 C CA . ASP A 1 356 ? 7.92883 46.72795 13.88285 1.000 71.75486 356 ASP A CA 1
ATOM 2433 C C . ASP A 1 356 ? 9.21481 47.40555 13.42918 1.000 69.27875 356 ASP A C 1
ATOM 2434 O O . ASP A 1 356 ? 9.79718 47.03156 12.41135 1.000 66.69514 356 ASP A O 1
ATOM 2439 N N . TYR A 1 357 ? 9.68452 48.38234 14.18622 1.000 64.46088 357 TYR A N 1
ATOM 2440 C CA . TYR A 1 357 ? 10.86303 49.13912 13.81283 1.000 44.80495 357 TYR A CA 1
ATOM 2441 C C . TYR A 1 357 ? 12.08658 48.59496 14.53740 1.000 52.12126 357 TYR A C 1
ATOM 2442 O O . TYR A 1 357 ? 12.02322 48.30343 15.73609 1.000 69.45216 357 TYR A O 1
ATOM 2451 N N . ASP A 1 358 ? 13.18747 48.42843 13.79833 1.000 46.48032 358 ASP A N 1
ATOM 2452 C CA . ASP A 1 358 ? 14.48937 48.06489 14.35262 1.000 48.20085 358 ASP A CA 1
ATOM 2453 C C . ASP A 1 358 ? 15.42413 49.24602 14.18476 1.000 55.37550 358 ASP A C 1
ATOM 2454 O O . ASP A 1 358 ? 15.65829 49.70435 13.06289 1.000 65.97007 358 ASP A O 1
ATOM 2459 N N . ILE A 1 359 ? 15.93618 49.74582 15.29710 1.000 51.45676 359 ILE A N 1
ATOM 2460 C CA . ILE A 1 359 ? 16.82727 50.88743 15.30433 1.000 44.52050 359 ILE A CA 1
ATOM 2461 C C . ILE A 1 359 ? 18.12896 50.45569 15.94624 1.000 49.81705 359 ILE A C 1
ATOM 2462 O O . ILE A 1 359 ? 18.13467 49.84388 17.01939 1.000 58.32037 359 ILE A O 1
ATOM 2467 N N . LEU A 1 360 ? 19.21550 50.76763 15.27989 1.000 49.52658 360 LEU A N 1
ATOM 2468 C CA . LEU A 1 360 ? 20.56414 50.57796 15.77651 1.000 54.18911 360 LEU A CA 1
ATOM 2469 C C . LEU A 1 360 ? 21.13028 51.97952 15.82381 1.000 58.75940 360 LEU A C 1
ATOM 2470 O O . LEU A 1 360 ? 21.30237 52.60718 14.77866 1.000 56.73520 360 LEU A O 1
ATOM 2475 N N . MET A 1 361 ? 21.36734 52.50120 17.01671 1.000 54.63424 361 MET A N 1
ATOM 2476 C CA . MET A 1 361 ? 21.79829 53.88164 17.11654 1.000 46.30800 361 MET A CA 1
ATOM 2477 C C . MET A 1 361 ? 22.90612 53.97403 18.14286 1.000 52.83374 361 MET A C 1
ATOM 2478 O O . MET A 1 361 ? 23.12208 53.04977 18.92387 1.000 60.29993 361 MET A O 1
ATOM 2483 N N . GLY A 1 362 ? 23.62020 55.08970 18.13173 1.000 45.70307 362 GLY A N 1
ATOM 2484 C CA . GLY A 1 362 ? 24.65870 55.27287 19.11958 1.000 52.87039 362 GLY A CA 1
ATOM 2485 C C . GLY A 1 362 ? 25.43017 56.55287 18.91516 1.000 54.68415 362 GLY A C 1
ATOM 2486 O O . GLY A 1 362 ? 24.96602 57.47251 18.24017 1.000 48.02336 362 GLY A O 1
ATOM 2487 N N . ASN A 1 363 ? 26.62010 56.59729 19.52804 1.000 54.86604 363 ASN A N 1
ATOM 2488 C CA . ASN A 1 363 ? 27.44651 57.79180 19.59329 1.000 49.77174 363 ASN A CA 1
ATOM 2489 C C . ASN A 1 363 ? 28.90566 57.37775 19.69108 1.000 54.56773 363 ASN A C 1
ATOM 2490 O O . ASN A 1 363 ? 29.23287 56.21894 19.95868 1.000 58.16757 363 ASN A O 1
ATOM 2495 N N . VAL A 1 364 ? 29.78109 58.34898 19.47941 1.000 53.96887 364 VAL A N 1
ATOM 2496 C CA . VAL A 1 364 ? 31.20695 58.16601 19.66372 1.000 61.21734 364 VAL A CA 1
ATOM 2497 C C . VAL A 1 364 ? 31.60307 58.94245 20.91018 1.000 69.23358 364 VAL A C 1
ATOM 2498 O O . VAL A 1 364 ? 30.92310 59.88847 21.32571 1.000 72.86025 364 VAL A O 1
ATOM 2502 N N . ARG A 1 365 ? 32.72607 58.53610 21.50935 1.000 69.64548 365 ARG A N 1
ATOM 2503 C CA . ARG A 1 365 ? 33.01702 58.95249 22.88051 1.000 80.33028 365 ARG A CA 1
ATOM 2504 C C . ARG A 1 365 ? 33.13858 60.46640 22.99190 1.000 79.81002 365 ARG A C 1
ATOM 2505 O O . ARG A 1 365 ? 32.64884 61.06751 23.95458 1.000 79.17715 365 ARG A O 1
ATOM 2513 N N . ASP A 1 366 ? 33.75473 61.10458 22.00035 1.000 77.84080 366 ASP A N 1
ATOM 2514 C CA . ASP A 1 366 ? 34.02778 62.52743 22.11231 1.000 75.30944 366 ASP A CA 1
ATOM 2515 C C . ASP A 1 366 ? 33.32983 63.32009 21.01332 1.000 66.39931 366 ASP A C 1
ATOM 2516 O O . ASP A 1 366 ? 33.92641 64.19985 20.38602 1.000 68.44566 366 ASP A O 1
ATOM 2521 N N . GLU A 1 367 ? 32.03669 63.04009 20.83992 1.000 63.33029 367 GLU A N 1
ATOM 2522 C CA . GLU A 1 367 ? 31.13972 63.76399 19.94729 1.000 61.99142 367 GLU A CA 1
ATOM 2523 C C . GLU A 1 367 ? 31.48192 65.22912 19.69829 1.000 71.41913 367 GLU A C 1
ATOM 2524 O O . GLU A 1 367 ? 31.87765 65.59884 18.59254 1.000 65.24286 367 GLU A O 1
ATOM 2530 N N . GLY A 1 368 ? 31.33108 66.07292 20.70605 1.000 77.73740 368 GLY A N 1
ATOM 2531 C CA . GLY A 1 368 ? 31.37377 67.50066 20.48578 1.000 67.83795 368 GLY A CA 1
ATOM 2532 C C . GLY A 1 368 ? 32.73666 68.07396 20.24282 1.000 71.40662 368 GLY A C 1
ATOM 2533 O O . GLY A 1 368 ? 32.84643 69.28899 20.05882 1.000 87.22653 368 GLY A O 1
ATOM 2534 N N . THR A 1 369 ? 33.78381 67.25107 20.21070 1.000 72.35363 369 THR A N 1
ATOM 2535 C CA . THR A 1 369 ? 35.13074 67.80864 20.16286 1.000 76.23194 369 THR A CA 1
ATOM 2536 C C . THR A 1 369 ? 35.54982 68.28348 18.77719 1.000 81.45939 369 THR A C 1
ATOM 2537 O O . THR A 1 369 ? 36.42258 69.15388 18.67739 1.000 80.89679 369 THR A O 1
ATOM 2541 N N . TYR A 1 370 ? 34.96638 67.73328 17.70616 1.000 89.62762 370 TYR A N 1
ATOM 2542 C CA . TYR A 1 370 ? 35.26862 68.23730 16.36914 1.000 93.44668 370 TYR A CA 1
ATOM 2543 C C . TYR A 1 370 ? 34.76501 69.66346 16.20959 1.000 85.51867 370 TYR A C 1
ATOM 2544 O O . TYR A 1 370 ? 35.47651 70.52704 15.69010 1.000 80.19691 370 TYR A O 1
ATOM 2553 N N . PHE A 1 371 ? 33.55932 69.93343 16.70332 1.000 84.45787 371 PHE A N 1
ATOM 2554 C CA . PHE A 1 371 ? 32.95724 71.25079 16.58357 1.000 84.28720 371 PHE A CA 1
ATOM 2555 C C . PHE A 1 371 ? 33.56118 72.25315 17.55058 1.000 85.76634 371 PHE A C 1
ATOM 2556 O O . PHE A 1 371 ? 33.66183 73.44167 17.22436 1.000 92.43727 371 PHE A O 1
ATOM 2564 N N . LEU A 1 372 ? 33.95485 71.80915 18.74011 1.000 87.08605 372 LEU A N 1
ATOM 2565 C CA . LEU A 1 372 ? 34.66508 72.71094 19.63657 1.000 91.28954 372 LEU A CA 1
ATOM 2566 C C . LEU A 1 372 ? 35.91429 73.24835 18.96061 1.000 99.29218 372 LEU A C 1
ATOM 2567 O O . LEU A 1 372 ? 36.16063 74.45674 18.97036 1.000 107.91822 372 LEU A O 1
ATOM 2572 N N . LEU A 1 373 ? 36.70324 72.36661 18.33664 1.000 95.13771 373 LEU A N 1
ATOM 2573 C CA . LEU A 1 373 ? 37.88912 72.84497 17.63558 1.000 103.52844 373 LEU A CA 1
ATOM 2574 C C . LEU A 1 373 ? 37.51083 73.82375 16.53212 1.000 102.41286 373 LEU A C 1
ATOM 2575 O O . LEU A 1 373 ? 38.29036 74.72524 16.20556 1.000 101.34383 373 LEU A O 1
ATOM 2580 N N . TYR A 1 374 ? 36.30958 73.69302 15.97035 1.000 99.00259 374 TYR A N 1
ATOM 2581 C CA . TYR A 1 374 ? 35.99039 74.51897 14.81465 1.000 100.23269 374 TYR A CA 1
ATOM 2582 C C . TYR A 1 374 ? 35.48419 75.89563 15.23266 1.000 101.06437 374 TYR A C 1
ATOM 2583 O O . TYR A 1 374 ? 36.09401 76.90973 14.88669 1.000 94.96782 374 TYR A O 1
ATOM 2592 N N . ASP A 1 375 ? 34.40534 75.97049 16.00906 1.000 102.41692 375 ASP A N 1
ATOM 2593 C CA . ASP A 1 375 ? 33.90272 77.31277 16.28894 1.000 114.73667 375 ASP A CA 1
ATOM 2594 C C . ASP A 1 375 ? 34.66394 78.00273 17.42118 1.000 116.95004 375 ASP A C 1
ATOM 2595 O O . ASP A 1 375 ? 34.38578 79.17030 17.72175 1.000 119.69988 375 ASP A O 1
ATOM 2600 N N . PHE A 1 376 ? 35.65599 77.34188 18.01865 1.000 107.39680 376 PHE A N 1
ATOM 2601 C CA . PHE A 1 376 ? 36.49776 77.98303 19.02368 1.000 108.45023 376 PHE A CA 1
ATOM 2602 C C . PHE A 1 376 ? 37.97649 77.78103 18.72218 1.000 105.76242 376 PHE A C 1
ATOM 2603 O O . PHE A 1 376 ? 38.80916 77.81568 19.63684 1.000 93.66580 376 PHE A O 1
ATOM 2611 N N . ILE A 1 377 ? 38.31419 77.59775 17.43313 1.000 106.97729 377 ILE A N 1
ATOM 2612 C CA . ILE A 1 377 ? 39.70956 77.46127 17.00763 1.000 102.60812 377 ILE A CA 1
ATOM 2613 C C . ILE A 1 377 ? 40.55268 78.58533 17.59830 1.000 107.61257 377 ILE A C 1
ATOM 2614 O O . ILE A 1 377 ? 41.76413 78.42650 17.79897 1.000 100.52029 377 ILE A O 1
ATOM 2619 N N . ASP A 1 378 ? 39.92249 79.72802 17.90650 1.000 110.07733 378 ASP A N 1
ATOM 2620 C CA . ASP A 1 378 ? 40.60756 80.79577 18.62738 1.000 112.54258 378 ASP A CA 1
ATOM 2621 C C . ASP A 1 378 ? 41.25985 80.27988 19.90206 1.000 110.43022 378 ASP A C 1
ATOM 2622 O O . ASP A 1 378 ? 42.35271 80.72919 20.26252 1.000 115.57026 378 ASP A O 1
ATOM 2627 N N . TYR A 1 379 ? 40.63484 79.31148 20.57244 1.000 110.24233 379 TYR A N 1
ATOM 2628 C CA . TYR A 1 379 ? 41.10378 78.85999 21.87868 1.000 111.91996 379 TYR A CA 1
ATOM 2629 C C . TYR A 1 379 ? 41.86255 77.53783 21.85509 1.000 111.91179 379 TYR A C 1
ATOM 2630 O O . TYR A 1 379 ? 42.67625 77.29633 22.75614 1.000 111.02232 379 TYR A O 1
ATOM 2639 N N . PHE A 1 380 ? 41.62719 76.67943 20.85785 1.000 111.00813 380 PHE A N 1
ATOM 2640 C CA . PHE A 1 380 ? 42.12353 75.30950 20.87146 1.000 107.54015 380 PHE A CA 1
ATOM 2641 C C . PHE A 1 380 ? 42.98568 75.00325 19.66401 1.000 114.02606 380 PHE A C 1
ATOM 2642 O O . PHE A 1 380 ? 42.74165 75.49432 18.56008 1.000 138.83208 380 PHE A O 1
ATOM 2650 N N . ASP A 1 381 ? 43.96685 74.14173 19.88726 1.000 104.37277 381 ASP A N 1
ATOM 2651 C CA . ASP A 1 381 ? 44.90616 73.74166 18.85661 1.000 100.35848 381 ASP A CA 1
ATOM 2652 C C . ASP A 1 381 ? 44.35882 72.55559 18.06748 1.000 105.79692 381 ASP A C 1
ATOM 2653 O O . ASP A 1 381 ? 43.61195 71.72315 18.59639 1.000 98.53952 381 ASP A O 1
ATOM 2658 N N . LYS A 1 382 ? 44.71463 72.51628 16.77606 1.000 103.06271 382 LYS A N 1
ATOM 2659 C CA . LYS A 1 382 ? 44.37064 71.39145 15.90939 1.000 96.27017 382 LYS A CA 1
ATOM 2660 C C . LYS A 1 382 ? 44.83569 70.07088 16.50344 1.000 102.04089 382 LYS A C 1
ATOM 2661 O O . LYS A 1 382 ? 44.11260 69.06746 16.45967 1.000 92.46163 382 LYS A O 1
ATOM 2667 N N . ASP A 1 383 ? 46.02981 70.07614 17.10837 1.000 106.80614 383 ASP A N 1
ATOM 2668 C CA . ASP A 1 383 ? 46.88561 68.90664 17.29935 1.000 113.19294 383 ASP A CA 1
ATOM 2669 C C . ASP A 1 383 ? 47.24621 68.60745 18.74928 1.000 112.49218 383 ASP A C 1
ATOM 2670 O O . ASP A 1 383 ? 47.28506 67.43506 19.13245 1.000 109.84657 383 ASP A O 1
ATOM 2675 N N . ASP A 1 384 ? 47.55443 69.61627 19.56251 1.000 115.10318 384 ASP A N 1
ATOM 2676 C CA . ASP A 1 384 ? 47.92027 69.40974 20.96045 1.000 113.02112 384 ASP A CA 1
ATOM 2677 C C . ASP A 1 384 ? 46.82670 69.92282 21.88416 1.000 106.48741 384 ASP A C 1
ATOM 2678 O O . ASP A 1 384 ? 45.98184 70.73321 21.49754 1.000 104.36069 384 ASP A O 1
ATOM 2683 N N . ALA A 1 385 ? 46.85123 69.44400 23.12223 1.000 109.65183 385 ALA A N 1
ATOM 2684 C CA . ALA A 1 385 ? 45.81226 69.84787 24.05340 1.000 104.34059 385 ALA A CA 1
ATOM 2685 C C . ALA A 1 385 ? 45.99309 71.31704 24.43467 1.000 104.13313 385 ALA A C 1
ATOM 2686 O O . ALA A 1 385 ? 47.01866 71.94715 24.14629 1.000 103.13039 385 ALA A O 1
ATOM 2688 N N . THR A 1 386 ? 44.95616 71.87571 25.05672 1.000 103.42032 386 THR A N 1
ATOM 2689 C CA . THR A 1 386 ? 44.98550 73.24710 25.55717 1.000 109.01041 386 THR A CA 1
ATOM 2690 C C . THR A 1 386 ? 44.78097 73.24847 27.07052 1.000 102.68418 386 THR A C 1
ATOM 2691 O O . THR A 1 386 ? 43.81201 72.67016 27.57814 1.000 96.90989 386 THR A O 1
ATOM 2695 N N . ALA A 1 387 ? 45.69929 73.87686 27.79115 1.000 103.26186 387 ALA A N 1
ATOM 2696 C CA . ALA A 1 387 ? 45.42601 74.19743 29.18853 1.000 109.72693 387 ALA A CA 1
ATOM 2697 C C . ALA A 1 387 ? 44.36523 75.29092 29.20669 1.000 107.49437 387 ALA A C 1
ATOM 2698 O O . ALA A 1 387 ? 44.66900 76.47403 29.04415 1.000 106.51668 387 ALA A O 1
ATOM 2700 N N . LEU A 1 388 ? 43.12344 74.90833 29.36360 1.000 99.01491 388 LEU A N 1
ATOM 2701 C CA . LEU A 1 388 ? 42.15330 75.99131 29.35540 1.000 98.34541 388 LEU A CA 1
ATOM 2702 C C . LEU A 1 388 ? 41.97678 76.56433 30.75887 1.000 113.96500 388 LEU A C 1
ATOM 2703 O O . LEU A 1 388 ? 41.71850 75.80834 31.70470 1.000 114.13035 388 LEU A O 1
ATOM 2708 N N . PRO A 1 389 ? 42.10058 77.88144 30.93007 1.000 112.03604 389 PRO A N 1
ATOM 2709 C CA . PRO A 1 389 ? 41.82808 78.49560 32.23964 1.000 118.47153 389 PRO A CA 1
ATOM 2710 C C . PRO A 1 389 ? 40.35711 78.47892 32.63817 1.000 122.97341 389 PRO A C 1
ATOM 2711 O O . PRO A 1 389 ? 39.52836 77.83166 31.98946 1.000 123.27083 389 PRO A O 1
ATOM 2715 N N . ARG A 1 390 ? 40.02086 79.18592 33.71891 1.000 125.70609 390 ARG A N 1
ATOM 2716 C CA . ARG A 1 390 ? 38.62016 79.35774 34.07828 1.000 123.29724 390 ARG A CA 1
ATOM 2717 C C . ARG A 1 390 ? 38.03407 80.65173 33.51518 1.000 117.66362 390 ARG A C 1
ATOM 2718 O O . ARG A 1 390 ? 36.83016 80.70112 33.22460 1.000 114.82143 390 ARG A O 1
ATOM 2726 N N . ASP A 1 391 ? 38.85660 81.69653 33.36171 1.000 117.61341 391 ASP A N 1
ATOM 2727 C CA . ASP A 1 391 ? 38.56843 82.76503 32.41256 1.000 115.74573 391 ASP A CA 1
ATOM 2728 C C . ASP A 1 391 ? 37.92376 82.15103 31.18829 1.000 120.11826 391 ASP A C 1
ATOM 2729 O O . ASP A 1 391 ? 36.73260 82.34992 30.91847 1.000 118.83253 391 ASP A O 1
ATOM 2734 N N . LYS A 1 392 ? 38.73610 81.35338 30.48369 1.000 116.99929 392 LYS A N 1
ATOM 2735 C CA . LYS A 1 392 ? 38.40263 80.78787 29.18798 1.000 115.57387 392 LYS A CA 1
ATOM 2736 C C . LYS A 1 392 ? 37.36860 79.67009 29.26973 1.000 113.23724 392 LYS A C 1
ATOM 2737 O O . LYS A 1 392 ? 36.74592 79.35002 28.25046 1.000 118.35835 392 LYS A O 1
ATOM 2743 N N . TYR A 1 393 ? 37.17676 79.05534 30.43847 1.000 109.33745 393 TYR A N 1
ATOM 2744 C CA . TYR A 1 393 ? 36.15084 78.02388 30.54355 1.000 89.18228 393 TYR A CA 1
ATOM 2745 C C . TYR A 1 393 ? 34.75867 78.64793 30.56440 1.000 94.77365 393 TYR A C 1
ATOM 2746 O O . TYR A 1 393 ? 33.87851 78.23841 29.80041 1.000 97.20748 393 TYR A O 1
ATOM 2755 N N . LEU A 1 394 ? 34.54168 79.65432 31.41647 1.000 96.49291 394 LEU A N 1
ATOM 2756 C CA . LEU A 1 394 ? 33.25630 80.35265 31.42097 1.000 95.32476 394 LEU A CA 1
ATOM 2757 C C . LEU A 1 394 ? 33.06476 81.17861 30.16183 1.000 91.97849 394 LEU A C 1
ATOM 2758 O O . LEU A 1 394 ? 31.93983 81.36079 29.68744 1.000 86.55431 394 LEU A O 1
ATOM 2763 N N . GLU A 1 395 ? 34.14269 81.76208 29.67553 1.000 91.14170 395 GLU A N 1
ATOM 2764 C CA . GLU A 1 395 ? 34.22702 82.28909 28.33397 1.000 91.78822 395 GLU A CA 1
ATOM 2765 C C . GLU A 1 395 ? 33.37735 81.46753 27.38870 1.000 112.38581 395 GLU A C 1
ATOM 2766 O O . GLU A 1 395 ? 32.36505 81.92781 26.84767 1.000 103.64144 395 GLU A O 1
ATOM 2772 N N . ILE A 1 396 ? 33.80274 80.21805 27.23493 1.000 110.54091 396 ILE A N 1
ATOM 2773 C CA . ILE A 1 396 ? 33.30245 79.34565 26.18641 1.000 109.23488 396 ILE A CA 1
ATOM 2774 C C . ILE A 1 396 ? 31.93212 78.80213 26.54283 1.000 104.11015 396 ILE A C 1
ATOM 2775 O O . ILE A 1 396 ? 31.02239 78.78027 25.70444 1.000 103.62079 396 ILE A O 1
ATOM 2780 N N . MET A 1 397 ? 31.77015 78.34881 27.78770 1.000 95.48583 397 MET A N 1
ATOM 2781 C CA . MET A 1 397 ? 30.48810 77.80344 28.20717 1.000 79.38649 397 MET A CA 1
ATOM 2782 C C . MET A 1 397 ? 29.39328 78.84362 28.10685 1.000 79.76808 397 MET A C 1
ATOM 2783 O O . MET A 1 397 ? 28.27651 78.54375 27.67257 1.000 83.93573 397 MET A O 1
ATOM 2788 N N . ASN A 1 398 ? 29.69381 80.07548 28.49802 1.000 88.73375 398 ASN A N 1
ATOM 2789 C CA . ASN A 1 398 ? 28.64468 81.08010 28.53905 1.000 94.90281 398 ASN A CA 1
ATOM 2790 C C . ASN A 1 398 ? 28.19722 81.45678 27.13906 1.000 91.82917 398 ASN A C 1
ATOM 2791 O O . ASN A 1 398 ? 27.01124 81.73481 26.92661 1.000 94.86812 398 ASN A O 1
ATOM 2796 N N . ASN A 1 399 ? 29.11622 81.44468 26.17015 1.000 92.50444 399 ASN A N 1
ATOM 2797 C CA . ASN A 1 399 ? 28.71710 81.71811 24.79361 1.000 96.20239 399 ASN A CA 1
ATOM 2798 C C . ASN A 1 399 ? 27.82069 80.61418 24.25049 1.000 86.03599 399 ASN A C 1
ATOM 2799 O O . ASN A 1 399 ? 26.71530 80.88536 23.76929 1.000 85.82267 399 ASN A O 1
ATOM 2804 N N . ILE A 1 400 ? 28.28835 79.36257 24.32581 1.000 76.20248 400 ILE A N 1
ATOM 2805 C CA . ILE A 1 400 ? 27.56364 78.21586 23.77442 1.000 73.32093 400 ILE A CA 1
ATOM 2806 C C . ILE A 1 400 ? 26.10349 78.22094 24.20311 1.000 76.66718 400 ILE A C 1
ATOM 2807 O O . ILE A 1 400 ? 25.20680 77.85598 23.42902 1.000 69.61534 400 ILE A O 1
ATOM 2812 N N . PHE A 1 401 ? 25.83910 78.62877 25.44355 1.000 77.63827 401 PHE A N 1
ATOM 2813 C CA . PHE A 1 401 ? 24.54643 78.39070 26.07147 1.000 76.87332 401 PHE A CA 1
ATOM 2814 C C . PHE A 1 401 ? 23.79621 79.67465 26.39965 1.000 86.31037 401 PHE A C 1
ATOM 2815 O O . PHE A 1 401 ? 22.84160 79.63349 27.18791 1.000 73.03727 401 PHE A O 1
ATOM 2823 N N . GLY A 1 402 ? 24.20716 80.81184 25.82174 1.000 87.11519 402 GLY A N 1
ATOM 2824 C CA . GLY A 1 402 ? 23.54161 82.07007 26.12351 1.000 91.41766 402 GLY A CA 1
ATOM 2825 C C . GLY A 1 402 ? 22.03709 82.00698 25.94735 1.000 99.42640 402 GLY A C 1
ATOM 2826 O O . GLY A 1 402 ? 21.29043 82.64852 26.69577 1.000 98.28086 402 GLY A O 1
ATOM 2827 N N . LYS A 1 403 ? 21.56778 81.20710 24.98283 1.000 105.10228 403 LYS A N 1
ATOM 2828 C CA . LYS A 1 403 ? 20.14593 81.06195 24.68792 1.000 111.28954 403 LYS A CA 1
ATOM 2829 C C . LYS A 1 403 ? 19.36885 80.38981 25.81930 1.000 111.79780 403 LYS A C 1
ATOM 2830 O O . LYS A 1 403 ? 18.15800 80.18547 25.68710 1.000 116.32347 403 LYS A O 1
ATOM 2836 N N . ALA A 1 404 ? 20.01526 80.05823 26.92926 1.000 102.56225 404 ALA A N 1
ATOM 2837 C CA . ALA A 1 404 ? 19.36492 79.37926 28.03616 1.000 87.46371 404 ALA A CA 1
ATOM 2838 C C . ALA A 1 404 ? 19.35993 80.26891 29.26984 1.000 83.20925 404 ALA A C 1
ATOM 2839 O O . ALA A 1 404 ? 20.12168 81.23722 29.36909 1.000 83.82018 404 ALA A O 1
ATOM 2841 N N . THR A 1 405 ? 18.47855 79.92849 30.21246 1.000 78.80382 405 THR A N 1
ATOM 2842 C CA . THR A 1 405 ? 18.38951 80.66835 31.46944 1.000 83.91642 405 THR A CA 1
ATOM 2843 C C . THR A 1 405 ? 19.74909 80.76143 32.14742 1.000 82.99436 405 THR A C 1
ATOM 2844 O O . THR A 1 405 ? 20.58721 79.86560 32.02423 1.000 86.73105 405 THR A O 1
ATOM 2848 N N . GLN A 1 406 ? 19.96387 81.85277 32.88606 1.000 86.01446 406 GLN A N 1
ATOM 2849 C CA . GLN A 1 406 ? 21.10682 81.89689 33.79640 1.000 84.52043 406 GLN A CA 1
ATOM 2850 C C . GLN A 1 406 ? 21.08207 80.71353 34.75652 1.000 76.89275 406 GLN A C 1
ATOM 2851 O O . GLN A 1 406 ? 22.12488 80.11556 35.04760 1.000 73.86053 406 GLN A O 1
ATOM 2857 N N . ALA A 1 407 ? 19.88743 80.34675 35.22832 1.000 72.13099 407 ALA A N 1
ATOM 2858 C CA . ALA A 1 407 ? 19.70543 79.14880 36.04033 1.000 75.37545 407 ALA A CA 1
ATOM 2859 C C . ALA A 1 407 ? 20.39446 77.93218 35.42524 1.000 75.64614 407 ALA A C 1
ATOM 2860 O O . ALA A 1 407 ? 21.30347 77.34998 36.02290 1.000 78.41635 407 ALA A O 1
ATOM 2862 N N . GLU A 1 408 ? 19.99193 77.53510 34.21788 1.000 78.91663 408 GLU A N 1
ATOM 2863 C CA . GLU A 1 408 ? 20.59564 76.33241 33.65266 1.000 76.51835 408 GLU A CA 1
ATOM 2864 C C . GLU A 1 408 ? 22.00290 76.59080 33.13139 1.000 69.73759 408 GLU A C 1
ATOM 2865 O O . GLU A 1 408 ? 22.83578 75.67926 33.15257 1.000 67.35346 408 GLU A O 1
ATOM 2871 N N . ARG A 1 409 ? 22.30354 77.81737 32.70309 1.000 69.33271 409 ARG A N 1
ATOM 2872 C CA . ARG A 1 409 ? 23.68648 78.16870 32.39968 1.000 71.15742 409 ARG A CA 1
ATOM 2873 C C . ARG A 1 409 ? 24.60719 77.77758 33.55402 1.000 80.26527 409 ARG A C 1
ATOM 2874 O O . ARG A 1 409 ? 25.53526 76.97601 33.37782 1.000 80.12874 409 ARG A O 1
ATOM 2882 N N . GLU A 1 410 ? 24.32344 78.30218 34.76037 1.000 73.51066 410 GLU A N 1
ATOM 2883 C CA . GLU A 1 410 ? 25.14071 78.00010 35.93413 1.000 78.22722 410 GLU A CA 1
ATOM 2884 C C . GLU A 1 410 ? 25.13915 76.51078 36.25318 1.000 77.11309 410 GLU A C 1
ATOM 2885 O O . GLU A 1 410 ? 26.17107 75.95672 36.65224 1.000 78.63327 410 GLU A O 1
ATOM 2891 N N . ALA A 1 411 ? 23.98529 75.84991 36.11286 1.000 70.83645 411 ALA A N 1
ATOM 2892 C CA . ALA A 1 411 ? 23.93116 74.41843 36.38545 1.000 69.25548 411 ALA A CA 1
ATOM 2893 C C . ALA A 1 411 ? 24.85164 73.65099 35.45174 1.000 78.02772 411 ALA A C 1
ATOM 2894 O O . ALA A 1 411 ? 25.54485 72.72420 35.88911 1.000 77.98649 411 ALA A O 1
ATOM 2896 N N . ILE A 1 412 ? 24.87654 74.02956 34.16212 1.000 68.26382 412 ILE A N 1
ATOM 2897 C CA . ILE A 1 412 ? 25.77429 73.38613 33.20460 1.000 67.96565 412 ILE A CA 1
ATOM 2898 C C . ILE A 1 412 ? 27.22144 73.64726 33.57527 1.000 70.33932 412 ILE A C 1
ATOM 2899 O O . ILE A 1 412 ? 28.03422 72.71710 33.63019 1.000 70.38055 412 ILE A O 1
ATOM 2904 N N . ILE A 1 413 ? 27.56798 74.91956 33.81432 1.000 72.50266 413 ILE A N 1
ATOM 2905 C CA . ILE A 1 413 ? 28.93426 75.28308 34.19746 1.000 75.11468 413 ILE A CA 1
ATOM 2906 C C . ILE A 1 413 ? 29.40243 74.45220 35.38584 1.000 85.15777 413 ILE A C 1
ATOM 2907 O O . ILE A 1 413 ? 30.55018 73.99140 35.42735 1.000 91.84149 413 ILE A O 1
ATOM 2912 N N . PHE A 1 414 ? 28.52127 74.23437 36.36729 1.000 74.76569 414 PHE A N 1
ATOM 2913 C CA . PHE A 1 414 ? 28.92610 73.45488 37.53107 1.000 77.33536 414 PHE A CA 1
ATOM 2914 C C . PHE A 1 414 ? 28.98798 71.96387 37.22131 1.000 73.51316 414 PHE A C 1
ATOM 2915 O O . PHE A 1 414 ? 29.87540 71.26628 37.72066 1.000 89.37181 414 PHE A O 1
ATOM 2923 N N . GLN A 1 415 ? 28.04938 71.45051 36.42008 1.000 71.03000 415 GLN A N 1
ATOM 2924 C CA . GLN A 1 415 ? 28.10091 70.04209 36.03047 1.000 76.43460 415 GLN A CA 1
ATOM 2925 C C . GLN A 1 415 ? 29.39213 69.69091 35.28471 1.000 84.75679 415 GLN A C 1
ATOM 2926 O O . GLN A 1 415 ? 29.90471 68.57449 35.42983 1.000 92.24436 415 GLN A O 1
ATOM 2932 N N . TYR A 1 416 ? 29.93723 70.61183 34.48475 1.000 79.10603 416 TYR A N 1
ATOM 2933 C CA . TYR A 1 416 ? 31.16704 70.34511 33.74719 1.000 76.49413 416 TYR A CA 1
ATOM 2934 C C . TYR A 1 416 ? 32.37662 71.09037 34.31279 1.000 82.48528 416 TYR A C 1
ATOM 2935 O O . TYR A 1 416 ? 33.29524 71.43043 33.57134 1.000 94.46821 416 TYR A O 1
ATOM 2944 N N . THR A 1 417 ? 32.39961 71.36192 35.61379 1.000 83.38509 417 THR A N 1
ATOM 2945 C CA . THR A 1 417 ? 33.62096 71.80816 36.26819 1.000 81.78876 417 THR A CA 1
ATOM 2946 C C . THR A 1 417 ? 34.42428 70.58585 36.69387 1.000 81.44572 417 THR A C 1
ATOM 2947 O O . THR A 1 417 ? 33.85574 69.58104 37.13335 1.000 78.49551 417 THR A O 1
ATOM 2951 N N . SER A 1 418 ? 35.74502 70.65922 36.52682 1.000 86.21420 418 SER A N 1
ATOM 2952 C CA . SER A 1 418 ? 36.63570 69.54120 36.82599 1.000 93.35772 418 SER A CA 1
ATOM 2953 C C . SER A 1 418 ? 37.70059 69.99491 37.81529 1.000 94.11167 418 SER A C 1
ATOM 2954 O O . SER A 1 418 ? 38.66625 70.65734 37.42899 1.000 105.74267 418 SER A O 1
ATOM 2957 N N . TRP A 1 419 ? 37.53576 69.62455 39.08387 1.000 98.08924 419 TRP A N 1
ATOM 2958 C CA . TRP A 1 419 ? 38.54936 69.92297 40.09172 1.000 105.20764 419 TRP A CA 1
ATOM 2959 C C . TRP A 1 419 ? 39.72396 68.95422 40.01001 1.000 125.33920 419 TRP A C 1
ATOM 2960 O O . TRP A 1 419 ? 40.88936 69.37255 40.03358 1.000 126.05802 419 TRP A O 1
ATOM 2971 N N . GLU A 1 420 ? 39.42736 67.64956 39.93636 1.000 132.06128 420 GLU A N 1
ATOM 2972 C CA . GLU A 1 420 ? 40.44680 66.60917 40.03363 1.000 137.54157 420 GLU A CA 1
ATOM 2973 C C . GLU A 1 420 ? 41.27100 66.45885 38.76963 1.000 127.53358 420 GLU A C 1
ATOM 2974 O O . GLU A 1 420 ? 42.34950 65.85792 38.82005 1.000 121.99963 420 GLU A O 1
ATOM 2980 N N . GLY A 1 421 ? 40.79779 66.97861 37.64526 1.000 128.26867 421 GLY A N 1
ATOM 2981 C CA . GLY A 1 421 ? 41.59070 66.92192 36.44110 1.000 135.96966 421 GLY A CA 1
ATOM 2982 C C . GLY A 1 421 ? 42.72177 67.93212 36.46046 1.000 142.81116 421 GLY A C 1
ATOM 2983 O O . GLY A 1 421 ? 42.66915 68.94555 37.16033 1.000 140.93055 421 GLY A O 1
ATOM 2984 N N . ASN A 1 422 ? 43.77975 67.62372 35.68184 1.000 146.54073 422 ASN A N 1
ATOM 2985 C CA . ASN A 1 422 ? 44.91201 68.51852 35.46075 1.000 149.70229 422 ASN A CA 1
ATOM 2986 C C . ASN A 1 422 ? 44.35485 69.86885 35.04276 1.000 146.26928 422 ASN A C 1
ATOM 2987 O O . ASN A 1 422 ? 43.80571 69.99092 33.93947 1.000 141.44526 422 ASN A O 1
ATOM 2992 N N . PRO A 1 423 ? 44.44117 70.89206 35.91286 1.000 141.83183 423 PRO A N 1
ATOM 2993 C CA . PRO A 1 423 ? 43.87597 72.20244 35.57292 1.000 137.64992 423 PRO A CA 1
ATOM 2994 C C . PRO A 1 423 ? 44.22839 72.61965 34.15679 1.000 127.14060 423 PRO A C 1
ATOM 2995 O O . PRO A 1 423 ? 45.40016 72.63553 33.76143 1.000 131.91203 423 PRO A O 1
ATOM 2999 N N . GLY A 1 424 ? 43.20388 72.90456 33.36871 1.000 116.42655 424 GLY A N 1
ATOM 3000 C CA . GLY A 1 424 ? 43.43969 73.25240 31.99010 1.000 116.61005 424 GLY A CA 1
ATOM 3001 C C . GLY A 1 424 ? 43.00875 72.16520 31.03204 1.000 114.14308 424 GLY A C 1
ATOM 3002 O O . GLY A 1 424 ? 41.91680 72.24038 30.45151 1.000 106.41522 424 GLY A O 1
ATOM 3003 N N . TYR A 1 425 ? 43.87107 71.15512 30.86048 1.000 114.69981 425 TYR A N 1
ATOM 3004 C CA . TYR A 1 425 ? 43.54279 70.02397 29.99814 1.000 103.96081 425 TYR A CA 1
ATOM 3005 C C . TYR A 1 425 ? 42.16354 69.47631 30.32924 1.000 110.72920 425 TYR A C 1
ATOM 3006 O O . TYR A 1 425 ? 41.31801 69.31728 29.44325 1.000 117.05745 425 TYR A O 1
ATOM 3015 N N . GLN A 1 426 ? 41.90394 69.21320 31.61246 1.000 114.87375 426 GLN A N 1
ATOM 3016 C CA . GLN A 1 426 ? 40.59925 68.68227 31.98190 1.000 113.72809 426 GLN A CA 1
ATOM 3017 C C . GLN A 1 426 ? 39.49922 69.71900 31.85471 1.000 102.17960 426 GLN A C 1
ATOM 3018 O O . GLN A 1 426 ? 38.32241 69.34600 31.81078 1.000 91.24975 426 GLN A O 1
ATOM 3024 N N . ASN A 1 427 ? 39.84357 71.00495 31.78979 1.000 87.71041 427 ASN A N 1
ATOM 3025 C CA . ASN A 1 427 ? 38.79030 71.97675 31.54921 1.000 86.56870 427 ASN A CA 1
ATOM 3026 C C . ASN A 1 427 ? 38.45078 72.07864 30.07020 1.000 93.07688 427 ASN A C 1
ATOM 3027 O O . ASN A 1 427 ? 37.27011 72.12980 29.71235 1.000 87.64478 427 ASN A O 1
ATOM 3032 N N . GLN A 1 428 ? 39.45941 72.08056 29.19467 1.000 99.92872 428 GLN A N 1
ATOM 3033 C CA . GLN A 1 428 ? 39.19044 71.89322 27.77310 1.000 93.15333 428 GLN A CA 1
ATOM 3034 C C . GLN A 1 428 ? 38.37817 70.62762 27.54773 1.000 83.50627 428 GLN A C 1
ATOM 3035 O O . GLN A 1 428 ? 37.30769 70.65734 26.93431 1.000 80.11220 428 GLN A O 1
ATOM 3041 N N . GLN A 1 429 ? 38.86616 69.51025 28.08359 1.000 82.28364 429 GLN A N 1
ATOM 3042 C CA . GLN A 1 429 ? 38.22370 68.22458 27.88353 1.000 79.53054 429 GLN A CA 1
ATOM 3043 C C . GLN A 1 429 ? 36.79546 68.20700 28.40475 1.000 76.95712 429 GLN A C 1
ATOM 3044 O O . GLN A 1 429 ? 35.95742 67.47895 27.86932 1.000 86.01533 429 GLN A O 1
ATOM 3050 N N . GLN A 1 430 ? 36.48539 68.99878 29.43489 1.000 93.55107 430 GLN A N 1
ATOM 3051 C CA . GLN A 1 430 ? 35.13671 68.96659 29.99386 1.000 87.22551 430 GLN A CA 1
ATOM 3052 C C . GLN A 1 430 ? 34.12962 69.76040 29.16419 1.000 83.14962 430 GLN A C 1
ATOM 3053 O O . GLN A 1 430 ? 32.92783 69.45437 29.20846 1.000 72.41393 430 GLN A O 1
ATOM 3059 N N . ILE A 1 431 ? 34.58528 70.75464 28.39636 1.000 84.12407 431 ILE A N 1
ATOM 3060 C CA . ILE A 1 431 ? 33.68076 71.41898 27.46737 1.000 81.69868 431 ILE A CA 1
ATOM 3061 C C . ILE A 1 431 ? 33.36117 70.50138 26.29469 1.000 84.61423 431 ILE A C 1
ATOM 3062 O O . ILE A 1 431 ? 32.20291 70.38528 25.87925 1.000 70.39917 431 ILE A O 1
ATOM 3067 N N . GLY A 1 432 ? 34.37529 69.82007 25.75872 1.000 88.35224 432 GLY A N 1
ATOM 3068 C CA . GLY A 1 432 ? 34.13073 68.85550 24.69822 1.000 91.66485 432 GLY A CA 1
ATOM 3069 C C . GLY A 1 432 ? 33.12800 67.79025 25.09305 1.000 89.40721 432 GLY A C 1
ATOM 3070 O O . GLY A 1 432 ? 32.38884 67.27333 24.24279 1.000 87.13489 432 GLY A O 1
ATOM 3071 N N . ARG A 1 433 ? 33.09120 67.44443 26.38194 1.000 85.18322 433 ARG A N 1
ATOM 3072 C CA . ARG A 1 433 ? 32.01666 66.60663 26.89152 1.000 80.47628 433 ARG A CA 1
ATOM 3073 C C . ARG A 1 433 ? 30.70368 67.37124 26.89020 1.000 76.12771 433 ARG A C 1
ATOM 3074 O O . ARG A 1 433 ? 29.68239 66.86485 26.41621 1.000 74.54885 433 ARG A O 1
ATOM 3082 N N . ALA A 1 434 ? 30.71179 68.60217 27.40967 1.000 82.26657 434 ALA A N 1
ATOM 3083 C CA . ALA A 1 434 ? 29.46268 69.35044 27.51550 1.000 77.52478 434 ALA A CA 1
ATOM 3084 C C . ALA A 1 434 ? 28.78351 69.45811 26.16010 1.000 64.33599 434 ALA A C 1
ATOM 3085 O O . ALA A 1 434 ? 27.58229 69.19161 26.03078 1.000 62.40257 434 ALA A O 1
ATOM 3087 N N . VAL A 1 435 ? 29.55054 69.80906 25.13210 1.000 80.84465 435 VAL A N 1
ATOM 3088 C CA . VAL A 1 435 ? 28.98157 69.94018 23.79676 1.000 76.35880 435 VAL A CA 1
ATOM 3089 C C . VAL A 1 435 ? 28.65770 68.57153 23.21394 1.000 62.57892 435 VAL A C 1
ATOM 3090 O O . VAL A 1 435 ? 27.56060 68.35909 22.68700 1.000 60.81199 435 VAL A O 1
ATOM 3094 N N . GLY A 1 436 ? 29.57604 67.60758 23.35135 1.000 65.67768 436 GLY A N 1
ATOM 3095 C CA . GLY A 1 436 ? 29.25936 66.23624 22.98273 1.000 61.15937 436 GLY A CA 1
ATOM 3096 C C . GLY A 1 436 ? 27.97488 65.74254 23.60951 1.000 65.28530 436 GLY A C 1
ATOM 3097 O O . GLY A 1 436 ? 27.15181 65.10321 22.95467 1.000 71.52505 436 GLY A O 1
ATOM 3098 N N . ASP A 1 437 ? 27.76914 66.06150 24.87811 1.000 64.54030 437 ASP A N 1
ATOM 3099 C CA . ASP A 1 437 ? 26.61298 65.55546 25.59590 1.000 61.53515 437 ASP A CA 1
ATOM 3100 C C . ASP A 1 437 ? 25.33975 66.27786 25.16600 1.000 56.71582 437 ASP A C 1
ATOM 3101 O O . ASP A 1 437 ? 24.37008 65.64725 24.73989 1.000 55.00944 437 ASP A O 1
ATOM 3106 N N . HIS A 1 438 ? 25.33144 67.60472 25.24947 1.000 62.60997 438 HIS A N 1
ATOM 3107 C CA . HIS A 1 438 ? 24.09699 68.34023 25.00945 1.000 63.60652 438 HIS A CA 1
ATOM 3108 C C . HIS A 1 438 ? 23.61357 68.16958 23.57931 1.000 65.91861 438 HIS A C 1
ATOM 3109 O O . HIS A 1 438 ? 22.40718 68.14523 23.31188 1.000 62.58519 438 HIS A O 1
ATOM 3116 N N . PHE A 1 439 ? 24.53961 68.08950 22.64236 1.000 71.18683 439 PHE A N 1
ATOM 3117 C CA . PHE A 1 439 ? 24.17367 68.20806 21.25234 1.000 64.66607 439 PHE A CA 1
ATOM 3118 C C . PHE A 1 439 ? 23.98308 66.87490 20.56512 1.000 69.53441 439 PHE A C 1
ATOM 3119 O O . PHE A 1 439 ? 23.25963 66.81300 19.57110 1.000 65.27478 439 PHE A O 1
ATOM 3127 N N . PHE A 1 440 ? 24.60015 65.81283 21.06745 1.000 70.22291 440 PHE A N 1
ATOM 3128 C CA . PHE A 1 440 ? 24.54495 64.54598 20.35681 1.000 64.51825 440 PHE A CA 1
ATOM 3129 C C . PHE A 1 440 ? 24.13362 63.40070 21.26447 1.000 61.54650 440 PHE A C 1
ATOM 3130 O O . PHE A 1 440 ? 23.03137 62.86938 21.12681 1.000 72.51543 440 PHE A O 1
ATOM 3138 N N . THR A 1 441 ? 25.00115 63.03188 22.20528 1.000 56.28955 441 THR A N 1
ATOM 3139 C CA . THR A 1 441 ? 24.82104 61.78338 22.93924 1.000 61.97374 441 THR A CA 1
ATOM 3140 C C . THR A 1 441 ? 23.47950 61.74873 23.66595 1.000 64.94786 441 THR A C 1
ATOM 3141 O O . THR A 1 441 ? 22.72438 60.77338 23.56222 1.000 68.15116 441 THR A O 1
ATOM 3145 N N . CYS A 1 442 ? 23.15563 62.82287 24.38121 1.000 56.30354 442 CYS A N 1
ATOM 3146 C CA . CYS A 1 442 ? 22.00067 62.89115 25.27570 1.000 62.53977 442 CYS A CA 1
ATOM 3147 C C . CYS A 1 442 ? 20.70362 63.09455 24.49875 1.000 61.49126 442 CYS A C 1
ATOM 3148 O O . CYS A 1 442 ? 19.66048 62.56021 24.90460 1.000 57.49656 442 CYS A O 1
ATOM 3151 N N . PRO A 1 443 ? 20.69150 63.87567 23.40904 1.000 54.07999 443 PRO A N 1
ATOM 3152 C CA . PRO A 1 443 ? 19.49639 63.85219 22.54226 1.000 53.08197 443 PRO A CA 1
ATOM 3153 C C . PRO A 1 443 ? 19.25370 62.46954 21.96369 1.000 50.33034 443 PRO A C 1
ATOM 3154 O O . PRO A 1 443 ? 18.13503 61.94135 22.06197 1.000 48.50821 443 PRO A O 1
ATOM 3158 N N . THR A 1 444 ? 20.29350 61.82128 21.43303 1.000 47.90978 444 THR A N 1
ATOM 3159 C CA . THR A 1 444 ? 20.06094 60.48439 20.90234 1.000 54.42605 444 THR A CA 1
ATOM 3160 C C . THR A 1 444 ? 19.77306 59.48714 22.02395 1.000 61.06321 444 THR A C 1
ATOM 3161 O O . THR A 1 444 ? 18.96929 58.56719 21.82624 1.000 66.50060 444 THR A O 1
ATOM 3165 N N . ASN A 1 445 ? 20.35984 59.67774 23.21756 1.000 57.84540 445 ASN A N 1
ATOM 3166 C CA . ASN A 1 445 ? 19.93836 58.88494 24.37543 1.000 55.58834 445 ASN A CA 1
ATOM 3167 C C . ASN A 1 445 ? 18.45303 59.08540 24.65385 1.000 53.50744 445 ASN A C 1
ATOM 3168 O O . ASN A 1 445 ? 17.70248 58.11615 24.81993 1.000 52.06643 445 ASN A O 1
ATOM 3173 N N . GLU A 1 446 ? 18.00335 60.34313 24.68400 1.000 46.33515 446 GLU A N 1
ATOM 3174 C CA . GLU A 1 446 ? 16.57550 60.61508 24.84268 1.000 45.69367 446 GLU A CA 1
ATOM 3175 C C . GLU A 1 446 ? 15.74882 59.99588 23.71424 1.000 54.36312 446 GLU A C 1
ATOM 3176 O O . GLU A 1 446 ? 14.76716 59.28666 23.97336 1.000 48.66963 446 GLU A O 1
ATOM 3182 N N . TYR A 1 447 ? 16.11805 60.26493 22.44838 1.000 48.98492 447 TYR A N 1
ATOM 3183 C CA . TYR A 1 447 ? 15.37993 59.65043 21.35158 1.000 47.78931 447 TYR A CA 1
ATOM 3184 C C . TYR A 1 447 ? 15.36965 58.13512 21.48813 1.000 47.63389 447 TYR A C 1
ATOM 3185 O O . TYR A 1 447 ? 14.32151 57.49248 21.33029 1.000 48.53617 447 TYR A O 1
ATOM 3194 N N . ALA A 1 448 ? 16.51132 57.54547 21.83435 1.000 43.68971 448 ALA A N 1
ATOM 3195 C CA . ALA A 1 448 ? 16.54795 56.09311 21.95319 1.000 43.35683 448 ALA A CA 1
ATOM 3196 C C . ALA A 1 448 ? 15.53665 55.60631 22.97465 1.000 52.16333 448 ALA A C 1
ATOM 3197 O O . ALA A 1 448 ? 14.82469 54.62607 22.74082 1.000 54.05005 448 ALA A O 1
ATOM 3199 N N . GLN A 1 449 ? 15.42985 56.29725 24.10273 1.000 60.47290 449 GLN A N 1
ATOM 3200 C CA . GLN A 1 449 ? 14.43931 55.88670 25.08416 1.000 53.82056 449 GLN A CA 1
ATOM 3201 C C . GLN A 1 449 ? 13.02707 56.08378 24.56146 1.000 52.72366 449 GLN A C 1
ATOM 3202 O O . GLN A 1 449 ? 12.17251 55.20574 24.72837 1.000 55.56849 449 GLN A O 1
ATOM 3208 N N . ALA A 1 450 ? 12.76478 57.21760 23.90738 1.000 49.50234 450 ALA A N 1
ATOM 3209 C CA . ALA A 1 450 ? 11.42491 57.45033 23.38564 1.000 46.18499 450 ALA A CA 1
ATOM 3210 C C . ALA A 1 450 ? 11.05452 56.39584 22.35317 1.000 47.94415 450 ALA A C 1
ATOM 3211 O O . ALA A 1 450 ? 9.92608 55.88746 22.35844 1.000 46.00236 450 ALA A O 1
ATOM 3213 N N . LEU A 1 451 ? 12.01210 56.02506 21.48858 1.000 49.20196 451 LEU A N 1
ATOM 3214 C CA . LEU A 1 451 ? 11.74979 55.02965 20.45093 1.000 54.38892 451 LEU A CA 1
ATOM 3215 C C . LEU A 1 451 ? 11.32790 53.69998 21.06940 1.000 52.20867 451 LEU A C 1
ATOM 3216 O O . LEU A 1 451 ? 10.29888 53.12145 20.69541 1.000 51.73577 451 LEU A O 1
ATOM 3221 N N . ALA A 1 452 ? 12.09859 53.21246 22.04198 1.000 52.71710 452 ALA A N 1
ATOM 3222 C CA . ALA A 1 452 ? 11.77071 51.92988 22.64984 1.000 53.08725 452 ALA A CA 1
ATOM 3223 C C . ALA A 1 452 ? 10.41850 51.98212 23.35161 1.000 45.57589 452 ALA A C 1
ATOM 3224 O O . ALA A 1 452 ? 9.63956 51.02275 23.28108 1.000 52.21163 452 ALA A O 1
ATOM 3226 N N . GLU A 1 453 ? 10.10706 53.10612 24.00473 1.000 41.99190 453 GLU A N 1
ATOM 3227 C CA . GLU A 1 453 ? 8.79792 53.24933 24.63670 1.000 44.65470 453 GLU A CA 1
ATOM 3228 C C . GLU A 1 453 ? 7.69103 53.04491 23.61674 1.000 60.83276 453 GLU A C 1
ATOM 3229 O O . GLU A 1 453 ? 6.70015 52.35858 23.88857 1.000 66.79649 453 GLU A O 1
ATOM 3235 N N . ARG A 1 454 ? 7.84916 53.63053 22.42905 1.000 54.55974 454 ARG A N 1
ATOM 3236 C CA . ARG A 1 454 ? 6.85157 53.47764 21.38716 1.000 56.23695 454 ARG A CA 1
ATOM 3237 C C . ARG A 1 454 ? 6.86857 52.10326 20.75001 1.000 54.12031 454 ARG A C 1
ATOM 3238 O O . ARG A 1 454 ? 6.03755 51.84258 19.87181 1.000 62.40628 454 ARG A O 1
ATOM 3246 N N . GLY A 1 455 ? 7.77460 51.22348 21.14654 1.000 47.23178 455 GLY A N 1
ATOM 3247 C CA . GLY A 1 455 ? 7.75430 49.86005 20.65545 1.000 54.45028 455 GLY A CA 1
ATOM 3248 C C . GLY A 1 455 ? 8.90439 49.45238 19.75427 1.000 53.27182 455 GLY A C 1
ATOM 3249 O O . GLY A 1 455 ? 9.03576 48.25700 19.47392 1.000 59.32987 455 GLY A O 1
ATOM 3250 N N . ALA A 1 456 ? 9.75002 50.37600 19.30487 1.000 56.19805 456 ALA A N 1
ATOM 3251 C CA . ALA A 1 456 ? 10.85824 50.00405 18.42943 1.000 57.57966 456 ALA A CA 1
ATOM 3252 C C . ALA A 1 456 ? 11.85214 49.12027 19.17298 1.000 60.23892 456 ALA A C 1
ATOM 3253 O O . ALA A 1 456 ? 12.02696 49.23289 20.38199 1.000 64.65442 456 ALA A O 1
ATOM 3255 N N . SER A 1 457 ? 12.50786 48.23186 18.43716 1.000 66.66894 457 SER A N 1
ATOM 3256 C CA . SER A 1 457 ? 13.57508 47.41599 19.00638 1.000 65.41626 457 SER A CA 1
ATOM 3257 C C . SER A 1 457 ? 14.87826 48.18047 18.81752 1.000 66.57703 457 SER A C 1
ATOM 3258 O O . SER A 1 457 ? 15.44978 48.20482 17.72282 1.000 68.58380 457 SER A O 1
ATOM 3261 N N . VAL A 1 458 ? 15.34155 48.81686 19.89114 1.000 55.64128 458 VAL A N 1
ATOM 3262 C CA . VAL A 1 458 ? 16.50029 49.69825 19.85785 1.000 47.22552 458 VAL A CA 1
ATOM 3263 C C . VAL A 1 458 ? 17.70061 48.98085 20.44454 1.000 47.29939 458 VAL A C 1
ATOM 3264 O O . VAL A 1 458 ? 17.63964 48.45756 21.56027 1.000 56.63415 458 VAL A O 1
ATOM 3268 N N . HIS A 1 459 ? 18.78731 48.93931 19.69070 1.000 48.51314 459 HIS A N 1
ATOM 3269 C CA . HIS A 1 459 ? 20.08800 48.60503 20.23515 1.000 44.67413 459 HIS A CA 1
ATOM 3270 C C . HIS A 1 459 ? 20.96256 49.84317 20.18105 1.000 59.67429 459 HIS A C 1
ATOM 3271 O O . HIS A 1 459 ? 20.90108 50.62722 19.23310 1.000 64.64065 459 HIS A O 1
ATOM 3278 N N . TYR A 1 460 ? 21.75409 50.02191 21.21756 1.000 63.02472 460 TYR A N 1
ATOM 3279 C CA . TYR A 1 460 ? 22.54379 51.21711 21.41599 1.000 48.98785 460 TYR A CA 1
ATOM 3280 C C . TYR A 1 460 ? 23.99223 50.79202 21.45635 1.000 47.83393 460 TYR A C 1
ATOM 3281 O O . TYR A 1 460 ? 24.31528 49.73351 22.00973 1.000 52.19110 460 TYR A O 1
ATOM 3290 N N . TYR A 1 461 ? 24.85329 51.60373 20.86141 1.000 48.54778 461 TYR A N 1
ATOM 3291 C CA . TYR A 1 461 ? 26.27750 51.33182 20.81914 1.000 49.97327 461 TYR A CA 1
ATOM 3292 C C . TYR A 1 461 ? 26.96842 52.60895 21.24687 1.000 57.20652 461 TYR A C 1
ATOM 3293 O O . TYR A 1 461 ? 26.40911 53.70050 21.11530 1.000 54.80651 461 TYR A O 1
ATOM 3302 N N . TYR A 1 462 ? 28.19839 52.46349 21.73860 1.000 59.77856 462 TYR A N 1
ATOM 3303 C CA . TYR A 1 462 ? 29.03561 53.60131 22.10128 1.000 59.86884 462 TYR A CA 1
ATOM 3304 C C . TYR A 1 462 ? 30.44187 53.33261 21.58293 1.000 62.39303 462 TYR A C 1
ATOM 3305 O O . TYR A 1 462 ? 31.06444 52.34415 21.98844 1.000 68.84356 462 TYR A O 1
ATOM 3314 N N . PHE A 1 463 ? 30.92965 54.20115 20.67199 1.000 60.75032 463 PHE A N 1
ATOM 3315 C CA . PHE A 1 463 ? 32.18946 54.00221 19.95174 1.000 64.44854 463 PHE A CA 1
ATOM 3316 C C . PHE A 1 463 ? 33.27840 54.80348 20.64773 1.000 65.40797 463 PHE A C 1
ATOM 3317 O O . PHE A 1 463 ? 33.28614 56.03845 20.59359 1.000 60.21088 463 PHE A O 1
ATOM 3325 N N . THR A 1 464 ? 34.20873 54.09962 21.27730 1.000 71.22642 464 THR A N 1
ATOM 3326 C CA . THR A 1 464 ? 35.17530 54.72745 22.16937 1.000 83.86799 464 THR A CA 1
ATOM 3327 C C . THR A 1 464 ? 36.60682 54.51411 21.73121 1.000 99.11675 464 THR A C 1
ATOM 3328 O O . THR A 1 464 ? 37.52412 54.99627 22.40707 1.000 102.92059 464 THR A O 1
ATOM 3332 N N . HIS A 1 465 ? 36.82495 53.78456 20.64489 1.000 101.58931 465 HIS A N 1
ATOM 3333 C CA . HIS A 1 465 ? 38.17095 53.54910 20.15639 1.000 97.52336 465 HIS A CA 1
ATOM 3334 C C . HIS A 1 465 ? 38.64020 54.74301 19.34552 1.000 88.23123 465 HIS A C 1
ATOM 3335 O O . HIS A 1 465 ? 37.92333 55.22804 18.46776 1.000 90.18099 465 HIS A O 1
ATOM 3342 N N . ARG A 1 466 ? 39.83737 55.22079 19.64093 1.000 88.16075 466 ARG A N 1
ATOM 3343 C CA . ARG A 1 466 ? 40.48076 56.19968 18.78224 1.000 87.20002 466 ARG A CA 1
ATOM 3344 C C . ARG A 1 466 ? 41.34114 55.45440 17.77256 1.000 84.55927 466 ARG A C 1
ATOM 3345 O O . ARG A 1 466 ? 42.33753 54.82140 18.13941 1.000 76.25381 466 ARG A O 1
ATOM 3353 N N . THR A 1 467 ? 40.94633 55.52842 16.50411 1.000 89.97691 467 THR A N 1
ATOM 3354 C CA . THR A 1 467 ? 41.68115 54.85947 15.43874 1.000 90.86836 467 THR A CA 1
ATOM 3355 C C . THR A 1 467 ? 43.13461 55.33658 15.38867 1.000 86.80638 467 THR A C 1
ATOM 3356 O O . THR A 1 467 ? 43.42046 56.53624 15.46699 1.000 86.22583 467 THR A O 1
ATOM 3360 N N . SER A 1 468 ? 44.05716 54.38034 15.26303 1.000 86.89072 468 SER A N 1
ATOM 3361 C CA . SER A 1 468 ? 45.48187 54.67784 15.38020 1.000 98.73254 468 SER A CA 1
ATOM 3362 C C . SER A 1 468 ? 45.97219 55.71107 14.36605 1.000 105.51497 468 SER A C 1
ATOM 3363 O O . SER A 1 468 ? 46.99393 56.36017 14.60904 1.000 112.53932 468 SER A O 1
ATOM 3366 N N . THR A 1 469 ? 45.28238 55.88645 13.24043 1.000 107.10350 469 THR A N 1
ATOM 3367 C CA . THR A 1 469 ? 45.65952 56.89499 12.25834 1.000 111.38525 469 THR A CA 1
ATOM 3368 C C . THR A 1 469 ? 44.84493 58.17368 12.39187 1.000 108.92772 469 THR A C 1
ATOM 3369 O O . THR A 1 469 ? 44.65985 58.89309 11.40328 1.000 113.00964 469 THR A O 1
ATOM 3373 N N . SER A 1 470 ? 44.33703 58.46960 13.58418 1.000 104.39482 470 SER A N 1
ATOM 3374 C CA . SER A 1 470 ? 43.62420 59.72499 13.77066 1.000 98.41691 470 SER A CA 1
ATOM 3375 C C . SER A 1 470 ? 44.60483 60.86146 13.58059 1.000 97.68494 470 SER A C 1
ATOM 3376 O O . SER A 1 470 ? 45.54263 61.03063 14.36726 1.000 106.65507 470 SER A O 1
ATOM 3379 N N . LEU A 1 471 ? 44.40358 61.62611 12.52627 1.000 90.15931 471 LEU A N 1
ATOM 3380 C CA . LEU A 1 471 ? 45.27650 62.75378 12.27603 1.000 100.72785 471 LEU A CA 1
ATOM 3381 C C . LEU A 1 471 ? 44.84849 63.98840 13.05032 1.000 101.82660 471 LEU A C 1
ATOM 3382 O O . LEU A 1 471 ? 45.46014 65.05098 12.90735 1.000 107.47796 471 LEU A O 1
ATOM 3387 N N . TRP A 1 472 ? 43.83210 63.86056 13.88673 1.000 106.39139 472 TRP A N 1
ATOM 3388 C CA . TRP A 1 472 ? 43.40695 64.94101 14.75550 1.000 106.30088 472 TRP A CA 1
ATOM 3389 C C . TRP A 1 472 ? 44.23597 64.95541 16.03552 1.000 102.39558 472 TRP A C 1
ATOM 3390 O O . TRP A 1 472 ? 45.00965 64.03653 16.31860 1.000 101.25059 472 TRP A O 1
ATOM 3401 N N . GLY A 1 473 ? 44.07115 66.02349 16.81198 1.000 107.6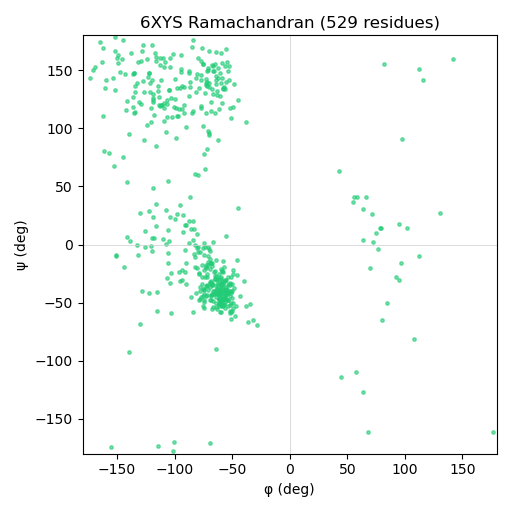1164 473 GLY A N 1
ATOM 3402 C CA . GLY A 1 473 ? 44.77033 66.11015 18.08325 1.000 109.70096 473 GLY A CA 1
ATOM 3403 C C . GLY A 1 473 ? 44.31204 65.02847 19.04587 1.000 112.78624 473 GLY A C 1
ATOM 3404 O O . GLY A 1 473 ? 43.12872 64.68330 19.10506 1.000 110.44368 473 GLY A O 1
ATOM 3405 N N . GLU A 1 474 ? 45.26479 64.48195 19.81164 1.000 111.11517 474 GLU A N 1
ATOM 3406 C CA . GLU A 1 474 ? 44.92037 63.36473 20.68354 1.000 108.80395 474 GLU A CA 1
ATOM 3407 C C . GLU A 1 474 ? 43.87892 63.76616 21.70945 1.000 102.06330 474 GLU A C 1
ATOM 3408 O O . GLU A 1 474 ? 43.06992 62.93232 22.13137 1.000 97.11474 474 GLU A O 1
ATOM 3414 N N . TRP A 1 475 ? 43.86268 65.04423 22.09031 1.000 100.56389 475 TRP A N 1
ATOM 3415 C CA . TRP A 1 475 ? 42.90059 65.52489 23.07266 1.000 95.01529 475 TRP A CA 1
ATOM 3416 C C . TRP A 1 475 ? 41.47015 65.42652 22.57002 1.000 91.58423 475 TRP A C 1
ATOM 3417 O O . TRP A 1 475 ? 40.54670 65.25716 23.38146 1.000 80.10076 475 TRP A O 1
ATOM 3428 N N . MET A 1 476 ? 41.25789 65.53296 21.24568 1.000 82.51700 476 MET A N 1
ATOM 3429 C CA . MET A 1 476 ? 39.90718 65.36522 20.72206 1.000 78.59383 476 MET A CA 1
ATOM 3430 C C . MET A 1 476 ? 39.45084 63.91772 20.69863 1.000 76.31695 476 MET A C 1
ATOM 3431 O O . MET A 1 476 ? 38.30102 63.65996 20.32754 1.000 73.78532 476 MET A O 1
ATOM 3436 N N . GLY A 1 477 ? 40.31539 62.98183 21.08774 1.000 77.30979 477 GLY A N 1
ATOM 3437 C CA . GLY A 1 477 ? 39.95517 61.58191 21.21112 1.000 87.91417 477 GLY A CA 1
ATOM 3438 C C . GLY A 1 477 ? 39.13799 60.99944 20.07107 1.000 85.08069 477 GLY A C 1
ATOM 3439 O O . GLY A 1 477 ? 39.61697 60.89828 18.93569 1.000 85.60126 477 GLY A O 1
ATOM 3440 N N . VAL A 1 478 ? 37.89959 60.61998 20.36106 1.000 70.65244 478 VAL A N 1
ATOM 3441 C CA . VAL A 1 478 ? 37.05893 59.93053 19.39635 1.000 74.65711 478 VAL A CA 1
ATOM 3442 C C . VAL A 1 478 ? 36.13543 60.97113 18.77698 1.000 73.76119 478 VAL A C 1
ATOM 3443 O O . VAL A 1 478 ? 35.04181 61.23968 19.26611 1.000 65.86572 478 VAL A O 1
ATOM 3447 N N . LEU A 1 479 ? 36.58210 61.54935 17.65927 1.000 76.11584 479 LEU A N 1
ATOM 3448 C CA . LEU A 1 479 ? 35.80934 62.59136 17.00310 1.000 76.24735 479 LEU A CA 1
ATOM 3449 C C . LEU A 1 479 ? 34.48347 62.06620 16.48045 1.000 76.82894 479 LEU A C 1
ATOM 3450 O O . LEU A 1 479 ? 34.31020 60.87793 16.18850 1.000 79.86825 479 LEU A O 1
ATOM 3455 N N . HIS A 1 480 ? 33.55678 62.99602 16.34725 1.000 73.77753 480 HIS A N 1
ATOM 3456 C CA . HIS A 1 480 ? 32.32940 62.75930 15.62752 1.000 76.66315 480 HIS A CA 1
ATOM 3457 C C . HIS A 1 480 ? 32.62894 62.40433 14.17487 1.000 89.04085 480 HIS A C 1
ATOM 3458 O O . HIS A 1 480 ? 33.35434 63.12025 13.47664 1.000 84.37535 480 HIS A O 1
ATOM 3465 N N . GLY A 1 481 ? 32.06405 61.28896 13.72242 1.000 103.14944 481 GLY A N 1
ATOM 3466 C CA . GLY A 1 481 ? 32.30224 60.77046 12.40047 1.000 97.88860 481 GLY A CA 1
ATOM 3467 C C . GLY A 1 481 ? 33.36532 59.69729 12.34095 1.000 91.38579 481 GLY A C 1
ATOM 3468 O O . GLY A 1 481 ? 33.44532 58.98191 11.33795 1.000 100.72971 481 GLY A O 1
ATOM 3469 N N . ASP A 1 482 ? 34.18013 59.57015 13.39020 1.000 78.92723 482 ASP A N 1
ATOM 3470 C CA . ASP A 1 482 ? 35.21336 58.54042 13.44640 1.000 77.80461 482 ASP A CA 1
ATOM 3471 C C . ASP A 1 482 ? 34.64013 57.13105 13.35892 1.000 63.34396 482 ASP A C 1
ATOM 3472 O O . ASP A 1 482 ? 35.37320 56.19137 13.02774 1.000 75.03300 482 ASP A O 1
ATOM 3477 N N . GLU A 1 483 ? 33.36159 56.94503 13.67393 1.000 63.01340 483 GLU A N 1
ATOM 3478 C CA . GLU A 1 483 ? 32.81163 55.59806 13.61764 1.000 65.30333 483 GLU A CA 1
ATOM 3479 C C . GLU A 1 483 ? 32.44472 55.19711 12.19750 1.000 65.87474 483 GLU A C 1
ATOM 3480 O O . GLU A 1 483 ? 32.34988 53.99978 11.91297 1.000 61.34017 483 GLU A O 1
ATOM 3486 N N . ILE A 1 484 ? 32.25828 56.17914 11.31200 1.000 68.58566 484 ILE A N 1
ATOM 3487 C CA . ILE A 1 484 ? 31.84447 55.91052 9.93726 1.000 67.32042 484 ILE A CA 1
ATOM 3488 C C . ILE A 1 484 ? 32.74204 54.85319 9.30682 1.000 70.47450 484 ILE A C 1
ATOM 3489 O O . ILE A 1 484 ? 32.29310 53.74420 8.99023 1.000 61.19954 484 ILE A O 1
ATOM 3494 N N . GLU A 1 485 ? 34.03495 55.16646 9.15282 1.000 76.91736 485 GLU A N 1
ATOM 3495 C CA . GLU A 1 485 ? 34.91930 54.27669 8.39915 1.000 86.46723 485 GLU A CA 1
ATOM 3496 C C . GLU A 1 485 ? 34.96444 52.88867 8.99684 1.000 80.62746 485 GLU A C 1
ATOM 3497 O O . GLU A 1 485 ? 35.26621 51.92346 8.28653 1.000 85.60024 485 GLU A O 1
ATOM 3503 N N . TYR A 1 486 ? 34.64435 52.77809 10.28136 1.000 83.16594 486 TYR A N 1
ATOM 3504 C CA . TYR A 1 486 ? 34.66349 51.50941 10.99045 1.000 71.99676 486 TYR A CA 1
ATOM 3505 C C . TYR A 1 486 ? 33.43259 50.67441 10.65420 1.000 66.37096 486 TYR A C 1
ATOM 3506 O O . TYR A 1 486 ? 33.54251 49.47827 10.35774 1.000 59.93713 486 TYR A O 1
ATOM 3515 N N . PHE A 1 487 ? 32.25488 51.30532 10.69224 1.000 58.84762 487 PHE A N 1
ATOM 3516 C CA . PHE A 1 487 ? 31.01539 50.64875 10.28990 1.000 63.31387 487 PHE A CA 1
ATOM 3517 C C . PHE A 1 487 ? 31.01311 50.28157 8.79794 1.000 70.70599 487 PHE A C 1
ATOM 3518 O O . PHE A 1 487 ? 30.32170 49.33401 8.40007 1.000 68.53011 487 PHE A O 1
ATOM 3526 N N . PHE A 1 488 ? 31.76389 51.01910 7.96027 1.000 58.49837 488 PHE A N 1
ATOM 3527 C CA . PHE A 1 488 ? 31.92890 50.66988 6.55082 1.000 68.21366 488 PHE A CA 1
ATOM 3528 C C . PHE A 1 488 ? 32.96835 49.58453 6.32802 1.000 74.44470 488 PHE A C 1
ATOM 3529 O O . PHE A 1 488 ? 33.16067 49.16038 5.18296 1.000 83.52511 488 PHE A O 1
ATOM 3537 N N . GLY A 1 489 ? 33.64060 49.13432 7.38082 1.000 74.77419 489 GLY A N 1
ATOM 3538 C CA . GLY A 1 489 ? 34.60331 48.06766 7.25977 1.000 66.91677 489 GLY A CA 1
ATOM 3539 C C . GLY A 1 489 ? 35.94148 48.48570 6.71882 1.000 75.61631 489 GLY A C 1
ATOM 3540 O O . GLY A 1 489 ? 36.73862 47.61491 6.33621 1.000 76.73286 489 GLY A O 1
ATOM 3541 N N . GLN A 1 490 ? 36.22739 49.78652 6.67486 1.000 72.54147 490 GLN A N 1
ATOM 3542 C CA . GLN A 1 490 ? 37.48645 50.21952 6.08090 1.000 69.96996 490 GLN A CA 1
ATOM 3543 C C . GLN A 1 490 ? 38.72121 49.61626 6.74926 1.000 73.45032 490 GLN A C 1
ATOM 3544 O O . GLN A 1 490 ? 39.70633 49.39771 6.03883 1.000 77.88299 490 GLN A O 1
ATOM 3550 N N . PRO A 1 491 ? 38.74287 49.34481 8.06388 1.000 81.29953 491 PRO A N 1
ATOM 3551 C CA . PRO A 1 491 ? 39.87415 48.58182 8.62009 1.000 81.51681 491 PRO A CA 1
ATOM 3552 C C . PRO A 1 491 ? 40.16131 47.30600 7.88179 1.000 79.53565 491 PRO A C 1
ATOM 3553 O O . PRO A 1 491 ? 41.30805 46.83987 7.87828 1.000 77.87564 491 PRO A O 1
ATOM 3557 N N . LEU A 1 492 ? 39.15213 46.71349 7.25299 1.000 70.48277 492 LEU A N 1
ATOM 3558 C CA . LEU A 1 492 ? 39.43169 45.49901 6.51762 1.000 75.22588 492 LEU A CA 1
ATOM 3559 C C . LEU A 1 492 ? 40.30866 45.76806 5.30127 1.000 79.30298 492 LEU A C 1
ATOM 3560 O O . LEU A 1 492 ? 40.91835 44.83383 4.77959 1.000 78.34204 492 LEU A O 1
ATOM 3565 N N . ASN A 1 493 ? 40.42199 47.02587 4.87879 1.000 82.32133 493 ASN A N 1
ATOM 3566 C CA . ASN A 1 493 ? 41.21557 47.38891 3.72178 1.000 76.57226 493 ASN A CA 1
ATOM 3567 C C . ASN A 1 493 ? 42.69549 47.23162 4.01847 1.000 79.41156 493 ASN A C 1
ATOM 3568 O O . ASN A 1 493 ? 43.33636 48.16904 4.50052 1.000 80.63701 493 ASN A O 1
ATOM 3573 N N . ASN A 1 494 ? 43.25984 46.07461 3.67112 1.000 82.39912 494 ASN A N 1
ATOM 3574 C CA . ASN A 1 494 ? 44.66940 45.81420 3.94464 1.000 89.05654 494 ASN A CA 1
ATOM 3575 C C . ASN A 1 494 ? 45.60023 46.84345 3.30648 1.000 89.13068 494 ASN A C 1
ATOM 3576 O O . ASN A 1 494 ? 46.78271 46.89242 3.66332 1.000 98.07941 494 ASN A O 1
ATOM 3581 N N . SER A 1 495 ? 45.11448 47.66466 2.37370 1.000 86.43594 495 SER A N 1
ATOM 3582 C CA . SER A 1 495 ? 45.93499 48.73808 1.83022 1.000 94.82610 495 SER A CA 1
ATOM 3583 C C . SER A 1 495 ? 45.87444 49.98972 2.68833 1.000 93.71654 495 SER A C 1
ATOM 3584 O O . SER A 1 495 ? 46.33330 51.05437 2.25832 1.000 97.95948 495 SER A O 1
ATOM 3587 N N . LEU A 1 496 ? 45.34633 49.86292 3.90706 1.000 90.88867 496 LEU A N 1
ATOM 3588 C CA . LEU A 1 496 ? 45.23349 50.94907 4.87533 1.000 92.16601 496 LEU A CA 1
ATOM 3589 C C . LEU A 1 496 ? 45.80877 50.47571 6.20079 1.000 85.79532 496 LEU A C 1
ATOM 3590 O O . LEU A 1 496 ? 45.33238 49.48525 6.76306 1.000 84.07495 496 LEU A O 1
ATOM 3595 N N . GLN A 1 497 ? 46.82798 51.17087 6.69757 1.000 88.18309 497 GLN A N 1
ATOM 3596 C CA . GLN A 1 497 ? 47.55323 50.70813 7.88184 1.000 95.10200 497 GLN A CA 1
ATOM 3597 C C . GLN A 1 497 ? 46.70850 50.95443 9.12378 1.000 101.25906 497 GLN A C 1
ATOM 3598 O O . GLN A 1 497 ? 46.60998 52.07965 9.61467 1.000 105.38830 497 GLN A O 1
ATOM 3604 N N . TYR A 1 498 ? 46.07736 49.89755 9.61738 1.000 99.29376 498 TYR A N 1
ATOM 3605 C CA . TYR A 1 498 ? 45.39990 49.88826 10.90009 1.000 110.24985 498 TYR A CA 1
ATOM 3606 C C . TYR A 1 498 ? 46.01443 48.76030 11.72206 1.000 108.08679 498 TYR A C 1
ATOM 3607 O O . TYR A 1 498 ? 46.39667 47.72763 11.15853 1.000 113.07101 498 TYR A O 1
ATOM 3616 N N . ARG A 1 499 ? 46.14554 48.95584 13.05596 1.000 90.89083 499 ARG A N 1
ATOM 3617 C CA A ARG A 1 499 ? 46.67886 47.88722 13.88496 0.461 90.04669 499 ARG A CA 1
ATOM 3618 C CA B ARG A 1 499 ? 46.63418 47.90212 13.94627 0.539 90.16819 499 ARG A CA 1
ATOM 3619 C C . ARG A 1 499 ? 45.80396 46.64545 13.71687 1.000 88.36247 499 ARG A C 1
ATOM 3620 O O . ARG A 1 499 ? 44.65542 46.73666 13.26329 1.000 79.73115 499 ARG A O 1
ATOM 3635 N N . PRO A 1 500 ? 46.33722 45.46324 14.03167 1.000 93.28833 500 PRO A N 1
ATOM 3636 C CA . PRO A 1 5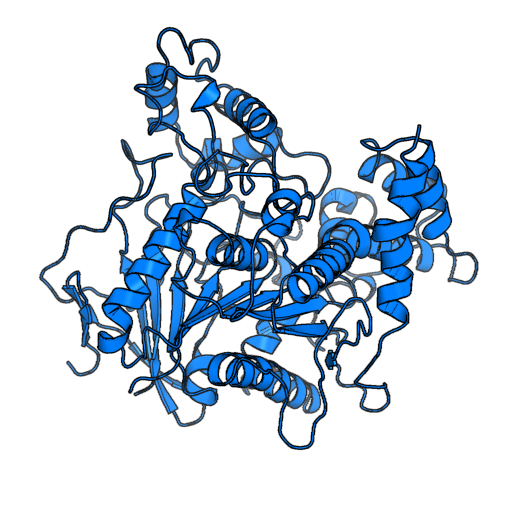00 ? 45.55219 44.23475 13.79564 1.000 100.90671 500 PRO A CA 1
ATOM 3637 C C . PRO A 1 500 ? 44.18930 44.22133 14.47295 1.000 98.73364 500 PRO A C 1
ATOM 3638 O O . PRO A 1 500 ? 43.18061 43.92219 13.81859 1.000 105.09999 500 PRO A O 1
ATOM 3642 N N . VAL A 1 501 ? 44.12108 44.54115 15.76667 1.000 90.84720 501 VAL A N 1
ATOM 3643 C CA . VAL 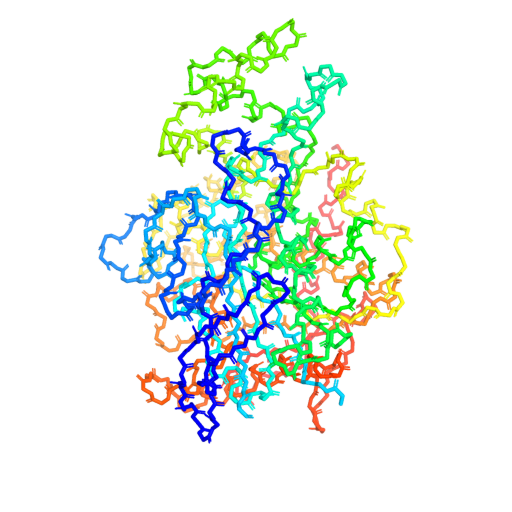A 1 501 ? 42.83407 44.48251 16.45093 1.000 91.97017 501 VAL A CA 1
ATOM 3644 C C . VAL A 1 501 ? 41.91269 45.61825 16.02220 1.000 90.71254 501 VAL A C 1
ATOM 3645 O O . VAL A 1 501 ? 40.69530 45.52918 16.22565 1.000 78.60953 501 VAL A O 1
ATOM 3649 N N . GLU A 1 502 ? 42.44903 46.68272 15.41664 1.000 91.93033 502 GLU A N 1
ATOM 3650 C CA . GLU A 1 502 ? 41.56831 47.64289 14.75759 1.000 84.62305 502 GLU A CA 1
ATOM 3651 C C . GLU A 1 502 ? 40.88819 47.03220 13.53639 1.000 82.81542 502 GLU A C 1
ATOM 3652 O O . GLU A 1 502 ? 39.74956 47.39558 13.21198 1.000 77.64336 502 GLU A O 1
ATOM 3658 N N . ARG A 1 503 ? 41.56447 46.12152 12.83743 1.000 79.87062 503 ARG A N 1
ATOM 3659 C CA . ARG A 1 503 ? 40.87867 45.43431 11.74962 1.000 90.12548 503 ARG A CA 1
ATOM 3660 C C . ARG A 1 503 ? 39.79912 44.51776 12.30156 1.000 95.02238 503 ARG A C 1
ATOM 3661 O O . ARG A 1 503 ? 38.76458 44.32017 11.65255 1.000 86.32736 503 ARG A O 1
ATOM 3669 N N . GLU A 1 504 ? 40.01625 43.96110 13.50018 1.000 94.51058 504 GLU A N 1
ATOM 3670 C CA . GLU A 1 504 ? 38.97544 43.17251 14.15069 1.000 100.87600 504 GLU A CA 1
ATOM 3671 C C . GLU A 1 504 ? 37.86099 44.04266 14.71058 1.000 93.93305 504 GLU A C 1
ATOM 3672 O O . GLU A 1 504 ? 36.75170 43.54105 14.90678 1.000 107.60691 504 GLU A O 1
ATOM 3678 N N . LEU A 1 505 ? 38.11922 45.32917 14.96439 1.000 76.70051 505 LEU A N 1
ATOM 3679 C CA . LEU A 1 505 ? 37.03160 46.21745 15.36326 1.000 75.36301 505 LEU A CA 1
ATOM 3680 C C . LEU A 1 505 ? 36.19533 46.64086 14.16285 1.000 79.47975 505 LEU A C 1
ATOM 3681 O O . LEU A 1 505 ? 34.96174 46.72828 14.26132 1.000 74.78754 505 LEU A O 1
ATOM 3686 N N . GLY A 1 506 ? 36.85040 46.92702 13.02966 1.000 78.39645 506 GLY A N 1
ATOM 3687 C CA . GLY A 1 506 ? 36.10645 47.12234 11.79823 1.000 66.67568 506 GLY A CA 1
ATOM 3688 C C . GLY A 1 506 ? 35.31099 45.88619 11.42938 1.000 66.22694 506 GLY A C 1
ATOM 3689 O O . GLY A 1 506 ? 34.08820 45.93784 11.29386 1.000 63.82853 506 GLY A O 1
ATOM 3690 N N . LYS A 1 507 ? 36.00713 44.75584 11.27207 1.000 68.77888 507 LYS A N 1
ATOM 3691 C CA . LYS A 1 507 ? 35.38947 43.43953 11.13059 1.000 69.01839 507 LYS A CA 1
ATOM 3692 C C . LYS A 1 507 ? 34.12651 43.30739 11.96371 1.000 82.52114 507 LYS A C 1
ATOM 3693 O O . LYS A 1 507 ? 33.06448 42.93979 11.44614 1.000 88.01836 507 LYS A O 1
ATOM 3699 N N . ARG A 1 508 ? 34.22093 43.64157 13.25737 1.000 86.49128 508 ARG A N 1
ATOM 3700 C CA . ARG A 1 508 ? 33.07054 43.51595 14.14742 1.000 79.31791 508 ARG A CA 1
ATOM 3701 C C . ARG A 1 508 ? 32.04469 44.61437 13.89252 1.000 66.24473 508 ARG A C 1
ATOM 3702 O O . ARG A 1 508 ? 30.83737 44.34481 13.79693 1.000 61.68281 508 ARG A O 1
ATOM 3710 N N . MET A 1 509 ? 32.49882 45.86599 13.79631 1.000 62.02882 509 MET A N 1
ATOM 3711 C CA . MET A 1 509 ? 31.54396 46.95202 13.60550 1.000 64.71220 509 MET A CA 1
ATOM 3712 C C . MET A 1 509 ? 30.81425 46.81269 12.27187 1.000 68.23683 509 MET A C 1
ATOM 3713 O O . MET A 1 509 ? 29.58124 46.93010 12.22381 1.000 61.16068 509 MET A O 1
ATOM 3718 N N . LEU A 1 510 ? 31.55540 46.51844 11.18466 1.000 65.17309 510 LEU A N 1
ATOM 3719 C CA . LEU A 1 510 ? 30.92243 46.24048 9.89512 1.000 67.88278 510 LEU A CA 1
ATOM 3720 C C . LEU A 1 510 ? 29.91895 45.10212 10.00928 1.000 70.97566 510 LEU A C 1
ATOM 3721 O O . LEU A 1 510 ? 28.79434 45.20159 9.50114 1.000 77.59645 510 LEU A O 1
ATOM 3726 N N . SER A 1 511 ? 30.30115 44.01890 10.68972 1.000 59.29794 511 SER A N 1
ATOM 3727 C CA . SER A 1 511 ? 29.39647 42.88080 10.84216 1.000 67.67891 511 SER A CA 1
ATOM 3728 C C . SER A 1 511 ? 28.14599 43.22930 11.64301 1.000 66.94555 511 SER A C 1
ATOM 3729 O O . SER A 1 511 ? 27.05497 42.72960 11.33308 1.000 64.91306 511 SER A O 1
ATOM 3732 N N . ALA A 1 512 ? 28.27911 44.04422 12.69915 1.000 65.00971 512 ALA A N 1
ATOM 3733 C CA . ALA A 1 512 ? 27.08698 44.46423 13.43228 1.000 62.50986 512 ALA A CA 1
ATOM 3734 C C . ALA A 1 512 ? 26.12417 45.22174 12.51441 1.000 52.24657 512 ALA A C 1
ATOM 3735 O O . ALA A 1 512 ? 24.90065 45.06809 12.61673 1.000 51.44951 512 ALA A O 1
ATOM 3737 N N . VAL A 1 513 ? 26.65158 46.01981 11.58963 1.000 60.16290 513 VAL A N 1
ATOM 3738 C CA . VAL A 1 513 ? 25.77385 46.71080 10.64198 1.000 64.42577 513 VAL A CA 1
ATOM 3739 C C . VAL A 1 513 ? 25.12144 45.71977 9.67679 1.000 55.85929 513 VAL A C 1
ATOM 3740 O O . VAL A 1 513 ? 23.90468 45.75340 9.46320 1.000 49.73582 513 VAL A O 1
ATOM 3744 N N . ILE A 1 514 ? 25.90867 44.81189 9.09684 1.000 52.49199 514 ILE A N 1
ATOM 3745 C CA . ILE A 1 514 ? 25.33803 43.79600 8.21361 1.000 54.78659 514 ILE A CA 1
ATOM 3746 C C . ILE A 1 514 ? 24.30124 42.96257 8.95783 1.000 63.52366 514 ILE A C 1
ATOM 3747 O O . ILE A 1 514 ? 23.16285 42.79704 8.50250 1.000 65.70225 514 ILE A O 1
ATOM 3752 N N . GLU A 1 515 ? 24.68643 42.41226 10.11080 1.000 64.08324 515 GLU A N 1
ATOM 3753 C CA . GLU A 1 515 ? 23.77011 41.56177 10.85926 1.000 59.25006 515 GLU A CA 1
ATOM 3754 C C . GLU A 1 515 ? 22.50087 42.31657 11.20813 1.000 55.10846 515 GLU A C 1
ATOM 3755 O O . GLU A 1 515 ? 21.39606 41.76915 11.11773 1.000 53.75871 515 GLU A O 1
ATOM 3761 N N . PHE A 1 516 ? 22.64079 43.58328 11.60172 1.000 54.81288 516 PHE A N 1
ATOM 3762 C CA . PHE A 1 516 ? 21.46948 44.40951 11.83976 1.000 53.49199 516 PHE A CA 1
ATOM 3763 C C . PHE A 1 516 ? 20.58266 44.45615 10.60867 1.000 54.35954 516 PHE A C 1
ATOM 3764 O O . PHE A 1 516 ? 19.38439 44.15739 10.68281 1.000 49.68474 516 PHE A O 1
ATOM 3772 N N . ALA A 1 517 ? 21.16267 44.84426 9.46556 1.000 50.20802 517 ALA A N 1
ATOM 3773 C CA . ALA A 1 517 ? 20.39868 44.91983 8.22536 1.000 53.79466 517 ALA A CA 1
ATOM 3774 C C . ALA A 1 517 ? 19.73188 43.58849 7.91914 1.000 61.69669 517 ALA A C 1
ATOM 3775 O O . ALA A 1 517 ? 18.56237 43.54889 7.52309 1.000 67.17983 517 ALA A O 1
ATOM 3777 N N . LYS A 1 518 ? 20.44809 42.48281 8.12992 1.000 60.85644 518 LYS A N 1
ATOM 3778 C CA . LYS A 1 518 ? 19.87867 41.18583 7.79313 1.000 60.48661 518 LYS A CA 1
ATOM 3779 C C . LYS A 1 518 ? 18.76219 40.80500 8.74907 1.000 59.30765 518 LYS A C 1
ATOM 3780 O O . LYS A 1 518 ? 17.74095 40.25399 8.32244 1.000 61.95764 518 LYS A O 1
ATOM 3786 N N . THR A 1 519 ? 18.92565 41.10836 10.04326 1.000 59.55784 519 THR A N 1
ATOM 3787 C CA . THR A 1 519 ? 18.05758 40.56202 11.07723 1.000 56.42600 519 THR A CA 1
ATOM 3788 C C . THR A 1 519 ? 17.39360 41.59563 11.97381 1.000 60.73812 519 THR A C 1
ATOM 3789 O O . THR A 1 519 ? 16.61767 41.20777 12.84940 1.000 61.52770 519 THR A O 1
ATOM 3793 N N . GLY A 1 520 ? 17.67130 42.88412 11.80554 1.000 62.00693 520 GLY A N 1
ATOM 3794 C CA . GLY A 1 520 ? 17.20330 43.84658 12.78034 1.000 69.39672 520 GLY A CA 1
ATOM 3795 C C . GLY A 1 520 ? 17.93393 43.79961 14.10170 1.000 66.99624 520 GLY A C 1
ATOM 3796 O O . GLY A 1 520 ? 17.60301 44.56551 15.00859 1.000 66.96897 520 GLY A O 1
ATOM 3797 N N . ASN A 1 521 ? 18.93133 42.94085 14.23367 1.000 70.26537 521 ASN A N 1
ATOM 3798 C CA . ASN A 1 521 ? 19.62921 42.75489 15.49638 1.000 66.61267 521 ASN A CA 1
ATOM 3799 C C . ASN A 1 521 ? 21.12708 42.74168 15.24636 1.000 67.96340 521 ASN A C 1
ATOM 3800 O O . ASN A 1 521 ? 21.63786 41.80406 14.59374 1.000 67.60222 521 ASN A O 1
ATOM 3805 N N . PRO A 1 522 ? 21.86349 43.73908 15.73987 1.000 62.73729 522 PRO A N 1
ATOM 3806 C CA . PRO A 1 522 ? 23.30171 43.78790 15.47850 1.000 67.79808 522 PRO A CA 1
ATOM 3807 C C . PRO A 1 522 ? 24.07208 42.72938 16.22048 1.000 70.50860 522 PRO A C 1
ATOM 3808 O O . PRO A 1 522 ? 25.26045 42.54259 15.93623 1.000 78.29971 522 PRO A O 1
ATOM 3812 N N . ALA A 1 523 ? 23.44372 42.03063 17.15418 1.000 76.58692 523 ALA A N 1
ATOM 3813 C CA . ALA A 1 523 ? 24.18331 41.10498 17.99630 1.000 85.28271 523 ALA A CA 1
ATOM 3814 C C . ALA A 1 523 ? 24.61962 39.89202 17.19216 1.000 92.52129 523 ALA A C 1
ATOM 3815 O O . ALA A 1 523 ? 23.98083 39.50306 16.20991 1.000 82.92123 523 ALA A O 1
ATOM 3817 N N . GLN A 1 524 ? 25.72269 39.29527 17.62714 1.000 106.15168 524 GLN A N 1
ATOM 3818 C CA . GLN A 1 524 ? 26.29363 38.12642 16.98705 1.000 116.60765 524 GLN A CA 1
ATOM 3819 C C . GLN A 1 524 ? 25.92668 36.87461 17.77186 1.000 122.48454 524 GLN A C 1
ATOM 3820 O O . GLN A 1 524 ? 25.20361 36.91382 18.77105 1.000 123.29053 524 GLN A O 1
ATOM 3826 N N . ASP A 1 525 ? 26.43507 35.74407 17.30599 1.000 124.58059 525 ASP A N 1
ATOM 3827 C CA . ASP A 1 525 ? 26.23598 34.49663 18.02263 1.000 132.18958 525 ASP A CA 1
ATOM 3828 C C . ASP A 1 525 ? 27.06897 34.50024 19.29659 1.000 128.82590 525 ASP A C 1
ATOM 3829 O O . ASP A 1 525 ? 28.22647 34.93162 19.28851 1.000 132.28154 525 ASP A O 1
ATOM 3834 N N . GLY A 1 526 ? 26.47278 34.04789 20.39979 1.000 120.22463 526 GLY A N 1
ATOM 3835 C CA . GLY A 1 526 ? 27.20878 33.89688 21.64079 1.000 116.13626 526 GLY A CA 1
ATOM 3836 C C . GLY A 1 526 ? 27.73208 35.20680 22.18708 1.000 109.05342 526 GLY A C 1
ATOM 3837 O O . GLY A 1 526 ? 28.45397 35.24081 23.19204 1.000 112.93948 526 GLY A O 1
ATOM 3838 N N . GLU A 1 527 ? 27.38221 36.29422 21.51214 1.000 94.74786 527 GLU A N 1
ATOM 3839 C CA . GLU A 1 527 ? 27.67744 37.63736 21.97433 1.000 89.78609 527 GLU A CA 1
ATOM 3840 C C . GLU A 1 527 ? 26.36143 38.26205 22.38959 1.000 80.85944 527 GLU A C 1
ATOM 3841 O O . GLU A 1 527 ? 25.44551 38.39850 21.56979 1.000 76.36596 527 GLU A O 1
ATOM 3847 N N . GLU A 1 528 ? 26.25202 38.59265 23.66691 1.000 74.64175 528 GLU A N 1
ATOM 3848 C CA . GLU A 1 528 ? 25.06200 39.26477 24.13618 1.000 73.16964 528 GLU A CA 1
ATOM 3849 C C . GLU A 1 528 ? 25.12164 40.72027 23.72876 1.000 67.65704 528 GLU A C 1
ATOM 3850 O O . GLU A 1 528 ? 26.19380 41.33391 23.72662 1.000 59.27039 528 GLU A O 1
ATOM 3856 N N . TRP A 1 529 ? 23.96723 41.25247 23.34829 1.000 61.36434 529 TRP A N 1
ATOM 3857 C CA . TRP A 1 529 ? 23.78422 42.67180 23.09585 1.000 59.55385 529 TRP A CA 1
ATOM 3858 C C . TRP A 1 529 ? 22.29139 42.92061 23.15118 1.000 65.60019 529 TRP A C 1
ATOM 3859 O O . TRP A 1 529 ? 21.62297 43.00408 22.11037 1.000 64.58743 529 TRP A O 1
ATOM 3870 N N . PRO A 1 530 ? 21.74431 43.04652 24.35206 1.000 61.49699 530 PRO A N 1
ATOM 3871 C CA . PRO A 1 530 ? 20.29631 43.14852 24.50930 1.000 59.44502 530 PRO A CA 1
ATOM 3872 C C . PRO A 1 530 ? 19.79428 44.53292 24.13304 1.000 55.06641 530 PRO A C 1
ATOM 3873 O O . PRO A 1 530 ? 20.55498 45.48764 23.95130 1.000 55.48477 530 PRO A O 1
ATOM 3877 N N . ASN A 1 531 ? 18.47370 44.61352 24.03037 1.000 52.68740 531 ASN A N 1
ATOM 3878 C CA . ASN A 1 531 ? 17.80926 45.85132 23.67250 1.000 62.54748 531 ASN A CA 1
ATOM 3879 C C . ASN A 1 531 ? 18.07149 46.93909 24.70332 1.000 65.92947 531 ASN A C 1
ATOM 3880 O O . ASN A 1 531 ? 18.26466 46.67639 25.89171 1.000 72.53987 531 ASN A O 1
ATOM 3885 N N . PHE A 1 532 ? 18.02546 48.17128 24.23007 1.000 65.02450 532 PHE A N 1
ATOM 3886 C CA . PHE A 1 532 ? 18.16979 49.36477 25.04350 1.000 66.04973 532 PHE A CA 1
ATOM 3887 C C . PHE A 1 532 ? 16.77361 49.91900 25.28969 1.000 70.69724 532 PHE A C 1
ATOM 3888 O O . PHE A 1 532 ? 16.06671 50.25627 24.33442 1.000 78.18301 532 PHE A O 1
ATOM 3896 N N . SER A 1 533 ? 16.36627 49.98499 26.55610 1.000 70.02922 533 SER A N 1
ATOM 3897 C CA . SER A 1 533 ? 15.12373 50.63836 26.95168 1.000 67.86658 533 SER A CA 1
ATOM 3898 C C . SER A 1 533 ? 15.42757 51.62641 28.07118 1.000 58.89307 533 SER A C 1
ATOM 3899 O O . SER A 1 533 ? 16.52161 51.62173 28.64587 1.000 52.41102 533 SER A O 1
ATOM 3902 N N . LYS A 1 534 ? 14.46280 52.50634 28.35913 1.000 55.00603 534 LYS A N 1
ATOM 3903 C CA . LYS A 1 534 ? 14.62556 53.40185 29.50175 1.000 65.88446 534 LYS A CA 1
ATOM 3904 C C . LYS A 1 534 ? 14.88641 52.61486 30.78355 1.000 58.83258 534 LYS A C 1
ATOM 3905 O O . LYS A 1 534 ? 15.70816 53.02207 31.61003 1.000 49.90393 534 LYS A O 1
ATOM 3911 N N . GLU A 1 535 ? 14.23987 51.44785 30.92231 1.000 65.88024 535 GLU A N 1
ATOM 3912 C CA . GLU A 1 535 ? 14.36248 50.59069 32.10383 1.000 71.12328 535 GLU A CA 1
ATOM 3913 C C . GLU A 1 535 ? 15.71419 49.89661 32.17781 1.000 73.17014 535 GLU A C 1
ATOM 3914 O O . GLU A 1 535 ? 16.17721 49.55420 33.26980 1.000 76.95770 535 GLU A O 1
ATOM 3920 N N . ASP A 1 536 ? 16.34171 49.64828 31.03923 1.000 69.33879 536 ASP A N 1
ATOM 3921 C CA . ASP A 1 536 ? 17.63188 48.96457 30.98526 1.000 67.87906 536 ASP A CA 1
ATOM 3922 C C . ASP A 1 536 ? 18.40839 49.59449 29.84057 1.000 70.32193 536 ASP A C 1
ATOM 3923 O O . ASP A 1 536 ? 18.55263 49.01154 28.76031 1.000 62.93538 536 ASP A O 1
ATOM 3928 N N . PRO A 1 537 ? 18.92125 50.80627 30.04491 1.000 65.63153 537 PRO A N 1
ATOM 3929 C CA . PRO A 1 537 ? 19.57858 51.53631 28.95221 1.000 45.77230 537 PRO A CA 1
ATOM 3930 C C . PRO A 1 537 ? 21.00082 51.04040 28.73792 1.000 54.76811 537 PRO A C 1
ATOM 3931 O O . PRO A 1 537 ? 21.97685 51.78610 28.88560 1.000 63.74758 537 PRO A O 1
ATOM 3935 N N . VAL A 1 538 ? 21.10828 49.73611 28.42852 1.000 57.87252 538 VAL A N 1
ATOM 3936 C CA . VAL A 1 538 ? 22.38319 49.06034 28.19372 1.000 60.95798 538 VAL A CA 1
ATOM 3937 C C . VAL A 1 538 ? 22.82761 49.34831 26.77209 1.000 59.07881 538 VAL A C 1
ATOM 3938 O O . VAL A 1 538 ? 22.00315 49.42573 25.85735 1.000 61.15788 538 VAL A O 1
ATOM 3942 N N . TYR A 1 539 ? 24.13324 49.50660 26.58361 1.000 60.62525 539 TYR A N 1
ATOM 3943 C CA . TYR A 1 539 ? 24.69330 49.77815 25.27359 1.000 59.80618 539 TYR A CA 1
ATOM 3944 C C . TYR A 1 539 ? 25.93471 48.92289 25.07088 1.000 67.28967 539 TYR A C 1
ATOM 3945 O O . TYR A 1 539 ? 26.65271 48.60175 26.02144 1.000 72.41257 539 TYR A O 1
ATOM 3954 N N . TYR A 1 540 ? 26.15624 48.52183 23.82073 1.000 64.63723 540 TYR A N 1
ATOM 3955 C CA . TYR A 1 540 ? 27.39247 47.85527 23.45493 1.000 61.44840 540 TYR A CA 1
ATOM 3956 C C . TYR A 1 540 ? 28.47079 48.90578 23.26159 1.000 64.69967 540 TYR A C 1
ATOM 3957 O O . TYR A 1 540 ? 28.19688 50.03822 22.85592 1.000 65.77446 540 TYR A O 1
ATOM 3966 N N . ILE A 1 541 ? 29.69977 48.54511 23.60184 1.000 56.35558 541 ILE A N 1
ATOM 3967 C CA . ILE A 1 541 ? 30.81661 49.47017 23.50213 1.000 64.43291 541 ILE A CA 1
ATOM 3968 C C . ILE A 1 541 ? 31.80133 48.87614 22.51643 1.000 72.78608 541 ILE A C 1
ATOM 3969 O O . ILE A 1 541 ? 32.26974 47.74195 22.69554 1.000 79.85336 541 ILE A O 1
ATOM 3974 N N . PHE A 1 542 ? 32.10452 49.62712 21.47164 1.000 67.63712 542 PHE A N 1
ATOM 3975 C CA . PHE A 1 542 ? 33.09817 49.20683 20.50286 1.000 75.02268 542 PHE A CA 1
ATOM 3976 C C . PHE A 1 542 ? 34.41761 49.85017 20.88685 1.000 62.51901 542 PHE A C 1
ATOM 3977 O O . PHE A 1 542 ? 34.53809 51.08227 20.87796 1.000 62.00081 542 PHE A O 1
ATOM 3985 N N . SER A 1 543 ? 35.39430 49.02141 21.22559 1.000 65.12148 543 SER A N 1
ATOM 3986 C CA . SER A 1 543 ? 36.76993 49.47994 21.35536 1.000 78.24040 543 SER A CA 1
ATOM 3987 C C . SER A 1 543 ? 37.67633 48.27513 21.14120 1.000 80.66278 543 SER A C 1
ATOM 3988 O O . SER A 1 543 ? 37.21027 47.18732 20.78459 1.000 82.15390 543 SER A O 1
ATOM 3991 N N . THR A 1 544 ? 38.98321 48.47549 21.33483 1.000 73.24376 544 THR A N 1
ATOM 3992 C CA . THR A 1 544 ? 39.95446 47.40702 21.14629 1.000 76.32582 544 THR A CA 1
ATOM 3993 C C . THR A 1 544 ? 40.81839 47.22452 22.37450 1.000 93.88713 544 THR A C 1
ATOM 3994 O O . THR A 1 544 ? 41.84969 46.55027 22.29866 1.000 96.63576 544 THR A O 1
ATOM 3998 N N . ASP A 1 545 ? 40.45059 47.85155 23.48443 1.000 97.58483 545 ASP A N 1
ATOM 3999 C CA . ASP A 1 545 ? 40.82404 47.33754 24.78871 1.000 97.94163 545 ASP A CA 1
ATOM 4000 C C . ASP A 1 545 ? 39.89989 46.16701 25.07579 1.000 88.57177 545 ASP A C 1
ATOM 4001 O O . ASP A 1 545 ? 38.67909 46.33511 25.14337 1.000 82.00889 545 ASP A O 1
ATOM 4006 N N . ASP A 1 546 ? 40.46865 44.98125 25.21777 1.000 91.79444 546 ASP A N 1
ATOM 4007 C CA . ASP A 1 546 ? 39.66397 43.80017 25.47095 1.000 99.18483 546 ASP A CA 1
ATOM 4008 C C . ASP A 1 546 ? 39.45971 43.53614 26.96433 1.000 104.96375 546 ASP A C 1
ATOM 4009 O O . ASP A 1 546 ? 39.06408 42.41973 27.32491 1.000 99.26520 546 ASP A O 1
ATOM 4014 N N . LYS A 1 547 ? 39.71812 44.54196 27.82324 1.000 117.12155 547 LYS A N 1
ATOM 4015 C CA . LYS A 1 547 ? 39.45155 44.48304 29.25971 1.000 122.39954 547 LYS A CA 1
ATOM 4016 C C . LYS A 1 547 ? 38.51656 45.60445 29.71503 1.000 114.83248 547 LYS A C 1
ATOM 4017 O O . LYS A 1 547 ? 38.56422 46.04115 30.86731 1.000 113.05477 547 LYS A O 1
ATOM 4023 N N . ILE A 1 548 ? 37.63957 46.07472 28.84681 1.000 106.14787 548 ILE A N 1
ATOM 4024 C CA . ILE A 1 548 ? 36.53416 46.87479 29.31941 1.000 96.95730 548 ILE A CA 1
ATOM 4025 C C . ILE A 1 548 ? 35.29980 45.99052 29.29676 1.000 96.25997 548 ILE A C 1
ATOM 4026 O O . ILE A 1 548 ? 35.26406 44.94161 28.64287 1.000 92.87936 548 ILE A O 1
ATOM 4031 N N . GLU A 1 549 ? 34.28627 46.38562 30.05805 1.000 87.14028 549 GLU A N 1
ATOM 4032 C CA . GLU A 1 549 ? 33.03529 45.64695 30.02387 1.000 87.48390 549 GLU A CA 1
ATOM 4033 C C . GLU A 1 549 ? 32.30141 46.03554 28.75473 1.000 77.83142 549 GLU A C 1
ATOM 4034 O O . GLU A 1 549 ? 31.99898 47.21493 28.55326 1.000 77.58186 549 GLU A O 1
ATOM 4040 N N . LYS A 1 550 ? 32.05485 45.05294 27.88419 1.000 74.71666 550 LYS A N 1
ATOM 4041 C CA . LYS A 1 550 ? 31.38488 45.33427 26.61685 1.000 73.93832 550 LYS A CA 1
ATOM 4042 C C . LYS A 1 550 ? 30.02114 45.97878 26.84500 1.000 73.34359 550 LYS A C 1
ATOM 4043 O O . LYS A 1 550 ? 29.69317 47.00626 26.24116 1.000 70.75076 550 LYS A O 1
ATOM 4049 N N . LEU A 1 551 ? 29.22720 45.41716 27.74679 1.000 71.99085 551 LEU A N 1
ATOM 4050 C CA . LEU A 1 551 ? 27.92368 45.97401 28.06977 1.000 68.52948 551 LEU A CA 1
ATOM 4051 C C . LEU A 1 551 ? 28.02508 46.87387 29.30141 1.000 69.28272 551 LEU A C 1
ATOM 4052 O O . LEU A 1 551 ? 28.67604 46.52118 30.29498 1.000 74.05694 551 LEU A O 1
ATOM 4057 N N . ALA A 1 552 ? 27.39218 48.04110 29.21615 1.000 62.62420 552 ALA A N 1
ATOM 4058 C CA . ALA A 1 552 ? 27.46316 49.08126 30.22815 1.000 65.99515 552 ALA A CA 1
ATOM 4059 C C . ALA A 1 552 ? 26.13180 49.81872 30.25178 1.000 72.20401 552 ALA A C 1
ATOM 4060 O O . ALA A 1 552 ? 25.45129 49.93579 29.22383 1.000 65.58459 552 ALA A O 1
ATOM 4062 N N . ARG A 1 553 ? 25.75820 50.31076 31.43064 1.000 70.73746 553 ARG A N 1
ATOM 4063 C CA . ARG A 1 553 ? 24.54440 51.12263 31.51445 1.000 71.45384 553 ARG A CA 1
ATOM 4064 C C . ARG A 1 553 ? 24.77364 52.44904 32.21585 1.000 75.48146 553 ARG A C 1
ATOM 4065 O O . ARG A 1 553 ? 24.24402 53.47111 31.77350 1.000 74.27084 553 ARG A O 1
ATOM 4073 N N . GLY A 1 554 ? 25.56893 52.45783 33.28201 1.000 84.07227 554 GLY A N 1
ATOM 4074 C CA . GLY A 1 554 ? 25.65861 53.57311 34.19463 1.000 80.92630 554 GLY A CA 1
ATOM 4075 C C . GLY A 1 554 ? 26.16891 54.88002 33.62276 1.000 74.90670 554 GLY A C 1
ATOM 4076 O O . GLY A 1 554 ? 25.50686 55.91842 33.72904 1.000 75.50677 554 GLY A O 1
ATOM 4077 N N . PRO A 1 555 ? 27.36313 54.86229 33.01665 1.000 71.38672 555 PRO A N 1
ATOM 4078 C CA . PRO A 1 555 ? 28.00643 56.13901 32.65091 1.000 71.57703 555 PRO A CA 1
ATOM 4079 C C . PRO A 1 555 ? 27.17698 57.03426 31.74412 1.000 81.25878 555 PRO A C 1
ATOM 4080 O O . PRO A 1 555 ? 26.97136 58.20798 32.08192 1.000 93.80364 555 PRO A O 1
ATOM 4084 N N . LEU A 1 556 ? 26.67886 56.51954 30.61525 1.000 68.74080 556 LEU A N 1
ATOM 4085 C CA . LEU A 1 556 ? 25.86543 57.34494 29.72620 1.000 60.95448 556 LEU A CA 1
ATOM 4086 C C . LEU A 1 556 ? 24.62825 57.86168 30.44080 1.000 58.34921 556 LEU A C 1
ATOM 4087 O O . LEU A 1 556 ? 24.24909 59.03241 30.29013 1.000 59.98010 556 LEU A O 1
ATOM 4092 N N . ALA A 1 557 ? 23.96641 56.98907 31.20105 1.000 53.91080 557 ALA A N 1
ATOM 4093 C CA . ALA A 1 557 ? 22.73687 57.39677 31.86634 1.000 61.03899 557 ALA A CA 1
ATOM 4094 C C . ALA A 1 557 ? 23.00174 58.54115 32.83053 1.000 59.24105 557 ALA A C 1
ATOM 4095 O O . ALA A 1 557 ? 22.21784 59.49653 32.90820 1.000 59.23395 557 ALA A O 1
ATOM 4097 N N . ALA A 1 558 ? 24.12236 58.47566 33.54695 1.000 64.08304 558 ALA A N 1
ATOM 4098 C CA . ALA A 1 558 ? 24.49196 59.55536 34.44957 1.000 75.29581 558 ALA A CA 1
ATOM 4099 C C . ALA A 1 558 ? 24.69435 60.85745 33.69268 1.000 79.62697 558 ALA A C 1
ATOM 4100 O O . ALA A 1 558 ? 24.11983 61.89237 34.05729 1.000 80.49119 558 ALA A O 1
ATOM 4102 N N . ARG A 1 559 ? 25.51234 60.81921 32.63258 1.000 82.97883 559 ARG A N 1
ATOM 4103 C CA . ARG A 1 559 ? 25.78686 62.01994 31.84335 1.000 83.20478 559 ARG A CA 1
ATOM 4104 C C . ARG A 1 559 ? 24.51184 62.63037 31.29015 1.000 68.56285 559 ARG A C 1
ATOM 4105 O O . ARG A 1 559 ? 24.35438 63.84885 31.27231 1.000 71.39601 559 ARG A O 1
ATOM 4113 N N . CYS A 1 560 ? 23.58093 61.81257 30.86594 1.000 54.87899 560 CYS A N 1
ATOM 4114 C CA . CYS A 1 560 ? 22.39699 62.34506 30.21095 1.000 60.04008 560 CYS A CA 1
ATOM 4115 C C . CYS A 1 560 ? 21.26198 62.65523 31.16954 1.000 65.61611 560 CYS A C 1
ATOM 4116 O O . CYS A 1 560 ? 20.32863 63.37432 30.78409 1.000 67.19360 560 CYS A O 1
ATOM 4119 N N . SER A 1 561 ? 21.32835 62.13067 32.40252 1.000 69.06709 561 SER A N 1
ATOM 4120 C CA . SER A 1 561 ? 20.39425 62.50926 33.46728 1.000 66.64345 561 SER A CA 1
ATOM 4121 C C . SER A 1 561 ? 20.38201 64.01474 33.66853 1.000 57.17270 561 SER A C 1
ATOM 4122 O O . SER A 1 561 ? 19.32208 64.61886 33.84945 1.000 56.65852 561 SER A O 1
ATOM 4125 N N . PHE A 1 562 ? 21.56090 64.63115 33.64887 1.000 52.98266 562 PHE A N 1
ATOM 4126 C CA . PHE A 1 562 ? 21.65995 66.08044 33.70468 1.000 57.98258 562 PHE A CA 1
ATOM 4127 C C . PHE A 1 562 ? 20.78068 66.74451 32.65233 1.000 59.49888 562 PHE A C 1
ATOM 4128 O O . PHE A 1 562 ? 19.87285 67.51953 32.97577 1.000 64.74630 562 PHE A O 1
ATOM 4136 N N . TRP A 1 563 ? 21.03144 66.42817 31.37838 1.000 62.01407 563 TRP A N 1
ATOM 4137 C CA . TRP A 1 563 ? 20.36987 67.12730 30.27647 1.000 56.17826 563 TRP A CA 1
ATOM 4138 C C . TRP A 1 563 ? 18.92473 66.70331 30.13394 1.000 51.67300 563 TRP A C 1
ATOM 4139 O O . TRP A 1 563 ? 18.05093 67.53265 29.84979 1.000 52.65895 563 TRP A O 1
ATOM 4150 N N . ASN A 1 564 ? 18.65573 65.42130 30.33217 1.000 51.87603 564 ASN A N 1
ATOM 4151 C CA . ASN A 1 564 ? 17.35293 64.86822 30.00856 1.000 54.00559 564 ASN A CA 1
ATOM 4152 C C . ASN A 1 564 ? 16.38161 64.84113 31.17973 1.000 58.67410 564 ASN A C 1
ATOM 4153 O O . ASN A 1 564 ? 15.16670 64.78700 30.94873 1.000 64.39816 564 ASN A O 1
ATOM 4158 N N . ASP A 1 565 ? 16.87253 64.87304 32.42016 1.000 58.10699 565 ASP A N 1
ATOM 4159 C CA . ASP A 1 565 ? 16.00424 64.89910 33.59496 1.000 64.15752 565 ASP A CA 1
ATOM 4160 C C . ASP A 1 565 ? 16.14732 66.19476 34.37948 1.000 56.29913 565 ASP A C 1
ATOM 4161 O O . ASP A 1 565 ? 15.15926 66.91252 34.55968 1.000 58.43667 565 ASP A O 1
ATOM 4166 N N . TYR A 1 566 ? 17.35812 66.52540 34.82836 1.000 57.08491 566 TYR A N 1
ATOM 4167 C CA . TYR A 1 566 ? 17.53704 67.59306 35.81016 1.000 64.82804 566 TYR A CA 1
ATOM 4168 C C . TYR A 1 566 ? 17.37540 68.97436 35.19106 1.000 60.69695 566 TYR A C 1
ATOM 4169 O O . TYR A 1 566 ? 16.59710 69.79796 35.68724 1.000 57.68417 566 TYR A O 1
ATOM 4178 N N . LEU A 1 567 ? 18.11499 69.25018 34.12284 1.000 64.31857 567 LEU A N 1
ATOM 4179 C CA . LEU A 1 567 ? 18.02553 70.56771 33.50083 1.000 63.39742 567 LEU A CA 1
ATOM 4180 C C . LEU A 1 567 ? 16.60149 70.96941 33.14976 1.000 61.85882 567 LEU A C 1
ATOM 4181 O O . LEU A 1 567 ? 16.24458 72.13452 33.40663 1.000 69.16976 567 LEU A O 1
ATOM 4186 N N . PRO A 1 568 ? 15.73679 70.09893 32.62719 1.000 62.91943 568 PRO A N 1
ATOM 4187 C CA . PRO A 1 568 ? 14.33770 70.50960 32.42801 1.000 71.63956 568 PRO A CA 1
ATOM 4188 C C . PRO A 1 568 ? 13.70254 71.07834 33.67693 1.000 76.51314 568 PRO A C 1
ATOM 4189 O O . PRO A 1 568 ? 12.90281 72.01835 33.58528 1.000 80.80795 568 PRO A O 1
ATOM 4193 N N . LYS A 1 569 ? 14.07754 70.56587 34.85205 1.000 78.00523 569 LYS A N 1
ATOM 4194 C CA . LYS A 1 569 ? 13.51225 71.06362 36.10032 1.000 74.72327 569 LYS A CA 1
ATOM 4195 C C . LYS A 1 569 ? 14.05480 72.44338 36.44765 1.000 80.17886 569 LYS A C 1
ATOM 4196 O O . LYS A 1 569 ? 13.32237 73.28013 36.99433 1.000 94.44448 569 LYS A O 1
ATOM 4202 N N . VAL A 1 570 ? 15.33120 72.69522 36.14187 1.000 72.29467 570 VAL A N 1
ATOM 4203 C CA . VAL A 1 570 ? 15.90579 74.01964 36.35104 1.000 65.37662 570 VAL A CA 1
ATOM 4204 C C . VAL A 1 570 ? 15.20907 75.04400 35.47630 1.000 73.50290 570 VAL A C 1
ATOM 4205 O O . VAL A 1 570 ? 15.10953 76.22248 35.84306 1.000 74.70349 570 VAL A O 1
ATOM 4209 N N . ARG A 1 571 ? 14.70473 74.62213 34.31420 1.000 73.88334 571 ARG A N 1
ATOM 4210 C CA . ARG A 1 571 ? 14.04511 75.57169 33.43764 1.000 83.49703 571 ARG A CA 1
ATOM 4211 C C . ARG A 1 571 ? 12.70617 76.04091 33.98127 1.000 90.68496 571 ARG A C 1
ATOM 4212 O O . ARG A 1 571 ? 12.08116 76.90133 33.36182 1.000 103.42509 571 ARG A O 1
ATOM 4220 N N . SER A 1 572 ? 12.25549 75.53447 35.12444 1.000 97.36976 572 SER A N 1
ATOM 4221 C CA . SER A 1 572 ? 11.10737 76.13236 35.80060 1.000 103.99715 572 SER A CA 1
ATOM 4222 C C . SER A 1 572 ? 11.54212 77.47557 36.38941 1.000 118.87977 572 SER A C 1
ATOM 4223 O O . SER A 1 572 ? 11.87165 77.59159 37.57444 1.000 124.22418 572 SER A O 1
ATOM 4226 N N . TRP A 1 573 ? 11.53463 78.50233 35.52793 1.000 122.49763 573 TRP A N 1
ATOM 4227 C CA . TRP A 1 573 ? 11.89218 79.89533 35.85163 1.000 129.66623 573 TRP A CA 1
ATOM 4228 C C . TRP A 1 573 ? 13.07492 80.00110 36.81103 1.000 133.02299 573 TRP A C 1
ATOM 4229 O O . TRP A 1 573 ? 12.89484 80.06177 38.02920 1.000 138.23674 573 TRP A O 1
#

GO terms:
  GO:0005737 cytoplasm (C, IDA)
  GO:0005886 plasma membrane (C, IDA)
  GO:0042426 choline catabolic process (P, IDA)
  GO:0003990 acetylcholinesterase activity (F, IDA)
  GO:0004104 cholinesterase activity (F, IDA)
  GO:0006581 acetylcholine catabolic process (P, IDA)
  GO:0017171 serine hydrolase activity (F, HDA)
  GO:0003990 acetylcholinesterase activity (F, IMP)
  GO:0006581 acetylcholine catabolic process (P, IMP)
  GO:0007268 chemical synaptic transmission (P, IMP)
  GO:0042803 protein homodimerization activity (F, IDA)
  GO:0043199 sulfate binding (F, IDA)

B-factor: mean 79.57, std 22.62, range [34.42, 177.05]

Sequence (535 aa):
DRLVVQTSSGPVRGRSVTVQGREVHVYTGIPYAKPPVEDLRFRKPVPAEPWHGVLDATGLSATCVQERYEYFPGFSGEEIWWNPNTNVSEDCLYINVWAPANGLPILIWIYGGGFMTGSATLDIYNADIMAAVGNVIVASFQYRVGAFGFLHLAPEMPSEFAEEAPGNVGLWDQALAIRWLKDNAHAFGGNPEWMTLFGESAGSSSVNAQLMSPVTRGLVKRGMMQSGTMNAPWSHMTSEKAVEIGKALINDCNCNASMLKTNPAHVMSCMRSVDAKTISVQQWNSYSGILSFPSAPTIDGAFLPADPMTLMKTADLKDYDILMGNVRDEGTYFLLYDFIDYFDKDDATALPRDKYLEIMNNIFGKATQAEREAIIFQYTSWEGNPGYQNQQQIGRAVGDHFFTCPTNEYAQALAERGASVHYYYFTHRTSTSLWGEWMGVLHGDEIEYFFGQPLNNSLQYRRPVERELGKRMLSAVIEFAKTGNPAQDGEEWPNFSKEDPVYYIFSTDDKIEKLARGPLAARCSFWNDYLPKVRSW

Organism: Drosophila melanogaster (NCBI:txid7227)

Solvent-accessible surface area: 20457 Å² total; per-residue (Å²): 123,177,32,35,21,124,11,77,9,10,23,0,81,4,92,52,24,102,29,106,74,111,50,0,17,2,3,5,12,0,19,1,1,75,52,2,56,124,95,40,10,2,51,65,19,55,87,15,118,98,41,178,54,71,43,75,0,43,40,85,6,27,0,1,8,8,45,118,51,66,117,16,114,70,28,60,3,2,71,82,43,2,30,71,31,127,61,43,29,50,0,1,39,0,3,1,14,6,22,85,151,28,54,4,3,0,0,3,0,0,4,25,5,0,0,9,3,0,2,11,6,108,24,5,44,1,20,10,0,0,0,51,4,48,0,2,0,0,2,0,0,0,7,0,0,7,6,0,5,12,5,0,23,83,45,12,53,101,141,50,42,81,14,0,18,0,0,2,0,0,39,0,0,8,38,0,2,122,17,6,41,98,5,1,114,44,14,40,0,26,27,132,83,5,0,0,1,0,3,6,0,0,0,0,0,0,0,4,3,0,2,2,61,60,6,104,34,23,8,81,50,0,0,2,1,0,0,0,2,18,0,48,5,0,40,15,49,21,114,104,5,12,112,30,3,53,34,6,0,67,45,6,136,5,77,2,75,101,0,114,116,80,5,27,127,1,0,51,38,0,34,90,27,109,21,132,58,0,0,56,46,3,50,95,43,46,98,40,12,3,52,24,9,4,3,0,1,32,32,64,41,3,5,56,29,47,0,56,67,21,5,146,111,7,79,0,127,94,11,25,0,0,0,0,0,0,102,21,1,0,6,24,22,1,0,20,59,16,69,133,66,6,64,64,69,97,44,23,64,4,70,119,116,69,0,55,80,1,1,63,101,23,12,42,214,25,54,111,43,8,65,98,18,2,13,138,80,6,22,25,163,177,13,98,117,6,112,68,15,1,57,19,0,8,91,0,1,2,2,46,12,2,2,0,13,1,2,60,1,0,33,18,0,21,107,72,38,6,32,0,1,0,0,16,0,23,27,49,10,69,51,19,111,23,1,133,20,0,3,0,2,19,4,21,0,0,30,0,2,1,0,14,0,19,48,131,110,71,152,12,163,97,84,3,51,95,0,0,106,52,0,2,41,0,0,11,54,0,0,76,75,3,55,0,21,47,148,82,40,125,6,50,66,1,26,118,138,46,25,0,5,0,20,4,14,33,82,133,179,67,135,88,43,20,106,45,85,3,38,66,39,2,48,11,13,34,69,114,0,57,146,28,110,90,272

CATH classification: 3.40.50.1820